Protein AF-A0A2X3BM08-F1 (afdb_monomer)

Nearest PDB structures (foldseek):
  5j72-assembly1_A  TM=6.488E-01  e=5.861E-11  Clostridioides difficile 630
  2hbw-assembly1_A  TM=7.709E-01  e=1.202E-05  Trichormus variabilis ATCC 29413
  2evr-assembly1_A  TM=7.317E-01  e=3.414E-05  Nostoc punctiforme PCC 73102
  2bjr-assembly2_B  TM=3.831E-01  e=4.090E-01  Ascaris suum
  2bjr-assembly1_A  TM=3.913E-01  e=4.592E-01  Ascaris suum

Mean predicted aligned error: 12.99 Å

Structure (mmCIF, N/CA/C/O backbone):
data_AF-A0A2X3BM08-F1
#
_entry.id   AF-A0A2X3BM08-F1
#
loop_
_atom_site.group_PDB
_atom_site.id
_atom_site.type_symbol
_atom_site.label_atom_id
_atom_site.label_alt_id
_atom_site.label_comp_id
_atom_site.label_asym_id
_atom_site.label_entity_id
_atom_site.label_seq_id
_atom_site.pdbx_PDB_ins_code
_atom_site.Cartn_x
_atom_site.Cartn_y
_atom_site.Cartn_z
_atom_site.occupancy
_atom_site.B_iso_or_equiv
_atom_site.auth_seq_id
_atom_site.auth_comp_id
_atom_site.auth_asym_id
_atom_site.auth_atom_id
_atom_site.pdbx_PDB_model_num
ATOM 1 N N . MET A 1 1 ? -13.663 -14.594 21.004 1.00 72.62 1 MET A N 1
ATOM 2 C CA . MET A 1 1 ? -12.542 -14.022 21.786 1.00 72.62 1 MET A CA 1
ATOM 3 C C . MET A 1 1 ? -12.760 -14.206 23.277 1.00 72.62 1 MET A C 1
ATOM 5 O O . MET A 1 1 ? -11.960 -14.922 23.847 1.00 72.62 1 MET A O 1
ATOM 9 N N . ALA A 1 2 ? -13.858 -13.724 23.878 1.00 77.25 2 ALA A N 1
ATOM 10 C CA . ALA A 1 2 ? -14.208 -14.095 25.263 1.00 77.25 2 ALA A CA 1
ATOM 11 C C . ALA A 1 2 ? -14.332 -15.621 25.466 1.00 77.25 2 ALA A C 1
ATOM 13 O O . ALA A 1 2 ? -13.937 -16.145 26.494 1.00 77.25 2 ALA A O 1
ATOM 14 N N . ALA A 1 3 ? -14.750 -16.349 24.424 1.00 79.38 3 ALA A N 1
ATOM 15 C CA . ALA A 1 3 ? -14.714 -17.814 24.369 1.00 79.38 3 ALA A CA 1
ATOM 16 C C . ALA A 1 3 ? -13.352 -18.450 24.719 1.00 79.38 3 ALA A C 1
ATOM 18 O O . ALA A 1 3 ? -13.319 -19.611 25.093 1.00 79.38 3 ALA A O 1
ATOM 19 N N . GLY A 1 4 ? -12.234 -17.719 24.608 1.00 76.19 4 GLY A N 1
ATOM 20 C CA . GLY A 1 4 ? -10.921 -18.219 25.029 1.00 76.19 4 GLY A CA 1
ATOM 21 C C . GLY A 1 4 ? -10.783 -18.420 26.542 1.00 76.19 4 GLY A C 1
ATOM 22 O O . GLY A 1 4 ? -9.809 -19.005 26.994 1.00 76.19 4 GLY A O 1
ATOM 23 N N . SER A 1 5 ? -11.755 -17.943 27.320 1.00 82.19 5 SER A N 1
ATOM 24 C CA . SER A 1 5 ? -11.890 -18.232 28.745 1.00 82.19 5 SER A CA 1
ATOM 25 C C . SER A 1 5 ? -12.492 -19.613 29.028 1.00 82.19 5 SER A C 1
ATOM 27 O O . SER A 1 5 ? -12.381 -20.088 30.152 1.00 82.19 5 SER A O 1
ATOM 29 N N . LEU A 1 6 ? -13.112 -20.257 28.033 1.00 84.75 6 LEU A N 1
ATOM 30 C CA . LEU A 1 6 ? -13.669 -21.605 28.157 1.00 84.75 6 LEU A CA 1
ATOM 31 C C . LEU A 1 6 ? -12.556 -22.648 28.029 1.00 84.75 6 LEU A C 1
ATOM 33 O O . LEU A 1 6 ? -11.644 -22.489 27.216 1.00 84.75 6 LEU A O 1
ATOM 37 N N . ARG A 1 7 ? -12.643 -23.711 28.834 1.00 79.75 7 ARG A N 1
ATOM 38 C CA . ARG A 1 7 ? -11.650 -24.804 28.902 1.00 79.75 7 ARG A CA 1
ATOM 39 C C . ARG A 1 7 ? -12.282 -26.199 28.799 1.00 79.75 7 ARG A C 1
ATOM 41 O O . ARG A 1 7 ? -11.575 -27.204 28.772 1.00 79.75 7 ARG A O 1
ATOM 48 N N . ASP A 1 8 ? -13.607 -26.265 28.712 1.00 83.19 8 ASP A N 1
ATOM 49 C CA . ASP A 1 8 ? -14.424 -27.480 28.670 1.00 83.19 8 ASP A CA 1
ATOM 50 C C . ASP A 1 8 ? -14.564 -28.085 27.259 1.00 83.19 8 ASP A C 1
ATOM 52 O O . ASP A 1 8 ? -15.080 -29.190 27.112 1.00 83.19 8 ASP A O 1
ATOM 56 N N . GLY A 1 9 ? -14.038 -27.430 26.216 1.00 82.81 9 GLY A N 1
ATOM 57 C CA . GLY A 1 9 ? -14.048 -27.973 24.856 1.00 82.81 9 GLY A CA 1
ATOM 58 C C . GLY A 1 9 ? -13.379 -27.090 23.794 1.00 82.81 9 GLY A C 1
ATOM 59 O O . GLY A 1 9 ? -12.968 -25.963 24.074 1.00 82.81 9 GLY A O 1
ATOM 60 N N . PRO A 1 10 ? -13.227 -27.597 22.554 1.00 84.75 10 PRO A N 1
ATOM 61 C CA . PRO A 1 10 ? -12.714 -26.815 21.431 1.00 84.75 10 PRO A CA 1
ATOM 62 C C . PRO A 1 10 ? -13.737 -25.778 20.941 1.00 84.75 10 PRO A C 1
ATOM 64 O O . PRO A 1 10 ? -14.942 -26.024 20.934 1.00 84.75 10 PRO A O 1
ATOM 67 N N . VAL A 1 11 ? -13.251 -24.639 20.436 1.00 85.81 11 VAL A N 1
ATOM 68 C CA . VAL A 1 11 ? -14.099 -23.617 19.801 1.00 85.81 11 VAL A CA 1
ATOM 69 C C . VAL A 1 11 ? -14.186 -23.888 18.300 1.00 85.81 11 VAL A C 1
ATOM 71 O O . VAL A 1 11 ? -13.185 -23.842 17.589 1.00 85.81 11 VAL A O 1
ATOM 74 N N . LEU A 1 12 ? -15.399 -24.134 17.805 1.00 87.50 12 LEU A N 1
ATOM 75 C CA . LEU A 1 12 ? -15.674 -24.400 16.390 1.00 87.50 12 LEU A CA 1
ATOM 76 C C . LEU A 1 12 ? -16.400 -23.211 15.748 1.00 87.50 12 LEU A C 1
ATOM 78 O O . LEU A 1 12 ? -17.190 -22.524 16.395 1.00 87.50 12 LEU A O 1
ATOM 82 N N . LEU A 1 13 ? -16.140 -22.961 14.462 1.00 85.56 13 LEU A N 1
ATOM 83 C CA . LEU A 1 13 ? -16.766 -21.869 13.711 1.00 85.56 13 LEU A CA 1
ATOM 84 C C . LEU A 1 13 ? -17.965 -22.371 12.904 1.00 85.56 13 LEU A C 1
ATOM 86 O O . LEU A 1 13 ? -17.921 -23.443 12.308 1.00 85.56 13 LEU A O 1
ATOM 90 N N . THR A 1 14 ? -19.014 -21.557 12.814 1.00 87.94 14 THR A N 1
ATOM 91 C CA . THR A 1 14 ? -20.176 -21.829 11.959 1.00 87.94 14 THR A CA 1
ATOM 92 C C . THR A 1 14 ? -20.547 -20.604 11.133 1.00 87.94 14 THR A C 1
ATOM 94 O O . THR A 1 14 ? -20.289 -19.468 11.532 1.00 87.94 14 THR A O 1
ATOM 97 N N . ALA A 1 15 ? -21.185 -20.832 9.984 1.00 84.75 15 ALA A N 1
ATOM 98 C CA . ALA A 1 15 ? -21.879 -19.777 9.264 1.00 84.75 15 ALA A CA 1
ATOM 99 C C . ALA A 1 15 ? -23.273 -19.556 9.873 1.00 84.75 15 ALA A C 1
ATOM 101 O O . ALA A 1 15 ? -23.843 -20.445 10.507 1.00 84.75 15 ALA A O 1
ATOM 102 N N . SER A 1 16 ? -23.855 -18.378 9.644 1.00 82.75 16 SER A N 1
ATOM 103 C CA . SER A 1 16 ? -25.186 -18.029 10.161 1.00 82.75 16 SER A CA 1
ATOM 104 C C . SER A 1 16 ? -26.335 -18.775 9.472 1.00 82.75 16 SER A C 1
ATOM 106 O O . SER A 1 16 ? -27.458 -18.770 9.964 1.00 82.75 16 SER A O 1
ATOM 108 N N . HIS A 1 17 ? -26.099 -19.419 8.327 1.00 86.56 17 HIS A N 1
ATOM 109 C CA . HIS A 1 17 ? -27.146 -20.108 7.566 1.00 86.56 17 HIS A CA 1
ATOM 110 C C . HIS A 1 17 ? -27.088 -21.633 7.689 1.00 86.56 17 HIS A C 1
ATOM 112 O O . HIS A 1 17 ? -28.133 -22.281 7.593 1.00 86.56 17 HIS A O 1
ATOM 118 N N . ASN A 1 18 ? -25.906 -22.208 7.917 1.00 90.62 18 ASN A N 1
ATOM 119 C CA . ASN A 1 18 ? -25.704 -23.643 8.068 1.00 90.62 18 ASN A CA 1
ATOM 120 C C . ASN A 1 18 ? -24.440 -23.965 8.878 1.00 90.62 18 ASN A C 1
ATOM 122 O O . ASN A 1 18 ? -23.486 -23.189 8.921 1.00 90.62 18 ASN A O 1
ATOM 126 N N . LEU A 1 19 ? -24.425 -25.166 9.459 1.00 91.69 19 LEU A N 1
ATOM 127 C CA . LEU A 1 19 ? -23.224 -25.736 10.054 1.00 91.69 19 LEU A CA 1
ATOM 128 C C . LEU A 1 19 ? -22.399 -26.421 8.955 1.00 91.69 19 LEU A C 1
ATOM 130 O O . LEU A 1 19 ? -22.917 -27.263 8.213 1.00 91.69 19 LEU A O 1
ATOM 134 N N . HIS A 1 20 ? -21.128 -26.038 8.821 1.00 91.94 20 HIS A N 1
ATOM 135 C CA . HIS A 1 20 ? -20.258 -26.530 7.751 1.00 91.94 20 HIS A CA 1
ATOM 136 C C . HIS A 1 20 ? -20.045 -28.051 7.850 1.00 91.94 20 HIS A C 1
ATOM 138 O O . HIS A 1 20 ? -19.936 -28.598 8.947 1.00 91.94 20 HIS A O 1
ATOM 144 N N . ALA A 1 21 ? -19.938 -28.740 6.708 1.00 91.25 21 ALA A N 1
ATOM 145 C CA . ALA A 1 21 ? -19.824 -30.203 6.663 1.00 91.25 21 ALA A CA 1
ATOM 146 C C . ALA A 1 21 ? -18.622 -30.738 7.463 1.00 91.25 21 ALA A C 1
ATOM 148 O O . ALA A 1 21 ? -18.753 -31.736 8.163 1.00 91.25 21 ALA A O 1
ATOM 149 N N . ALA A 1 22 ? -17.486 -30.035 7.426 1.00 90.19 22 ALA A N 1
ATOM 150 C CA . ALA A 1 22 ? -16.306 -30.388 8.221 1.00 90.19 22 ALA A CA 1
ATOM 151 C C . ALA A 1 22 ? -16.573 -30.348 9.738 1.00 90.19 22 ALA A C 1
ATOM 153 O O . ALA A 1 22 ? -16.120 -31.224 10.465 1.00 90.19 22 ALA A O 1
ATOM 154 N N . VAL A 1 23 ? -17.355 -29.371 10.211 1.00 92.38 23 VAL A N 1
ATOM 155 C CA . VAL A 1 23 ? -17.721 -29.261 11.632 1.00 92.38 23 VAL A CA 1
ATOM 156 C C . VAL A 1 23 ? -18.694 -30.369 12.018 1.00 92.38 23 VAL A C 1
ATOM 158 O O . VAL A 1 23 ? -18.530 -30.983 13.064 1.00 92.38 23 VAL A O 1
ATOM 161 N N . LYS A 1 24 ? -19.660 -30.691 11.147 1.00 92.25 24 LYS A N 1
ATOM 162 C CA . LYS A 1 24 ? -20.566 -31.832 11.354 1.00 92.25 24 LYS A CA 1
ATOM 163 C C . LYS A 1 24 ? -19.807 -33.149 11.471 1.00 92.25 24 LYS A C 1
ATOM 165 O O . LYS A 1 24 ? -20.060 -33.901 12.403 1.00 92.25 24 LYS A O 1
ATOM 170 N N . ALA A 1 25 ? -18.873 -33.403 10.554 1.00 93.81 25 ALA A N 1
ATOM 171 C CA . ALA A 1 25 ? -18.050 -34.608 10.573 1.00 93.81 25 ALA A CA 1
ATOM 172 C C . ALA A 1 25 ? -17.228 -34.702 11.868 1.00 93.81 25 ALA A C 1
ATOM 174 O O . ALA A 1 25 ? -17.233 -35.741 12.519 1.00 93.81 25 ALA A O 1
ATOM 175 N N . TYR A 1 26 ? -16.611 -33.593 12.287 1.00 93.44 26 TYR A N 1
ATOM 176 C CA . TYR A 1 26 ? -15.865 -33.533 13.542 1.00 93.44 26 TYR A CA 1
ATOM 177 C C . TYR A 1 26 ? -16.746 -33.821 14.766 1.00 93.44 26 TYR A C 1
ATOM 179 O O . TYR A 1 26 ? -16.388 -34.642 15.604 1.00 93.44 26 TYR A O 1
ATOM 187 N N . LEU A 1 27 ? -17.934 -33.211 14.856 1.00 94.06 27 LEU A N 1
ATOM 188 C CA . LEU A 1 27 ? -18.874 -33.479 15.949 1.00 94.06 27 LEU A CA 1
ATOM 189 C C . LEU A 1 27 ? -19.336 -34.946 15.960 1.00 94.06 27 LEU A C 1
ATOM 191 O O . LEU A 1 27 ? -19.450 -35.539 17.028 1.00 94.06 27 LEU A O 1
ATOM 195 N N . GLN A 1 28 ? -19.569 -35.550 14.791 1.00 93.50 28 GLN A N 1
ATOM 196 C CA . GLN A 1 28 ? -19.950 -36.964 14.672 1.00 93.50 28 GLN A CA 1
ATOM 197 C C . GLN A 1 28 ? -18.834 -37.918 15.111 1.00 93.50 28 GLN A C 1
ATOM 199 O O . GLN A 1 28 ? -19.124 -39.005 15.614 1.00 93.50 28 GLN A O 1
ATOM 204 N N . GLU A 1 29 ? -17.579 -37.517 14.914 1.00 94.12 29 GLU A N 1
ATOM 205 C CA . GLU A 1 29 ? -16.400 -38.258 15.353 1.00 94.12 29 GLU A CA 1
ATOM 206 C C . GLU A 1 29 ? -16.250 -38.207 16.876 1.00 94.12 29 GLU A C 1
ATOM 208 O O . GLU A 1 29 ? -16.167 -39.256 17.515 1.00 94.12 29 GLU A O 1
ATOM 213 N N . ILE A 1 30 ? -16.268 -37.006 17.465 1.00 92.06 30 ILE A N 1
ATOM 214 C CA . ILE A 1 30 ? -15.998 -36.835 18.902 1.00 92.06 30 ILE A CA 1
ATOM 215 C C . ILE A 1 30 ? -17.212 -37.124 19.794 1.00 92.06 30 ILE A C 1
ATOM 217 O O . ILE A 1 30 ? -17.028 -37.382 20.979 1.00 92.06 30 ILE A O 1
ATOM 221 N N . LYS A 1 31 ? -18.436 -37.071 19.241 1.00 92.56 31 LYS A N 1
ATOM 222 C CA . LYS A 1 31 ? -19.722 -37.305 19.928 1.00 92.56 31 LYS A CA 1
ATOM 223 C C . LYS A 1 31 ? -19.815 -36.590 21.286 1.00 92.56 31 LYS A C 1
ATOM 225 O O . LYS A 1 31 ? -19.873 -37.255 22.320 1.00 92.56 31 LYS A O 1
ATOM 230 N N . PRO A 1 32 ? -19.816 -35.246 21.302 1.00 93.50 32 PRO A N 1
ATOM 231 C CA . PRO A 1 32 ? -19.764 -34.507 22.550 1.00 93.50 32 PRO A CA 1
ATOM 232 C C . PRO A 1 32 ? -21.078 -34.653 23.328 1.00 93.50 32 PRO A C 1
ATOM 234 O O . PRO A 1 32 ? -22.166 -34.710 22.744 1.00 93.50 32 PRO A O 1
ATOM 237 N N . GLU A 1 33 ? -20.963 -34.666 24.655 1.00 94.06 33 GLU A N 1
ATOM 238 C CA . GLU A 1 33 ? -22.114 -34.660 25.566 1.00 94.06 33 GLU A CA 1
ATOM 239 C C . GLU A 1 33 ? -22.873 -33.334 25.497 1.00 94.06 33 GLU A C 1
ATOM 241 O O . GLU A 1 33 ? -24.095 -33.324 25.586 1.00 94.06 33 GLU A O 1
ATOM 246 N N . LYS A 1 34 ? -22.161 -32.225 25.270 1.00 94.19 34 LYS A N 1
ATOM 247 C CA . LYS A 1 34 ? -22.727 -30.878 25.210 1.00 94.19 34 LYS A CA 1
ATOM 248 C C . LYS A 1 34 ? -22.129 -30.071 24.059 1.00 94.19 34 LYS A C 1
ATOM 250 O O . LYS A 1 34 ? -20.922 -30.113 23.822 1.00 94.19 34 LYS A O 1
ATOM 255 N N . VAL A 1 35 ? -22.968 -29.305 23.364 1.00 94.94 35 VAL A N 1
ATOM 256 C CA . VAL A 1 35 ? -22.558 -28.280 22.395 1.00 94.94 35 VAL A CA 1
ATOM 257 C C . VAL A 1 35 ? -23.164 -26.942 22.795 1.00 94.94 35 VAL A C 1
ATOM 259 O O . VAL A 1 35 ? -24.380 -26.810 22.910 1.00 94.94 35 VAL A O 1
ATOM 262 N N . ILE A 1 36 ? -22.308 -25.932 22.959 1.00 93.88 36 ILE A N 1
ATOM 263 C CA . ILE A 1 36 ? -22.713 -24.600 23.411 1.00 93.88 36 ILE A CA 1
ATOM 264 C C . ILE A 1 36 ? -22.585 -23.597 22.261 1.00 93.88 36 ILE A C 1
ATOM 266 O O . ILE A 1 36 ? -21.492 -23.358 21.742 1.00 93.88 36 ILE A O 1
ATOM 270 N N . ALA A 1 37 ? -23.692 -22.967 21.869 1.00 94.06 37 ALA A N 1
ATOM 271 C CA . ALA A 1 37 ? -23.661 -21.808 20.983 1.00 94.06 37 ALA A CA 1
ATOM 272 C C . ALA A 1 37 ? -23.220 -20.557 21.752 1.00 94.06 37 ALA A C 1
ATOM 274 O O . ALA A 1 37 ? -23.856 -20.159 22.727 1.00 94.06 37 ALA A O 1
ATOM 275 N N . LEU A 1 38 ? -22.171 -19.893 21.266 1.00 92.06 38 LEU A N 1
ATOM 276 C CA . LEU A 1 38 ? -21.683 -18.636 21.833 1.00 92.06 38 LEU A CA 1
ATOM 277 C C . LEU A 1 38 ? -22.187 -17.455 21.000 1.00 92.06 38 LEU A C 1
ATOM 279 O O . LEU A 1 38 ? -21.715 -17.215 19.886 1.00 92.06 38 LEU A O 1
ATOM 283 N N . GLY A 1 39 ? -23.143 -16.712 21.553 1.00 90.75 39 GLY A N 1
ATOM 284 C CA . GLY A 1 39 ? -23.784 -15.564 20.916 1.00 90.75 39 GLY A CA 1
ATOM 285 C C . GLY A 1 39 ? -25.258 -15.784 20.575 1.00 90.75 39 GLY A C 1
ATOM 286 O O . GLY A 1 39 ? -25.778 -16.904 20.538 1.00 90.75 39 GLY A O 1
ATOM 287 N N . GLY A 1 40 ? -25.953 -14.669 20.345 1.00 92.50 40 GLY A N 1
ATOM 288 C CA . GLY A 1 40 ? -27.394 -14.653 20.109 1.00 92.50 40 GLY A CA 1
ATOM 289 C C . GLY A 1 40 ? -27.826 -15.322 18.800 1.00 92.50 40 GLY A C 1
ATOM 290 O O . GLY A 1 40 ? -27.023 -15.626 17.911 1.00 92.50 40 GLY A O 1
ATOM 291 N N . THR A 1 41 ? -29.139 -15.496 18.648 1.00 92.81 41 THR A N 1
ATOM 292 C CA . THR A 1 41 ? -29.768 -16.132 17.476 1.00 92.81 41 THR A CA 1
ATOM 293 C C . THR A 1 41 ? -29.551 -15.367 16.168 1.00 92.81 41 THR A C 1
ATOM 295 O O . THR A 1 41 ? -29.609 -15.965 15.098 1.00 92.81 41 THR A O 1
ATOM 298 N N . GLY A 1 42 ? -29.234 -14.069 16.232 1.00 88.62 42 GLY A N 1
ATOM 299 C CA . GLY A 1 42 ? -28.821 -13.287 15.062 1.00 88.62 42 GLY A CA 1
ATOM 300 C C . GLY A 1 42 ? -27.468 -13.715 14.476 1.00 88.62 42 GLY A C 1
ATOM 301 O O . GLY A 1 42 ? -27.240 -13.540 13.281 1.00 88.62 42 GLY A O 1
ATOM 302 N N . SER A 1 43 ? -26.576 -14.294 15.289 1.00 87.75 43 SER A N 1
ATOM 303 C CA . SER A 1 43 ? -25.270 -14.806 14.846 1.00 87.75 43 SER A CA 1
ATOM 304 C C . SER A 1 43 ? -25.306 -16.307 14.573 1.00 87.75 43 SER A C 1
ATOM 306 O O . SER A 1 43 ? -24.832 -16.750 13.527 1.00 87.75 43 SER A O 1
ATOM 308 N N . ILE A 1 44 ? -25.900 -17.079 15.488 1.00 92.94 44 ILE A N 1
ATOM 309 C CA . ILE A 1 44 ? -26.068 -18.531 15.366 1.00 92.94 44 ILE A CA 1
ATOM 310 C C . ILE A 1 44 ? -27.562 -18.840 15.519 1.00 92.94 44 ILE A C 1
ATOM 312 O O . ILE A 1 44 ? -28.018 -19.038 16.649 1.00 92.94 44 ILE A O 1
ATOM 316 N N . PRO A 1 45 ? -28.343 -18.860 14.424 1.00 95.06 45 PR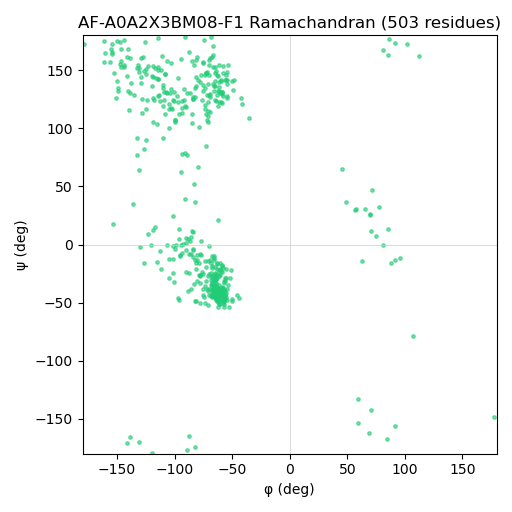O A N 1
ATOM 317 C CA . PRO A 1 45 ? -29.764 -19.190 14.488 1.00 95.06 45 PRO A CA 1
ATOM 318 C C . PRO A 1 45 ? -30.014 -20.575 15.082 1.00 95.06 45 PRO A C 1
ATOM 320 O O . PRO A 1 45 ? -29.177 -21.466 14.949 1.00 95.06 45 PRO A O 1
ATOM 323 N N . GLU A 1 46 ? -31.189 -20.779 15.676 1.00 95.38 46 GLU A N 1
ATOM 324 C CA . GLU A 1 46 ? -31.519 -22.039 16.360 1.00 95.38 46 GLU A CA 1
ATOM 325 C C . GLU A 1 46 ? -31.408 -23.251 15.429 1.00 95.38 46 GLU A C 1
ATOM 327 O O . GLU A 1 46 ? -30.701 -24.206 15.726 1.00 95.38 46 GLU A O 1
ATOM 332 N N . LYS A 1 47 ? -31.918 -23.115 14.199 1.00 94.69 47 LYS A N 1
ATOM 333 C CA . LYS A 1 47 ? -31.777 -24.116 13.128 1.00 94.69 47 LYS A CA 1
ATOM 334 C C . LYS A 1 47 ? -30.332 -24.515 12.795 1.00 94.69 47 LYS A C 1
ATOM 336 O O . LYS A 1 47 ? -30.115 -25.510 12.109 1.00 94.69 47 LYS A O 1
ATOM 341 N N . VAL A 1 48 ? -29.342 -23.683 13.132 1.00 95.38 48 VAL A N 1
ATOM 342 C CA . VAL A 1 48 ? -27.916 -23.982 12.925 1.00 95.38 48 VAL A CA 1
ATOM 343 C C . VAL A 1 48 ? -27.357 -24.721 14.136 1.00 95.38 48 VAL A C 1
ATOM 345 O O . VAL A 1 48 ? -26.616 -25.680 13.943 1.00 95.38 48 VAL A O 1
ATOM 348 N N . LEU A 1 49 ? -27.742 -24.331 15.356 1.00 95.44 49 LEU A N 1
ATOM 349 C CA . LEU A 1 49 ? -27.381 -25.050 16.582 1.00 95.44 49 LEU A CA 1
ATOM 350 C C . LEU A 1 49 ? -27.972 -26.468 16.592 1.00 95.44 49 LEU A C 1
ATOM 352 O O . LEU A 1 49 ? -27.259 -27.424 16.873 1.00 95.44 49 LEU A O 1
ATOM 356 N N . GLU A 1 50 ? -29.223 -26.633 16.161 1.00 95.00 50 GLU A N 1
ATOM 357 C CA . GLU A 1 50 ? -29.876 -27.943 16.023 1.00 95.00 50 GLU A CA 1
ATOM 358 C C . GLU A 1 50 ? -29.107 -28.899 15.094 1.00 95.00 50 GLU A C 1
ATOM 360 O O . GLU A 1 50 ? -29.078 -30.106 15.323 1.00 95.00 50 GLU A O 1
ATOM 365 N N . GLN A 1 51 ? -28.411 -28.375 14.076 1.00 94.56 51 GLN A N 1
ATOM 366 C CA . GLN A 1 51 ? -27.572 -29.189 13.185 1.00 94.56 51 GLN A CA 1
ATOM 367 C C . GLN A 1 51 ? -26.318 -29.751 13.868 1.00 94.56 51 GLN A C 1
ATOM 369 O O . GLN A 1 51 ? -25.654 -30.604 13.275 1.00 94.56 51 GLN A O 1
ATOM 374 N N . ALA A 1 52 ? -25.969 -29.260 15.059 1.00 94.38 52 ALA A N 1
ATOM 375 C CA . ALA A 1 52 ? -24.858 -29.758 15.859 1.00 94.38 52 ALA A CA 1
ATOM 376 C C . ALA A 1 52 ? -25.248 -30.947 16.754 1.00 94.38 52 ALA A C 1
ATOM 378 O O . ALA A 1 52 ? -24.361 -31.573 17.335 1.00 94.38 52 ALA A O 1
ATOM 379 N N . LYS A 1 53 ? -26.542 -31.294 16.853 1.00 94.06 53 LYS A N 1
ATOM 380 C CA . LYS A 1 53 ? -26.996 -32.480 17.589 1.00 94.06 53 LYS A CA 1
ATOM 381 C C . LYS A 1 53 ? -26.602 -33.745 16.823 1.00 94.06 53 LYS A C 1
ATOM 383 O O . LYS A 1 53 ? -27.190 -34.066 15.792 1.00 94.06 53 LYS A O 1
ATOM 388 N N . VAL A 1 54 ? -25.588 -34.455 17.316 1.00 91.38 54 VAL A N 1
ATOM 389 C CA . VAL A 1 54 ? -25.044 -35.667 16.671 1.00 91.38 54 VAL A CA 1
ATOM 390 C C . VAL A 1 54 ? -25.511 -36.972 17.316 1.00 91.38 54 VAL A C 1
ATOM 392 O O . VAL A 1 54 ? -25.353 -38.035 16.716 1.00 91.38 54 VAL A O 1
ATOM 395 N N . SER A 1 55 ? -26.117 -36.908 18.504 1.00 89.25 55 SER A N 1
ATOM 396 C CA . SER A 1 55 ? -26.811 -38.023 19.153 1.00 89.25 55 SER A CA 1
ATOM 397 C C . SER A 1 55 ? -28.011 -37.524 19.968 1.00 89.25 55 SER A C 1
ATOM 399 O O . SER A 1 55 ? -28.146 -36.329 20.233 1.00 89.25 55 SER A O 1
ATOM 401 N N . GLU A 1 56 ? -28.876 -38.441 20.411 1.00 87.31 56 GLU A N 1
ATOM 402 C CA . GLU A 1 56 ? -29.983 -38.101 21.321 1.00 87.31 56 GLU A CA 1
ATOM 403 C C . GLU A 1 56 ? -29.521 -37.617 22.699 1.00 87.31 56 GLU A C 1
ATOM 405 O O . GLU A 1 56 ? -30.281 -36.953 23.396 1.00 87.31 56 GLU A O 1
ATOM 410 N N . THR A 1 57 ? -28.278 -37.916 23.075 1.00 89.75 57 THR A N 1
ATOM 411 C CA . THR A 1 57 ? -27.683 -37.507 24.351 1.00 89.75 57 THR A CA 1
ATOM 412 C C . THR A 1 57 ? -26.902 -36.199 24.259 1.00 89.75 57 THR A C 1
ATOM 414 O O . THR A 1 57 ? -26.471 -35.709 25.293 1.00 89.75 57 THR A O 1
ATOM 417 N N . THR A 1 58 ? -26.693 -35.640 23.059 1.00 94.44 58 THR A N 1
ATOM 418 C CA . THR A 1 58 ? -26.031 -34.338 22.907 1.00 94.44 58 THR A CA 1
ATOM 419 C C . THR A 1 58 ? -26.961 -33.232 23.404 1.00 94.44 58 THR A C 1
ATOM 421 O O . THR A 1 58 ? -27.972 -32.924 22.765 1.00 94.44 58 THR A O 1
ATOM 424 N N . GLU A 1 59 ? -26.600 -32.621 24.527 1.00 96.06 59 GLU A N 1
ATOM 425 C CA . GLU A 1 59 ? -27.233 -31.422 25.060 1.00 96.06 59 GLU A CA 1
ATOM 426 C C . GLU A 1 59 ? -26.835 -30.204 24.218 1.00 96.06 59 GLU A C 1
ATOM 428 O O . GLU A 1 59 ? -25.665 -30.018 23.873 1.00 96.06 59 GLU A O 1
ATOM 433 N N . LEU A 1 60 ? -27.814 -29.370 23.872 1.00 96.25 60 LEU A N 1
ATOM 434 C CA . LEU A 1 60 ? -27.584 -28.103 23.187 1.00 96.25 60 LEU A CA 1
ATOM 435 C C . LEU A 1 60 ? -27.862 -26.962 24.159 1.00 96.25 60 LEU A C 1
ATOM 437 O O . LEU A 1 60 ? -28.960 -26.859 24.700 1.00 96.25 60 LEU A O 1
ATOM 441 N N . GLU A 1 61 ? -26.877 -26.092 24.343 1.00 95.62 61 GLU A N 1
ATOM 442 C CA . GLU A 1 61 ? -26.966 -24.929 25.223 1.00 95.62 61 GLU A CA 1
ATOM 443 C C . GLU A 1 61 ? -26.579 -23.659 24.454 1.00 95.62 61 GLU A C 1
ATOM 445 O O . GLU A 1 61 ? -25.945 -23.706 23.395 1.00 95.62 61 GLU A O 1
ATOM 450 N N . ARG A 1 62 ? -26.959 -22.492 24.976 1.00 96.12 62 ARG A N 1
ATOM 451 C CA . ARG A 1 62 ? -26.564 -21.199 24.424 1.00 96.12 62 ARG A CA 1
ATOM 452 C C . ARG A 1 62 ? -26.141 -20.249 25.531 1.00 96.12 62 ARG A C 1
ATOM 454 O O . ARG A 1 62 ? -26.919 -19.968 26.433 1.00 96.12 62 ARG A O 1
ATOM 461 N N . ILE A 1 63 ? -24.960 -19.663 25.365 1.00 95.94 63 ILE A N 1
ATOM 462 C CA . ILE A 1 63 ? -24.476 -18.548 26.180 1.00 95.94 63 ILE A CA 1
ATOM 463 C C . ILE A 1 63 ? -24.499 -17.298 25.302 1.00 95.94 63 ILE A C 1
ATOM 465 O O . ILE A 1 63 ? -23.766 -17.197 24.313 1.00 95.94 63 ILE A O 1
ATOM 469 N N . ALA A 1 64 ? -25.376 -16.350 25.625 1.00 95.69 64 ALA A N 1
ATOM 470 C CA . ALA A 1 64 ? -25.588 -15.146 24.832 1.00 95.69 64 ALA A CA 1
ATOM 471 C C . ALA A 1 64 ? -26.092 -13.985 25.692 1.00 95.69 64 ALA A C 1
ATOM 473 O O . ALA A 1 64 ? -26.868 -14.191 26.617 1.00 95.69 64 ALA A O 1
ATOM 474 N N . GLY A 1 65 ? -25.704 -12.769 25.313 1.00 93.56 65 GLY A N 1
ATOM 475 C CA . GLY A 1 65 ? -26.313 -11.521 25.772 1.00 93.56 65 GLY A CA 1
ATOM 476 C C . GLY A 1 65 ? -26.899 -10.719 24.607 1.00 93.56 65 GLY A C 1
ATOM 477 O O . GLY A 1 65 ? -26.814 -11.150 23.450 1.00 93.56 65 GLY A O 1
ATOM 478 N N . ALA A 1 66 ? -27.471 -9.546 24.890 1.00 90.94 66 ALA A N 1
ATOM 479 C CA . ALA A 1 66 ? -28.037 -8.667 23.863 1.00 90.94 66 ALA A CA 1
ATOM 480 C C . ALA A 1 66 ? -26.971 -8.160 22.879 1.00 90.94 66 ALA A C 1
ATOM 482 O O . ALA A 1 66 ? -27.250 -7.926 21.700 1.00 90.94 66 ALA A O 1
ATOM 483 N N . ASP A 1 67 ? -25.729 -8.044 23.345 1.00 89.25 67 ASP A N 1
ATOM 484 C CA . ASP A 1 67 ? -24.581 -7.698 22.529 1.00 89.25 67 ASP A CA 1
ATOM 485 C C . ASP A 1 67 ? -23.322 -8.492 22.926 1.00 89.25 67 ASP A C 1
ATOM 487 O O . ASP A 1 67 ? -23.349 -9.463 23.690 1.00 89.25 67 ASP A O 1
ATOM 491 N N . ARG A 1 68 ? -22.181 -8.106 22.351 1.00 88.38 68 ARG A N 1
ATOM 492 C CA . ARG A 1 68 ? -20.884 -8.751 22.605 1.00 88.38 68 ARG A CA 1
ATOM 493 C C . ARG A 1 68 ? -20.360 -8.536 24.027 1.00 88.38 68 ARG A C 1
ATOM 495 O O . ARG A 1 68 ? -19.582 -9.368 24.483 1.00 88.38 68 ARG A O 1
ATOM 502 N N . PHE A 1 69 ? -20.721 -7.432 24.678 1.00 91.75 69 PHE A N 1
ATOM 503 C CA . PHE A 1 69 ? -20.291 -7.101 26.034 1.00 91.75 69 PHE A CA 1
ATOM 504 C C . PHE A 1 69 ? -21.035 -7.992 27.020 1.00 91.75 69 PHE A C 1
ATOM 506 O O . PHE A 1 69 ? -20.404 -8.701 27.798 1.00 91.75 69 PHE A O 1
ATOM 513 N N . GLU A 1 70 ? -22.358 -8.059 26.890 1.00 94.25 70 GLU A N 1
ATOM 514 C CA . GLU A 1 70 ? -23.185 -8.953 27.699 1.00 94.25 70 GLU A CA 1
ATOM 515 C C . GLU A 1 70 ? -22.859 -10.428 27.432 1.00 94.25 70 GLU A C 1
ATOM 517 O O . GLU A 1 70 ? -22.715 -11.207 28.366 1.00 94.25 70 GLU A O 1
ATOM 522 N N . THR A 1 71 ? -22.626 -10.825 26.176 1.00 93.81 71 THR A N 1
ATOM 523 C CA . THR A 1 71 ? -22.193 -12.204 25.877 1.00 93.81 71 THR A CA 1
ATOM 524 C C . THR A 1 71 ? -20.862 -12.543 26.564 1.00 93.81 71 THR A C 1
ATOM 526 O O . THR A 1 71 ? -20.689 -13.663 27.036 1.00 93.81 71 THR A O 1
ATOM 529 N N . ALA A 1 72 ? -19.914 -11.601 26.647 1.00 93.44 72 ALA A N 1
ATOM 530 C CA . ALA A 1 72 ? -18.660 -11.815 27.374 1.00 93.44 72 ALA A CA 1
ATOM 531 C C . ALA A 1 72 ? -18.882 -11.928 28.891 1.00 93.44 72 ALA A C 1
ATOM 533 O O . ALA A 1 72 ? -18.254 -12.771 29.529 1.00 93.44 72 ALA A O 1
ATOM 534 N N . ASN A 1 73 ? -19.800 -11.131 29.447 1.00 96.62 73 ASN A N 1
ATOM 535 C CA . ASN A 1 73 ? -20.218 -11.221 30.845 1.00 96.62 73 ASN A CA 1
ATOM 536 C C . ASN A 1 73 ? -20.800 -12.614 31.163 1.00 96.62 73 ASN A C 1
ATOM 538 O O . ASN A 1 73 ? -20.406 -13.223 32.155 1.00 96.62 73 ASN A O 1
ATOM 542 N N . GLU A 1 74 ? -21.676 -13.152 30.306 1.00 96.62 74 GLU A N 1
ATOM 543 C CA . GLU A 1 74 ? -22.261 -14.490 30.495 1.00 96.62 74 GLU A CA 1
ATOM 544 C C . GLU A 1 74 ? -21.223 -15.613 30.349 1.00 96.62 74 GLU A C 1
ATOM 546 O O . GLU A 1 74 ? -21.193 -16.536 31.162 1.00 96.62 74 GLU A O 1
ATOM 551 N N . ILE A 1 75 ? -20.303 -15.506 29.382 1.00 94.00 75 ILE A N 1
ATOM 552 C CA . ILE A 1 75 ? -19.180 -16.452 29.260 1.00 94.00 75 ILE A CA 1
ATOM 553 C C . ILE A 1 75 ? -18.309 -16.426 30.521 1.00 94.00 75 ILE A C 1
ATOM 555 O O . ILE A 1 75 ? -17.876 -17.480 30.976 1.00 94.00 75 ILE A O 1
ATOM 559 N N . ALA A 1 76 ? -18.056 -15.251 31.104 1.00 95.06 76 ALA A N 1
ATOM 560 C CA . ALA A 1 76 ? -17.255 -15.136 32.318 1.00 95.06 76 ALA A CA 1
ATOM 561 C C . ALA A 1 76 ? -17.919 -15.820 33.522 1.00 95.06 76 ALA A C 1
ATOM 563 O O . ALA A 1 76 ? -17.240 -16.547 34.243 1.00 95.06 76 ALA A O 1
ATOM 564 N N . LYS A 1 77 ? -19.234 -15.635 33.706 1.00 95.12 77 LYS A N 1
ATOM 565 C CA . LYS A 1 77 ? -20.008 -16.310 34.763 1.00 95.12 77 LYS A CA 1
ATOM 566 C C . LYS A 1 77 ? -19.986 -17.828 34.597 1.00 95.12 77 LYS A C 1
ATOM 568 O O . LYS A 1 77 ? -19.775 -18.543 35.568 1.00 95.12 77 LYS A O 1
ATOM 573 N N . TYR A 1 78 ? -20.168 -18.306 33.365 1.00 93.94 78 TYR A N 1
ATOM 574 C CA . TYR A 1 78 ? -20.148 -19.735 33.060 1.00 93.94 78 TYR A CA 1
ATOM 575 C C . TYR A 1 78 ? -18.755 -20.351 33.267 1.00 93.94 78 TYR A C 1
ATOM 577 O O . TYR A 1 78 ? -18.631 -21.421 33.851 1.00 93.94 78 TYR A O 1
ATOM 585 N N . ALA A 1 79 ? -17.698 -19.675 32.806 1.00 91.19 79 ALA A N 1
ATOM 586 C CA . ALA A 1 79 ? -16.330 -20.191 32.867 1.00 91.19 79 ALA A CA 1
ATOM 587 C C . ALA A 1 79 ? -15.708 -20.126 34.274 1.00 91.19 79 ALA A C 1
ATOM 589 O O . ALA A 1 79 ? -14.799 -20.898 34.569 1.00 91.19 79 ALA A O 1
ATOM 590 N N . PHE A 1 80 ? -16.172 -19.209 35.130 1.00 93.81 80 PHE A N 1
ATOM 591 C CA . PHE A 1 80 ? -15.639 -18.982 36.478 1.00 93.81 80 PHE A CA 1
ATOM 592 C C . PHE A 1 80 ? -16.764 -18.946 37.529 1.00 93.81 80 PHE A C 1
ATOM 594 O O . PHE A 1 80 ? -16.967 -17.911 38.171 1.00 93.81 80 PHE A O 1
ATOM 601 N N . PRO A 1 81 ? -17.493 -20.061 37.737 1.00 93.94 81 PRO A N 1
ATOM 602 C CA . PRO A 1 81 ? -18.616 -20.110 38.677 1.00 93.94 81 PRO A CA 1
ATOM 603 C C . PRO A 1 81 ? -18.181 -19.893 40.135 1.00 93.94 81 PRO A C 1
ATOM 605 O O . PRO A 1 81 ? -18.942 -19.345 40.927 1.00 93.94 81 PRO A O 1
ATOM 608 N N . ASP A 1 82 ? -16.939 -20.257 40.471 1.00 94.12 82 ASP A N 1
ATOM 609 C CA . ASP A 1 82 ? -16.340 -20.067 41.801 1.00 94.12 82 ASP A CA 1
ATOM 610 C C . ASP A 1 82 ? -15.616 -18.711 41.952 1.00 94.12 82 ASP A C 1
ATOM 612 O O . ASP A 1 82 ? -14.968 -18.444 42.968 1.00 94.12 82 ASP A O 1
ATOM 616 N N . GLY A 1 83 ? -15.708 -17.847 40.937 1.00 95.38 83 GLY A N 1
ATOM 617 C CA . GLY A 1 83 ? -15.028 -16.557 40.875 1.00 95.38 83 GLY A CA 1
ATOM 618 C C . GLY A 1 83 ? -13.603 -16.610 40.313 1.00 95.38 83 GLY A C 1
ATOM 619 O O . GLY A 1 83 ? -13.056 -17.661 39.978 1.00 95.38 83 GLY A O 1
ATOM 620 N N . SER A 1 84 ? -12.986 -15.433 40.183 1.00 96.19 84 SER A N 1
ATOM 621 C CA . SER A 1 84 ? -11.577 -15.280 39.820 1.00 96.19 84 SER A CA 1
ATOM 622 C C . SER A 1 84 ? -10.973 -14.023 40.440 1.00 96.19 84 SER A C 1
ATOM 624 O O . SER A 1 84 ? -11.530 -12.932 40.354 1.00 96.19 84 SER A O 1
ATOM 626 N N . ASN A 1 85 ? -9.772 -14.161 41.010 1.00 96.19 85 ASN A N 1
ATOM 627 C CA . ASN A 1 85 ? -9.024 -13.045 41.592 1.00 96.19 85 ASN A CA 1
ATOM 628 C C . ASN A 1 85 ? -8.537 -12.029 40.537 1.00 96.19 85 ASN A C 1
ATOM 630 O O . ASN A 1 85 ? -8.227 -10.889 40.895 1.00 96.19 85 ASN A O 1
ATOM 634 N N . ILE A 1 86 ? -8.462 -12.425 39.263 1.00 96.19 86 ILE A N 1
ATOM 635 C CA . ILE A 1 86 ? -7.990 -11.595 38.152 1.00 96.19 86 ILE A CA 1
ATOM 636 C C . ILE A 1 86 ? -8.991 -11.610 36.998 1.00 96.19 86 ILE A C 1
ATOM 638 O O . ILE A 1 86 ? -9.524 -12.648 36.623 1.00 96.19 86 ILE A O 1
ATOM 642 N N . VAL A 1 87 ? -9.215 -10.448 36.392 1.00 96.69 87 VAL A N 1
ATOM 643 C CA . VAL A 1 87 ? -10.017 -10.308 35.172 1.00 96.69 87 VAL A CA 1
ATOM 644 C C . VAL A 1 87 ? -9.244 -9.518 34.129 1.00 96.69 87 VAL A C 1
ATOM 646 O O . VAL A 1 87 ? -8.519 -8.568 34.444 1.00 96.69 87 VAL A O 1
ATOM 649 N N . TYR A 1 88 ? -9.420 -9.898 32.870 1.00 95.12 88 TYR A N 1
ATOM 650 C CA . TYR A 1 88 ? -8.818 -9.221 31.735 1.00 95.12 88 TYR A CA 1
ATOM 651 C C . TYR A 1 88 ? -9.863 -8.381 31.020 1.00 95.12 88 TYR A C 1
ATOM 653 O O . TYR A 1 88 ? -10.938 -8.870 30.692 1.00 95.12 88 TYR A O 1
ATOM 661 N N . VAL A 1 89 ? -9.549 -7.116 30.753 1.00 94.12 89 VAL A N 1
ATOM 662 C CA . VAL A 1 89 ? -10.449 -6.200 30.039 1.00 94.12 89 VAL A CA 1
ATOM 663 C C . VAL A 1 89 ? -9.804 -5.695 28.760 1.00 94.12 89 VAL A C 1
ATOM 665 O O . VAL A 1 89 ? -8.595 -5.485 28.694 1.00 94.12 89 VAL A O 1
ATOM 668 N N . THR A 1 90 ? -10.595 -5.492 27.715 1.00 91.44 90 THR A N 1
ATOM 669 C CA . THR A 1 90 ? -10.089 -4.980 26.436 1.00 91.44 90 THR A CA 1
ATOM 670 C C . THR A 1 90 ? -11.184 -4.281 25.635 1.00 91.44 90 THR A C 1
ATOM 672 O O . THR A 1 90 ? -12.364 -4.338 25.978 1.00 91.44 90 THR A O 1
ATOM 675 N N . ASP A 1 91 ? -10.789 -3.580 24.577 1.00 88.31 91 ASP A N 1
ATOM 676 C CA . ASP A 1 91 ? -11.690 -2.807 23.727 1.00 88.31 91 ASP A CA 1
ATOM 677 C C . ASP A 1 91 ? -12.573 -3.726 22.863 1.00 88.31 91 ASP A C 1
ATOM 679 O O . ASP A 1 91 ? -12.118 -4.332 21.888 1.00 88.31 91 ASP A O 1
ATOM 683 N N . GLY A 1 92 ? -13.857 -3.798 23.216 1.00 84.25 92 GLY A N 1
ATOM 684 C CA . GLY A 1 92 ? -14.881 -4.558 22.503 1.00 84.25 92 GLY A CA 1
ATOM 685 C C . GLY A 1 92 ? -15.505 -3.826 21.313 1.00 84.25 92 GLY A C 1
ATOM 686 O O . GLY A 1 92 ? -16.216 -4.455 20.524 1.00 84.25 92 GLY A O 1
ATOM 687 N N . THR A 1 93 ? -15.265 -2.522 21.129 1.00 79.06 93 THR A N 1
ATOM 688 C CA . THR A 1 93 ? -15.783 -1.794 19.954 1.00 79.06 93 THR A CA 1
ATOM 689 C C . THR A 1 93 ? -14.835 -1.924 18.768 1.00 79.06 93 THR A C 1
ATOM 691 O O . THR A 1 93 ? -15.282 -2.117 17.632 1.00 79.06 93 THR A O 1
ATOM 694 N N . GLY A 1 94 ? -13.528 -1.884 19.047 1.00 67.75 94 GLY A N 1
ATOM 695 C CA . GLY A 1 94 ? -12.461 -2.004 18.063 1.00 67.75 94 GLY A CA 1
ATOM 696 C C . GLY A 1 94 ? -12.508 -0.922 16.976 1.00 67.75 94 GLY A C 1
ATOM 697 O O . GLY A 1 94 ? -12.989 0.188 17.195 1.00 67.75 94 GLY A O 1
ATOM 698 N N . SER A 1 95 ? -11.967 -1.210 15.788 1.00 56.00 95 SER A N 1
ATOM 699 C CA . SER A 1 95 ? -12.005 -0.294 14.631 1.00 56.00 95 SER A CA 1
ATOM 700 C C . SER A 1 95 ? -13.000 -0.810 13.596 1.00 56.00 95 SER A C 1
ATOM 702 O O . SER A 1 95 ? -12.946 -1.982 13.239 1.00 56.00 95 SER A O 1
ATOM 704 N N . GLN A 1 96 ? -13.907 0.048 13.113 1.00 52.62 96 GLN A N 1
ATOM 705 C CA . GLN A 1 96 ? -14.957 -0.334 12.148 1.00 52.62 96 GLN A CA 1
ATOM 706 C C . GLN A 1 96 ? -15.861 -1.493 12.639 1.00 52.62 96 GLN A C 1
ATOM 708 O O . GLN A 1 96 ? -16.350 -2.289 11.845 1.00 52.62 96 GLN A O 1
ATOM 713 N N . GLY A 1 97 ? -16.067 -1.623 13.958 1.00 51.91 97 GLY A N 1
ATOM 714 C CA . GLY A 1 97 ? -16.928 -2.655 14.557 1.00 51.91 97 GLY A CA 1
ATOM 715 C C . GLY A 1 97 ? -16.288 -4.042 14.722 1.00 51.91 97 GLY A C 1
ATOM 716 O O . GLY A 1 97 ? -16.933 -4.948 15.267 1.00 51.91 97 GLY A O 1
ATOM 717 N N . VAL A 1 98 ? -15.026 -4.217 14.312 1.00 58.19 98 VAL A N 1
ATOM 718 C CA . VAL A 1 98 ? -14.246 -5.450 14.505 1.00 58.19 98 VAL A CA 1
ATOM 719 C C . VAL A 1 98 ? -13.422 -5.329 15.786 1.00 58.19 98 VAL A C 1
ATOM 721 O O . VAL A 1 98 ? -12.562 -4.453 15.878 1.00 58.19 98 VAL A O 1
ATOM 724 N N . ILE A 1 99 ? -13.688 -6.208 16.762 1.00 66.00 99 ILE A N 1
ATOM 725 C CA . ILE A 1 99 ? -12.958 -6.286 18.043 1.00 66.00 99 ILE A CA 1
ATOM 726 C C . ILE A 1 99 ? -11.452 -6.428 17.771 1.00 66.00 99 ILE A C 1
ATOM 728 O O . ILE A 1 99 ? -11.040 -7.119 16.837 1.00 66.00 99 ILE A O 1
ATOM 732 N N . GLY A 1 100 ? -10.633 -5.760 18.585 1.00 65.12 100 GLY A N 1
ATOM 733 C CA . GLY A 1 100 ? -9.184 -5.769 18.424 1.00 65.12 100 GLY A CA 1
ATOM 734 C C . GLY A 1 100 ? -8.547 -7.155 18.637 1.00 65.12 100 GLY A C 1
ATOM 735 O O . GLY A 1 100 ? -9.050 -7.958 19.420 1.00 65.12 100 GLY A O 1
ATOM 736 N N . PRO A 1 101 ? -7.394 -7.426 18.000 1.00 66.88 101 PRO A N 1
ATOM 737 C CA . PRO A 1 101 ? -6.621 -8.661 18.187 1.00 66.88 101 PRO A CA 1
ATOM 738 C C . PRO A 1 101 ? -6.034 -8.825 19.601 1.00 66.88 101 PRO A C 1
ATOM 740 O O . PRO A 1 101 ? -5.522 -9.889 19.929 1.00 66.88 101 PRO A O 1
ATOM 743 N N . ASP A 1 102 ? -6.089 -7.794 20.446 1.00 74.00 102 ASP A N 1
ATOM 744 C CA . ASP A 1 102 ? -5.572 -7.854 21.819 1.00 74.00 102 ASP A CA 1
ATOM 745 C C . ASP A 1 102 ? -6.411 -8.812 22.693 1.00 74.00 102 ASP A C 1
ATOM 747 O O . ASP A 1 102 ? -5.881 -9.523 23.542 1.00 74.00 102 ASP A O 1
ATOM 751 N N . ALA A 1 103 ? -7.720 -8.905 22.433 1.00 75.50 103 ALA A N 1
ATOM 752 C CA . ALA A 1 103 ? -8.601 -9.874 23.087 1.00 75.50 103 ALA A CA 1
ATOM 753 C C . ALA A 1 103 ? -8.286 -11.325 22.691 1.00 75.50 103 ALA A C 1
ATOM 755 O O . ALA A 1 103 ? -8.558 -12.259 23.439 1.00 75.50 103 ALA A O 1
ATOM 756 N N . LEU A 1 104 ? -7.744 -11.518 21.489 1.00 77.12 104 LEU A N 1
ATOM 757 C CA . LEU A 1 104 ? -7.381 -12.827 20.968 1.00 77.12 104 LEU A CA 1
ATOM 758 C C . LEU A 1 104 ? -6.117 -13.357 21.647 1.00 77.12 104 LEU A C 1
ATOM 760 O O . LEU A 1 104 ? -6.082 -14.518 22.040 1.00 77.12 104 LEU A O 1
ATOM 764 N N . THR A 1 105 ? -5.089 -12.522 21.799 1.00 81.44 105 THR A N 1
ATOM 765 C CA . THR A 1 105 ? -3.839 -12.941 22.453 1.00 81.44 105 THR A CA 1
ATOM 766 C C . THR A 1 105 ? -4.086 -13.288 23.920 1.00 81.44 105 THR A C 1
ATOM 768 O O . THR A 1 105 ? -3.508 -14.248 24.435 1.00 81.44 105 THR A O 1
ATOM 771 N N . GLY A 1 106 ? -5.028 -12.583 24.556 1.00 82.50 106 GLY A N 1
ATOM 772 C CA . GLY A 1 106 ? -5.503 -12.862 25.908 1.00 82.50 106 GLY A CA 1
ATOM 773 C C . GLY A 1 106 ? -6.086 -14.259 26.121 1.00 82.50 106 GLY A C 1
ATOM 774 O O . GLY A 1 106 ? -6.086 -14.722 27.251 1.00 82.50 106 GLY A O 1
ATOM 775 N N . ALA A 1 107 ? -6.517 -14.975 25.075 1.00 77.62 107 ALA A N 1
ATOM 776 C CA . ALA A 1 107 ? -7.055 -16.335 25.214 1.00 77.62 107 ALA A CA 1
ATOM 777 C C . ALA A 1 107 ? -6.039 -17.345 25.790 1.00 77.62 107 ALA A C 1
ATOM 779 O O . ALA A 1 107 ? -6.422 -18.370 26.352 1.00 77.62 107 ALA A O 1
ATOM 780 N N . SER A 1 108 ? -4.742 -17.038 25.679 1.00 82.69 108 SER A N 1
ATOM 781 C CA . SER A 1 108 ? -3.664 -17.827 26.291 1.00 82.69 108 SER A CA 1
ATOM 782 C C . SER A 1 108 ? -3.486 -17.585 27.800 1.00 82.69 108 SER A C 1
ATOM 784 O O . SER A 1 108 ? -2.740 -18.316 28.448 1.00 82.69 108 SER A O 1
ATOM 786 N N . LEU A 1 109 ? -4.182 -16.596 28.377 1.00 87.31 109 LEU A N 1
ATOM 787 C CA . LEU A 1 109 ? -4.204 -16.331 29.817 1.00 87.31 109 LEU A CA 1
ATOM 788 C C . LEU A 1 109 ? -5.218 -17.269 30.489 1.00 87.31 109 LEU A C 1
ATOM 790 O O . LEU A 1 109 ? -6.372 -17.373 30.068 1.00 87.31 109 LEU A O 1
ATOM 794 N N . ARG A 1 110 ? -4.776 -17.999 31.517 1.00 83.75 110 ARG A N 1
ATOM 795 C CA . ARG A 1 110 ? -5.510 -19.160 32.066 1.00 83.75 110 ARG A CA 1
ATOM 796 C C . ARG A 1 110 ? -6.209 -18.897 33.394 1.00 83.75 110 ARG A C 1
ATOM 798 O O . ARG A 1 110 ? -7.018 -19.702 33.830 1.00 83.75 110 ARG A O 1
ATOM 805 N N . ASN A 1 111 ? -5.888 -17.788 34.039 1.00 88.50 111 ASN A N 1
ATOM 806 C CA . ASN A 1 111 ? -6.265 -17.481 35.415 1.00 88.50 111 ASN A CA 1
ATOM 807 C C . ASN A 1 111 ? -7.445 -16.506 35.537 1.00 88.50 111 ASN A C 1
ATOM 809 O O . ASN A 1 111 ? -7.855 -16.220 36.657 1.00 88.50 111 ASN A O 1
ATOM 813 N N . GLY A 1 112 ? -8.009 -16.001 34.437 1.00 91.88 112 GLY A N 1
ATOM 814 C CA . GLY A 1 112 ? -9.118 -15.050 34.507 1.00 91.88 112 GLY A CA 1
ATOM 815 C C . GLY A 1 112 ? -9.932 -14.920 33.220 1.00 91.88 112 GLY A C 1
ATOM 816 O O . GLY A 1 112 ? -9.423 -15.225 32.136 1.00 91.88 112 GLY A O 1
ATOM 817 N N . PRO A 1 113 ? -11.191 -14.457 33.317 1.00 93.50 113 PRO A N 1
ATOM 818 C CA . PRO A 1 113 ? -12.037 -14.249 32.153 1.00 93.50 113 PRO A CA 1
ATOM 819 C C . PRO A 1 113 ? -11.653 -12.990 31.373 1.00 93.50 113 PRO A C 1
ATOM 821 O O . PRO A 1 113 ? -11.073 -12.048 31.917 1.00 93.50 113 PRO A O 1
ATOM 824 N N . ILE A 1 114 ? -12.029 -12.966 30.092 1.00 92.12 114 ILE A N 1
ATOM 825 C CA . ILE A 1 114 ? -11.877 -11.805 29.209 1.00 92.12 114 ILE A CA 1
ATOM 826 C C . ILE A 1 114 ? -13.225 -11.098 29.065 1.00 92.12 114 ILE A C 1
ATOM 828 O O . ILE A 1 114 ? -14.167 -11.637 28.484 1.00 92.12 114 ILE A O 1
ATOM 832 N N . LEU A 1 115 ? -13.281 -9.859 29.539 1.00 94.31 115 LEU A N 1
ATOM 833 C CA . LEU A 1 115 ? -14.426 -8.960 29.471 1.00 94.31 115 LEU A CA 1
ATOM 834 C C . LEU A 1 115 ? -14.142 -7.790 28.522 1.00 94.31 115 LEU A C 1
ATOM 836 O O . LEU A 1 115 ? -12.993 -7.477 28.189 1.00 94.31 115 LEU A O 1
ATOM 840 N N . PHE A 1 116 ? -15.203 -7.116 28.083 1.00 92.44 116 PHE A N 1
ATOM 841 C CA . PHE A 1 116 ? -15.097 -6.014 27.133 1.00 92.44 116 PHE A CA 1
ATOM 842 C C . PHE A 1 116 ? -15.509 -4.674 27.739 1.00 92.44 116 PHE A C 1
ATOM 844 O O . PHE A 1 116 ? -16.473 -4.575 28.491 1.00 92.44 116 PHE A O 1
ATOM 851 N N . GLY A 1 117 ? -14.788 -3.628 27.344 1.00 92.06 117 GLY A N 1
ATOM 852 C CA . GLY A 1 117 ? -15.156 -2.232 27.546 1.00 92.06 117 GLY A CA 1
ATOM 853 C C . GLY A 1 117 ? -15.159 -1.464 26.232 1.00 92.06 117 GLY A C 1
ATOM 854 O O . GLY A 1 117 ? -14.752 -1.976 25.189 1.00 92.06 117 GLY A O 1
ATOM 855 N N . SER A 1 118 ? -15.595 -0.212 26.274 1.00 90.12 118 SER A N 1
ATOM 856 C CA . SER A 1 118 ? -15.581 0.682 25.116 1.00 90.12 118 SER A CA 1
ATOM 857 C C . SER A 1 118 ? -14.674 1.883 25.354 1.00 90.12 118 SER A C 1
ATOM 859 O O . SER A 1 118 ? -14.519 2.356 26.479 1.00 90.12 118 SER A O 1
ATOM 861 N N . ARG A 1 119 ? -14.121 2.443 24.275 1.00 87.50 119 ARG A N 1
ATOM 862 C CA . ARG A 1 119 ? -13.321 3.678 24.365 1.00 87.50 119 ARG A CA 1
ATOM 863 C C . ARG A 1 119 ? -14.119 4.885 24.839 1.00 87.50 119 ARG A C 1
ATOM 865 O O . ARG A 1 119 ? -13.551 5.797 25.422 1.00 87.50 119 ARG A O 1
ATOM 872 N N . GLN A 1 120 ? -15.412 4.903 24.532 1.00 86.94 120 GLN A N 1
ATOM 873 C CA . GLN A 1 120 ? -16.289 6.032 24.823 1.00 86.94 120 GLN A CA 1
ATOM 874 C C . GLN A 1 120 ? -16.769 5.987 26.273 1.00 86.94 120 GLN A C 1
ATOM 876 O O . GLN A 1 120 ? -16.649 6.980 26.983 1.00 86.94 120 GLN A O 1
ATOM 881 N N . ASN A 1 121 ? -17.254 4.825 26.717 1.00 89.06 121 ASN A N 1
ATOM 882 C CA . ASN A 1 121 ? -17.988 4.705 27.977 1.00 89.06 121 ASN A CA 1
ATOM 883 C C . ASN A 1 121 ? -17.240 3.889 29.043 1.00 89.06 121 ASN A C 1
ATOM 885 O O . ASN A 1 121 ? -17.702 3.800 30.173 1.00 89.06 121 ASN A O 1
ATOM 889 N N . GLY A 1 122 ? -16.094 3.290 28.709 1.00 93.75 122 GLY A N 1
ATOM 890 C CA . GLY A 1 122 ? -15.376 2.390 29.607 1.00 93.75 122 GLY A CA 1
ATOM 891 C C . GLY A 1 122 ? -16.094 1.062 29.814 1.00 93.75 122 GLY A C 1
ATOM 892 O O . GLY A 1 122 ? -16.628 0.496 28.854 1.00 93.75 122 GLY A O 1
ATOM 893 N N . LEU A 1 123 ? -16.045 0.543 31.042 1.00 94.94 123 LEU A N 1
ATOM 894 C CA . LEU A 1 123 ? -16.763 -0.667 31.442 1.00 94.94 123 LEU A CA 1
ATOM 895 C C . LEU A 1 123 ? -18.217 -0.320 31.778 1.00 94.94 123 LEU A C 1
ATOM 897 O O . LEU A 1 123 ? -18.475 0.662 32.472 1.00 94.94 123 LEU A O 1
ATOM 901 N N . SER A 1 124 ? -19.154 -1.127 31.281 1.00 94.81 124 SER A N 1
ATOM 902 C CA . SER A 1 124 ? -20.576 -0.980 31.606 1.00 94.81 124 SER A CA 1
ATOM 903 C C . SER A 1 124 ? -20.846 -1.303 33.083 1.00 94.81 124 SER A C 1
ATOM 905 O O . SER A 1 124 ? -20.038 -1.977 33.728 1.00 94.81 124 SER A O 1
ATOM 907 N N . ALA A 1 125 ? -21.991 -0.855 33.609 1.00 95.50 125 ALA A N 1
ATOM 908 C CA . ALA A 1 125 ? -22.425 -1.208 34.962 1.00 95.50 125 ALA A CA 1
ATOM 909 C C . ALA A 1 125 ? -22.525 -2.733 35.139 1.00 95.50 125 ALA A C 1
ATOM 911 O O . ALA A 1 125 ? -21.977 -3.264 36.098 1.00 95.50 125 ALA A O 1
ATOM 912 N N . ASP A 1 126 ? -23.100 -3.437 34.162 1.00 95.62 126 ASP A N 1
ATOM 913 C CA . ASP A 1 126 ? -23.237 -4.897 34.196 1.00 95.62 126 ASP A CA 1
ATOM 914 C C . ASP A 1 126 ? -21.877 -5.602 34.201 1.00 95.62 126 ASP A C 1
ATOM 916 O O . ASP A 1 126 ? -21.661 -6.554 34.945 1.00 95.62 126 ASP A O 1
ATOM 920 N N . THR A 1 127 ? -20.919 -5.117 33.405 1.00 96.62 127 THR A N 1
ATOM 921 C CA . THR A 1 127 ? -19.555 -5.663 33.407 1.00 96.62 127 THR A CA 1
ATOM 922 C C . THR A 1 127 ? -18.871 -5.441 34.756 1.00 96.62 127 THR A C 1
ATOM 924 O O . THR A 1 127 ? -18.184 -6.337 35.239 1.00 96.62 127 THR A O 1
ATOM 927 N N . LEU A 1 128 ? -19.058 -4.280 35.392 1.00 96.88 128 LEU A N 1
ATOM 928 C CA . LEU A 1 128 ? -18.526 -4.019 36.733 1.00 96.88 128 LEU A CA 1
ATOM 929 C C . LEU A 1 128 ? -19.168 -4.924 37.793 1.00 96.88 128 LEU A C 1
ATOM 931 O O . LEU A 1 128 ? -18.466 -5.396 38.687 1.00 96.88 128 LEU A O 1
ATOM 935 N N . ASP A 1 129 ? -20.463 -5.207 37.667 1.00 96.94 129 ASP A N 1
ATOM 936 C CA . ASP A 1 129 ? -21.184 -6.101 38.573 1.00 96.94 129 ASP A CA 1
ATOM 937 C C . ASP A 1 129 ? -20.668 -7.544 38.457 1.00 96.94 129 ASP A C 1
ATOM 939 O O . ASP A 1 129 ? -20.378 -8.186 39.466 1.00 96.94 129 ASP A O 1
ATOM 943 N N . VAL A 1 130 ? -20.404 -8.020 37.231 1.00 97.62 130 VAL A N 1
ATOM 944 C CA . VAL A 1 130 ? -19.730 -9.312 37.002 1.00 97.62 130 VAL A CA 1
ATOM 945 C C . VAL A 1 130 ? -18.337 -9.343 37.623 1.00 97.62 130 VAL A C 1
ATOM 947 O O . VAL A 1 130 ? -17.995 -10.313 38.293 1.00 97.62 130 VAL A O 1
ATOM 950 N N . ILE A 1 131 ? -17.532 -8.291 37.454 1.00 97.62 131 ILE A N 1
ATOM 951 C CA . ILE A 1 131 ? -16.194 -8.206 38.064 1.00 97.62 131 ILE A CA 1
ATOM 952 C C . ILE A 1 131 ? -16.285 -8.301 39.593 1.00 97.62 131 ILE A C 1
ATOM 954 O O . ILE A 1 131 ? -15.489 -9.009 40.215 1.00 97.62 131 ILE A O 1
ATOM 958 N N . SER A 1 132 ? -17.267 -7.623 40.193 1.00 96.88 132 SER A N 1
ATOM 959 C CA . SER A 1 132 ? -17.517 -7.682 41.634 1.00 96.88 132 SER A CA 1
ATOM 960 C C . SER A 1 132 ? -17.970 -9.074 42.078 1.00 96.88 132 SER A C 1
ATOM 962 O O . SER A 1 132 ? -17.475 -9.581 43.082 1.00 96.88 132 SER A O 1
ATOM 964 N N . HIS A 1 133 ? -18.877 -9.710 41.332 1.00 96.12 133 HIS A N 1
ATOM 965 C CA . HIS A 1 133 ? -19.376 -11.055 41.624 1.00 96.12 133 HIS A CA 1
ATOM 966 C C . HIS A 1 133 ? -18.271 -12.115 41.552 1.00 96.12 133 HIS A C 1
ATOM 968 O O . HIS A 1 133 ? -18.203 -12.991 42.408 1.00 96.12 133 HIS A O 1
ATOM 974 N N . LEU A 1 134 ? -17.357 -11.989 40.585 1.00 97.19 134 LEU A N 1
ATOM 975 C CA . LEU A 1 134 ? -16.180 -12.850 40.473 1.00 97.19 134 LEU A CA 1
ATOM 976 C C . LEU A 1 134 ? -15.190 -12.667 41.637 1.00 97.19 134 LEU A C 1
ATOM 978 O O . LEU A 1 134 ? -14.280 -13.479 41.788 1.00 97.19 134 LEU A O 1
ATOM 982 N N . GLY A 1 135 ? -15.325 -11.609 42.445 1.00 97.00 135 GLY A N 1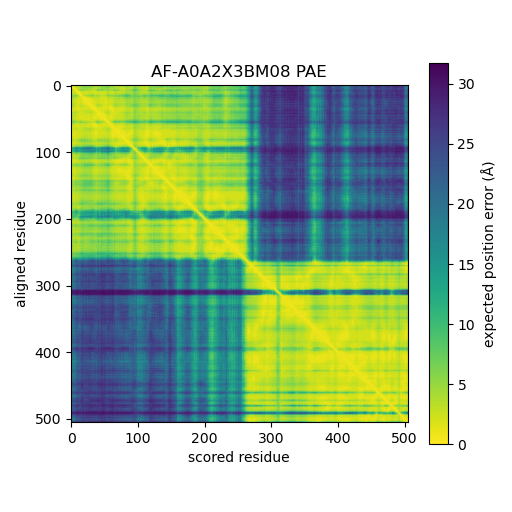
ATOM 983 C CA . GLY A 1 135 ? -14.398 -11.302 43.534 1.00 97.00 135 GLY A CA 1
ATOM 984 C C . GLY A 1 135 ? -13.022 -10.836 43.048 1.00 97.00 135 GLY A C 1
ATOM 985 O O . GLY A 1 135 ? -12.022 -11.017 43.751 1.00 97.00 135 GLY A O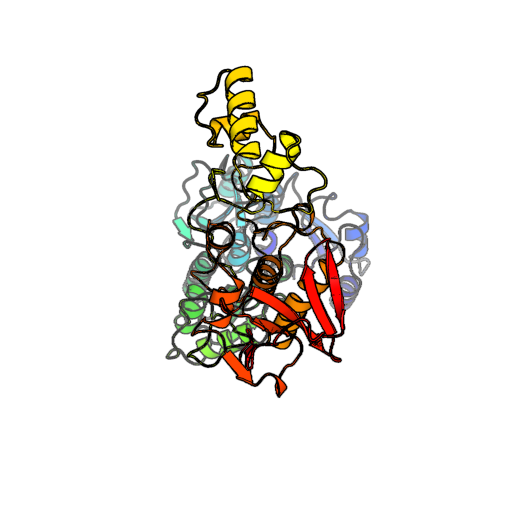 1
ATOM 986 N N . ALA A 1 136 ? -12.952 -10.251 41.849 1.00 97.44 136 ALA A N 1
ATOM 987 C CA . ALA A 1 136 ? -11.692 -9.878 41.224 1.00 97.44 136 ALA A CA 1
ATOM 988 C C . ALA A 1 136 ? -11.014 -8.706 41.944 1.00 97.44 136 ALA A C 1
ATOM 990 O O . ALA A 1 136 ? -11.603 -7.646 42.157 1.00 97.44 136 ALA A O 1
ATOM 991 N N . LYS A 1 137 ? -9.737 -8.886 42.289 1.00 96.31 137 LYS A N 1
ATOM 992 C CA . LYS A 1 137 ? -8.895 -7.860 42.929 1.00 96.31 137 LYS A CA 1
ATOM 993 C C . LYS A 1 137 ? -7.957 -7.186 41.940 1.00 96.31 137 LYS A C 1
ATOM 995 O O . LYS A 1 137 ? -7.513 -6.063 42.174 1.00 96.31 137 LYS A O 1
ATOM 1000 N N . GLU A 1 138 ? -7.641 -7.878 40.852 1.00 97.06 138 GLU A N 1
ATOM 1001 C CA . GLU A 1 138 ? -6.760 -7.390 39.804 1.00 97.06 138 GLU A CA 1
ATOM 1002 C C . GLU A 1 138 ? -7.516 -7.295 38.480 1.00 97.06 138 GLU A C 1
ATOM 1004 O O . GLU A 1 138 ? -8.091 -8.269 37.998 1.00 97.06 138 GLU A O 1
ATOM 1009 N N . ILE A 1 139 ? -7.498 -6.106 37.881 1.00 96.88 139 ILE A N 1
ATOM 1010 C CA . ILE A 1 139 ? -8.158 -5.832 36.607 1.00 96.88 139 ILE A CA 1
ATOM 1011 C C . ILE A 1 139 ? -7.072 -5.413 35.628 1.00 96.88 139 ILE A C 1
ATOM 1013 O O . ILE A 1 139 ? -6.513 -4.318 35.729 1.00 96.88 139 ILE A O 1
ATOM 1017 N N . VAL A 1 140 ? -6.728 -6.305 34.704 1.00 96.44 140 VAL A N 1
ATOM 1018 C CA . VAL A 1 140 ? -5.613 -6.116 33.774 1.00 96.44 140 VAL A CA 1
ATOM 1019 C C . VAL A 1 140 ? -6.152 -5.771 32.399 1.00 96.44 140 VAL A C 1
ATOM 1021 O O . VAL A 1 140 ? -6.881 -6.552 31.790 1.00 96.44 140 VAL A O 1
ATOM 1024 N N . GLN A 1 141 ? -5.770 -4.612 31.873 1.00 94.44 141 GLN A N 1
ATOM 1025 C CA . GLN A 1 141 ? -6.181 -4.236 30.528 1.00 94.44 141 GLN A CA 1
ATOM 1026 C C . GLN A 1 141 ? -5.222 -4.787 29.471 1.00 94.44 141 GLN A C 1
ATOM 1028 O O . GLN A 1 141 ? -4.010 -4.575 29.552 1.00 94.44 141 GLN A O 1
ATOM 1033 N N . LEU A 1 142 ? -5.776 -5.435 28.447 1.00 92.50 142 LEU A N 1
ATOM 1034 C CA . LEU A 1 142 ? -5.052 -5.872 27.257 1.00 92.50 142 LEU A CA 1
ATOM 1035 C C . LEU A 1 142 ? -5.131 -4.796 26.172 1.00 92.50 142 LEU A C 1
ATOM 1037 O O . LEU A 1 142 ? -6.223 -4.405 25.743 1.00 92.50 142 LEU A O 1
ATOM 1041 N N . GLY A 1 143 ? -3.965 -4.356 25.702 1.00 88.69 143 GLY A N 1
ATOM 1042 C CA . GLY A 1 143 ? -3.845 -3.330 24.670 1.00 88.69 143 GLY A CA 1
ATOM 1043 C C . GLY A 1 143 ? -3.873 -1.896 25.205 1.00 88.69 143 GLY A C 1
ATOM 1044 O O . GLY A 1 143 ? -4.261 -1.611 26.339 1.00 88.69 143 GLY A O 1
ATOM 1045 N N . SER A 1 144 ? -3.418 -0.969 24.362 1.00 85.12 144 SER A N 1
ATOM 1046 C CA . SER A 1 144 ? -3.151 0.430 24.727 1.00 85.12 144 SER A CA 1
ATOM 1047 C C . SER A 1 144 ? -4.342 1.379 24.546 1.00 85.12 144 SER A C 1
ATOM 1049 O O . SER A 1 144 ? -4.256 2.551 24.907 1.00 85.12 144 SER A O 1
ATOM 1051 N N . ASN A 1 145 ? -5.465 0.902 24.001 1.00 85.62 145 ASN A N 1
ATOM 1052 C CA . ASN A 1 145 ? -6.658 1.726 23.805 1.00 85.62 145 ASN A CA 1
ATOM 1053 C C . ASN A 1 145 ? -7.349 1.989 25.149 1.00 85.62 145 ASN A C 1
ATOM 1055 O O . ASN A 1 145 ? -7.827 1.054 25.782 1.00 85.62 145 ASN A O 1
ATOM 1059 N N . GLN A 1 146 ? -7.428 3.249 25.582 1.00 87.75 146 GLN A N 1
ATOM 1060 C CA . GLN A 1 146 ? -8.113 3.606 26.830 1.00 87.75 146 GLN A CA 1
ATOM 1061 C C . GLN A 1 146 ? -9.601 3.235 26.781 1.00 87.75 146 GLN A C 1
ATOM 1063 O O . GLN A 1 146 ? -10.277 3.500 25.785 1.00 87.75 146 GLN A O 1
ATOM 1068 N N . LEU A 1 147 ? -10.105 2.644 27.866 1.00 91.50 147 LEU A N 1
ATOM 1069 C CA . LEU A 1 147 ? -11.513 2.293 28.045 1.00 91.50 147 LEU A CA 1
ATOM 1070 C C . LEU A 1 147 ? -12.234 3.430 28.783 1.00 91.50 147 LEU A C 1
ATOM 1072 O O . LEU A 1 147 ? -12.478 3.356 29.988 1.00 91.50 147 LEU A O 1
ATOM 1076 N N . GLY A 1 148 ? -12.553 4.512 28.069 1.00 90.44 148 GLY A N 1
ATOM 1077 C CA . GLY A 1 148 ? -13.163 5.703 28.662 1.00 90.44 148 GLY A CA 1
ATOM 1078 C C . GLY A 1 148 ? -12.276 6.306 29.755 1.00 90.44 148 GLY A C 1
ATOM 1079 O O . GLY A 1 148 ? -11.070 6.462 29.574 1.00 90.44 148 GLY A O 1
ATOM 1080 N N . SER A 1 149 ? -12.871 6.628 30.904 1.00 91.00 149 SER A N 1
ATOM 1081 C CA . SER A 1 149 ? -12.159 7.112 32.096 1.00 91.00 149 SER A CA 1
ATOM 1082 C C . SER A 1 149 ? -11.705 5.993 33.044 1.00 91.00 149 SER A C 1
ATOM 1084 O O . SER A 1 149 ? -11.128 6.283 34.097 1.00 91.00 149 SER A O 1
ATOM 1086 N N . TYR A 1 150 ? -11.970 4.728 32.701 1.00 93.19 150 TYR A N 1
ATOM 1087 C CA . TYR A 1 150 ? -11.675 3.590 33.560 1.00 93.19 150 TYR A CA 1
ATOM 1088 C C . TYR A 1 150 ? -10.162 3.393 33.735 1.00 93.19 150 TYR A C 1
ATOM 1090 O O . TYR A 1 150 ? -9.392 3.499 32.779 1.00 93.19 150 TYR A O 1
ATOM 1098 N N . LYS A 1 151 ? -9.731 3.090 34.965 1.00 93.19 151 LYS A N 1
ATOM 1099 C CA . LYS A 1 151 ? -8.320 2.873 35.312 1.00 93.19 151 LYS A CA 1
ATOM 1100 C C . LYS A 1 151 ? -8.108 1.418 35.748 1.00 93.19 151 LYS A C 1
ATOM 1102 O O . LYS A 1 151 ? -8.478 1.089 36.873 1.00 93.19 151 LYS A O 1
ATOM 1107 N N . PRO A 1 152 ? -7.522 0.558 34.896 1.00 94.69 152 PRO A N 1
ATOM 1108 C CA . PRO A 1 152 ? -7.181 -0.809 35.280 1.00 94.69 152 PRO A CA 1
ATOM 1109 C C . PRO A 1 152 ? -6.035 -0.817 36.303 1.00 94.69 152 PRO A C 1
ATOM 1111 O O . PRO A 1 152 ? -5.262 0.140 36.391 1.00 94.69 152 PRO A O 1
ATOM 1114 N N . THR A 1 153 ? -5.885 -1.921 37.036 1.00 96.69 153 THR A N 1
ATOM 1115 C CA . THR A 1 153 ? -4.779 -2.142 37.983 1.00 96.69 153 THR A CA 1
ATOM 1116 C C . THR A 1 153 ? -3.424 -2.045 37.284 1.00 96.69 153 THR A C 1
ATOM 1118 O O . THR A 1 153 ? -2.478 -1.479 37.827 1.00 96.69 153 THR A O 1
ATOM 1121 N N . ARG A 1 154 ? -3.333 -2.581 36.061 1.00 95.62 154 ARG A N 1
ATOM 1122 C CA . ARG A 1 154 ? -2.173 -2.450 35.170 1.00 95.62 154 ARG A CA 1
ATOM 1123 C C . ARG A 1 154 ? -2.546 -2.770 33.723 1.00 95.62 154 ARG A C 1
ATOM 1125 O O . ARG A 1 154 ? -3.648 -3.235 33.437 1.00 95.62 154 ARG A O 1
ATOM 1132 N N . TYR A 1 155 ? -1.583 -2.576 32.829 1.00 94.56 155 TYR A N 1
ATOM 1133 C CA . TYR A 1 155 ? -1.707 -2.873 31.407 1.00 94.56 155 TYR A CA 1
ATOM 1134 C C . TYR A 1 155 ? -0.763 -4.007 30.999 1.00 94.56 155 TYR A C 1
ATOM 1136 O O . TYR A 1 155 ? 0.382 -4.060 31.445 1.00 94.56 155 TYR A O 1
ATOM 1144 N N . LEU A 1 156 ? -1.234 -4.865 30.097 1.00 95.00 156 LEU A N 1
ATOM 1145 C CA . LEU A 1 156 ? -0.413 -5.696 29.220 1.00 95.00 156 LEU A CA 1
ATOM 1146 C C . LEU A 1 156 ? -0.585 -5.139 27.808 1.00 95.00 156 LEU A C 1
ATOM 1148 O O . LEU A 1 156 ? -1.555 -5.449 27.115 1.00 95.00 156 LEU A O 1
ATOM 1152 N N . ALA A 1 157 ? 0.297 -4.222 27.416 1.00 93.00 157 ALA A N 1
ATOM 1153 C CA . ALA A 1 157 ? 0.117 -3.436 26.204 1.00 93.00 157 ALA A CA 1
ATOM 1154 C C . ALA A 1 157 ? 1.451 -3.031 25.580 1.00 93.00 157 ALA A C 1
ATOM 1156 O O . ALA A 1 157 ? 2.380 -2.632 26.279 1.00 93.00 157 ALA A O 1
ATOM 1157 N N . GLY A 1 158 ? 1.502 -3.066 24.249 1.00 88.81 158 GLY A N 1
ATOM 1158 C CA . GLY A 1 158 ? 2.585 -2.489 23.462 1.00 88.81 158 GLY A CA 1
ATOM 1159 C C . GLY A 1 158 ? 2.120 -1.311 22.595 1.00 88.81 158 GLY A C 1
ATOM 1160 O O . GLY A 1 158 ? 0.926 -1.000 22.539 1.00 88.81 158 GLY A O 1
ATOM 1161 N N . PRO A 1 159 ? 3.044 -0.664 21.859 1.00 85.12 159 PRO A N 1
ATOM 1162 C CA . PRO A 1 159 ? 2.719 0.435 20.940 1.00 85.12 159 PRO A CA 1
ATOM 1163 C C . PRO A 1 159 ? 1.813 0.019 19.767 1.00 85.12 159 PRO A C 1
ATOM 1165 O O . PRO A 1 159 ? 1.227 0.868 19.102 1.00 85.12 159 PRO A O 1
ATOM 1168 N N . HIS A 1 160 ? 1.693 -1.280 19.495 1.00 85.81 160 HIS A N 1
ATOM 1169 C CA . HIS A 1 160 ? 0.832 -1.851 18.462 1.00 85.81 160 HIS A CA 1
ATOM 1170 C C . HIS A 1 160 ? 0.455 -3.296 18.822 1.00 85.81 160 HIS A C 1
ATOM 1172 O O . HIS A 1 160 ? 1.125 -3.929 19.637 1.00 85.81 160 HIS A O 1
ATOM 1178 N N . ARG A 1 161 ? -0.557 -3.855 18.141 1.00 86.31 161 ARG A N 1
ATOM 1179 C CA . ARG A 1 161 ? -1.092 -5.218 18.367 1.00 86.31 161 ARG A CA 1
ATOM 1180 C C . ARG A 1 161 ? -0.026 -6.309 18.510 1.00 86.31 161 ARG A C 1
ATOM 1182 O O . ARG A 1 161 ? -0.087 -7.125 19.419 1.00 86.31 161 ARG A O 1
ATOM 1189 N N . TYR A 1 162 ? 0.997 -6.292 17.652 1.00 90.25 162 TYR A N 1
ATOM 1190 C CA . TYR A 1 162 ? 2.074 -7.287 17.692 1.00 90.25 162 TYR A CA 1
ATOM 1191 C C . TYR A 1 162 ? 2.910 -7.206 18.977 1.00 90.25 162 TYR A C 1
ATOM 1193 O O . TYR A 1 162 ? 3.316 -8.229 19.511 1.00 90.25 162 TYR A O 1
ATOM 1201 N N . ALA A 1 163 ? 3.138 -5.998 19.501 1.00 92.31 163 ALA A N 1
ATOM 1202 C CA . ALA A 1 163 ? 3.860 -5.805 20.751 1.00 92.31 163 ALA A CA 1
ATOM 1203 C C . ALA A 1 163 ? 2.963 -6.097 21.964 1.00 92.31 163 ALA A C 1
ATOM 1205 O O . ALA A 1 163 ? 3.440 -6.656 22.941 1.00 92.31 163 ALA A O 1
ATOM 1206 N N . THR A 1 164 ? 1.656 -5.817 21.891 1.00 92.19 164 THR A N 1
ATOM 1207 C CA . THR A 1 164 ? 0.701 -6.287 22.909 1.00 92.19 164 THR A CA 1
ATOM 1208 C C . THR A 1 164 ? 0.700 -7.814 23.011 1.00 92.19 164 THR A C 1
ATOM 1210 O O . THR A 1 164 ? 0.746 -8.345 24.115 1.00 92.19 164 THR A O 1
ATOM 1213 N N . ALA A 1 165 ? 0.717 -8.528 21.879 1.00 93.19 165 ALA A N 1
ATOM 1214 C CA . ALA A 1 165 ? 0.830 -9.989 21.859 1.00 93.19 165 ALA A CA 1
ATOM 1215 C C . ALA A 1 165 ? 2.084 -10.488 22.595 1.00 93.19 165 ALA A C 1
ATOM 1217 O O . ALA A 1 165 ? 2.023 -11.458 23.345 1.00 93.19 165 ALA A O 1
ATOM 1218 N N . VAL A 1 166 ? 3.206 -9.784 22.424 1.00 96.19 166 VAL A N 1
ATOM 1219 C CA . VAL A 1 166 ? 4.460 -10.060 23.133 1.00 96.19 166 VAL A CA 1
ATOM 1220 C C . VAL A 1 166 ? 4.317 -9.836 24.639 1.00 96.19 166 VAL A C 1
ATOM 1222 O O . VAL A 1 166 ? 4.716 -10.706 25.405 1.00 96.19 166 VAL A O 1
ATOM 1225 N N . GLU A 1 167 ? 3.714 -8.731 25.085 1.00 96.31 167 GLU A N 1
ATOM 1226 C CA . GLU A 1 167 ? 3.503 -8.486 26.522 1.00 96.31 167 GLU A CA 1
ATOM 1227 C C . GLU A 1 167 ? 2.582 -9.532 27.167 1.00 96.31 167 GLU A C 1
ATOM 1229 O O . GLU A 1 167 ? 2.850 -9.994 28.276 1.00 96.31 167 GLU A O 1
ATOM 1234 N N . VAL A 1 168 ? 1.546 -9.979 26.452 1.00 93.81 168 VAL A N 1
ATOM 1235 C CA . VAL A 1 168 ? 0.697 -11.091 26.903 1.00 93.81 168 VAL A CA 1
ATOM 1236 C C . VAL A 1 168 ? 1.493 -12.395 26.972 1.00 93.81 168 VAL A C 1
ATOM 1238 O O . VAL A 1 168 ? 1.448 -13.085 27.985 1.00 93.81 168 VAL A O 1
ATOM 1241 N N . SER A 1 169 ? 2.281 -12.714 25.946 1.00 94.50 169 SER A N 1
ATOM 1242 C CA . SER A 1 169 ? 3.112 -13.923 25.913 1.00 94.50 169 SER A CA 1
ATOM 1243 C C . SER A 1 169 ? 4.175 -13.942 27.024 1.00 94.50 169 SER A C 1
ATOM 1245 O O . SER A 1 169 ? 4.393 -14.982 27.644 1.00 94.50 169 SER A O 1
ATOM 1247 N N . LYS A 1 170 ? 4.782 -12.792 27.354 1.00 95.62 170 LYS A N 1
ATOM 1248 C CA . LYS A 1 170 ? 5.667 -12.648 28.524 1.00 95.62 170 LYS A CA 1
ATOM 1249 C C . LYS A 1 170 ? 4.938 -12.945 29.832 1.00 95.62 170 LYS A C 1
ATOM 1251 O O . LYS A 1 170 ? 5.504 -13.617 30.687 1.00 95.62 170 LYS A O 1
ATOM 1256 N N . GLN A 1 171 ? 3.705 -12.456 29.993 1.00 95.00 171 GLN A N 1
ATOM 1257 C CA . GLN A 1 171 ? 2.894 -12.761 31.172 1.00 95.00 171 GLN A CA 1
ATOM 1258 C C . GLN A 1 171 ? 2.581 -14.261 31.252 1.00 95.00 171 GLN A C 1
ATOM 1260 O O . GLN A 1 171 ? 2.800 -14.855 32.301 1.00 95.00 171 GLN A O 1
ATOM 1265 N N . VAL A 1 172 ? 2.158 -14.881 30.145 1.00 92.31 172 VAL A N 1
ATOM 1266 C CA . VAL A 1 172 ? 1.887 -16.327 30.085 1.00 92.31 172 VAL A CA 1
ATOM 1267 C C . VAL A 1 172 ? 3.121 -17.128 30.488 1.00 92.31 172 VAL A C 1
ATOM 1269 O O . VAL A 1 172 ? 3.012 -17.983 31.351 1.00 92.31 172 VAL A O 1
ATOM 1272 N N . MET A 1 173 ? 4.300 -16.830 29.936 1.00 92.19 173 MET A N 1
ATOM 1273 C CA . MET A 1 173 ? 5.536 -17.546 30.287 1.00 92.19 173 MET A CA 1
ATOM 1274 C C . MET A 1 173 ? 6.042 -17.253 31.703 1.00 92.19 173 MET A C 1
ATOM 1276 O O . MET A 1 173 ? 6.733 -18.079 32.291 1.00 92.19 173 MET A O 1
ATOM 1280 N N . LYS A 1 174 ? 5.712 -16.089 32.271 1.00 93.56 174 LYS A N 1
ATOM 1281 C CA . LYS A 1 174 ? 5.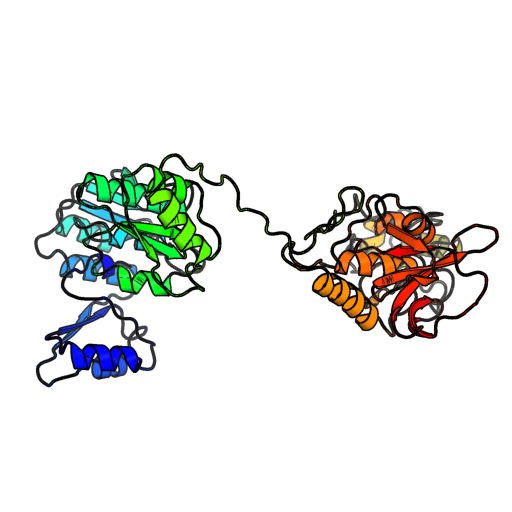996 -15.792 33.678 1.00 93.56 174 LYS A CA 1
ATOM 1282 C C . LYS A 1 174 ? 5.135 -16.652 34.606 1.00 93.56 174 LYS A C 1
ATOM 1284 O O . LYS A 1 174 ? 5.650 -17.154 35.601 1.00 93.56 174 LYS A O 1
ATOM 1289 N N . ASP A 1 175 ? 3.853 -16.792 34.284 1.00 91.88 175 ASP A N 1
ATOM 1290 C CA . ASP A 1 175 ? 2.898 -17.566 35.082 1.00 91.88 175 ASP A CA 1
ATOM 1291 C C . ASP A 1 175 ? 3.048 -19.081 34.838 1.00 91.88 175 ASP A C 1
ATOM 1293 O O . ASP A 1 175 ? 2.783 -19.880 35.733 1.00 91.88 175 ASP A O 1
ATOM 1297 N N . HIS A 1 176 ? 3.538 -19.458 33.652 1.00 91.19 176 HIS A N 1
ATOM 1298 C CA . HIS A 1 176 ? 3.729 -20.829 33.175 1.00 91.19 176 HIS A CA 1
ATOM 1299 C C . HIS A 1 176 ? 5.127 -21.018 32.547 1.00 91.19 176 HIS A C 1
ATOM 1301 O O . HIS A 1 176 ? 5.256 -21.035 31.316 1.00 91.19 176 HIS A O 1
ATOM 1307 N N . PRO A 1 177 ? 6.199 -21.149 33.356 1.00 91.56 177 PRO A N 1
ATOM 1308 C CA . PRO A 1 177 ? 7.577 -21.281 32.863 1.00 91.56 177 PRO A CA 1
ATOM 1309 C C . PRO A 1 177 ? 7.837 -22.511 31.979 1.00 91.56 177 PRO A C 1
ATOM 1311 O O . PRO A 1 177 ? 8.852 -22.570 31.288 1.00 91.56 177 PRO A O 1
ATOM 1314 N N . GLU A 1 178 ? 6.940 -23.499 31.999 1.00 91.62 178 GLU A N 1
ATOM 1315 C CA . GLU A 1 178 ? 6.960 -24.683 31.139 1.00 91.62 178 GLU A CA 1
ATOM 1316 C C . GLU A 1 178 ? 6.564 -24.399 29.679 1.00 91.62 178 GLU A C 1
ATOM 1318 O O . GLU A 1 178 ? 6.786 -25.234 28.796 1.00 91.62 178 GLU A O 1
ATOM 1323 N N . VAL A 1 179 ? 5.975 -23.232 29.404 1.00 90.56 179 VAL A N 1
ATOM 1324 C CA . VAL A 1 179 ? 5.518 -22.852 28.065 1.00 90.56 179 VAL A CA 1
ATOM 1325 C C . VAL A 1 179 ? 6.712 -22.537 27.165 1.00 90.56 179 VAL A C 1
ATOM 1327 O O . VAL A 1 179 ? 7.389 -21.523 27.308 1.00 90.56 179 VAL A O 1
ATOM 1330 N N . HIS A 1 180 ? 6.922 -23.395 26.165 1.00 93.81 180 HIS A N 1
ATOM 1331 C CA . HIS A 1 180 ? 7.967 -23.238 25.146 1.00 93.81 180 HIS A CA 1
ATOM 1332 C C . HIS A 1 180 ? 7.419 -23.214 23.709 1.00 93.81 180 HIS A C 1
ATOM 1334 O O . HIS A 1 180 ? 8.196 -23.277 22.750 1.00 93.81 180 HIS A O 1
ATOM 1340 N N . ILE A 1 181 ? 6.096 -23.144 23.541 1.00 93.88 181 ILE A N 1
ATOM 1341 C CA . ILE A 1 181 ? 5.423 -23.118 22.238 1.00 93.88 181 ILE A CA 1
ATOM 1342 C C . ILE A 1 181 ? 4.819 -21.732 21.999 1.00 93.88 181 ILE A C 1
ATOM 1344 O O . ILE A 1 181 ? 4.162 -21.158 22.871 1.00 93.88 181 ILE A O 1
ATOM 1348 N N . ALA A 1 182 ? 5.018 -21.204 20.793 1.00 94.06 182 ALA A N 1
ATOM 1349 C CA . ALA A 1 182 ? 4.291 -20.041 20.306 1.00 94.06 182 ALA A CA 1
ATOM 1350 C C . ALA A 1 182 ? 3.386 -20.411 19.133 1.00 94.06 182 ALA A C 1
ATOM 1352 O O . ALA A 1 182 ? 3.832 -20.974 18.134 1.00 94.06 182 ALA A O 1
ATOM 1353 N N . TYR A 1 183 ? 2.122 -20.034 19.240 1.00 92.00 183 TYR A N 1
ATOM 1354 C CA . TYR A 1 183 ? 1.146 -20.127 18.170 1.00 92.00 183 TYR A CA 1
ATOM 1355 C C . TYR A 1 183 ? 1.097 -18.799 17.420 1.00 92.00 183 TYR A C 1
ATOM 1357 O O . TYR A 1 183 ? 0.718 -17.773 17.983 1.00 92.00 183 TYR A O 1
ATOM 1365 N N . LEU A 1 184 ? 1.520 -18.806 16.161 1.00 92.19 184 LEU A N 1
ATOM 1366 C CA . LEU A 1 184 ? 1.641 -17.625 15.319 1.00 92.19 184 LEU A CA 1
ATOM 1367 C C . LEU A 1 184 ? 0.415 -17.493 14.415 1.00 92.19 184 LEU A C 1
ATOM 1369 O O . LEU A 1 184 ? 0.072 -18.427 13.697 1.00 92.19 184 LEU A O 1
ATOM 1373 N N . THR A 1 185 ? -0.232 -16.331 14.419 1.00 89.00 185 THR A N 1
ATOM 1374 C CA . THR A 1 185 ? -1.424 -16.073 13.594 1.00 89.00 185 THR A CA 1
ATOM 1375 C C . THR A 1 185 ? -1.430 -14.662 13.016 1.00 89.00 185 THR A C 1
ATOM 1377 O O . THR A 1 185 ? -0.748 -13.765 13.514 1.00 89.00 185 THR A O 1
ATO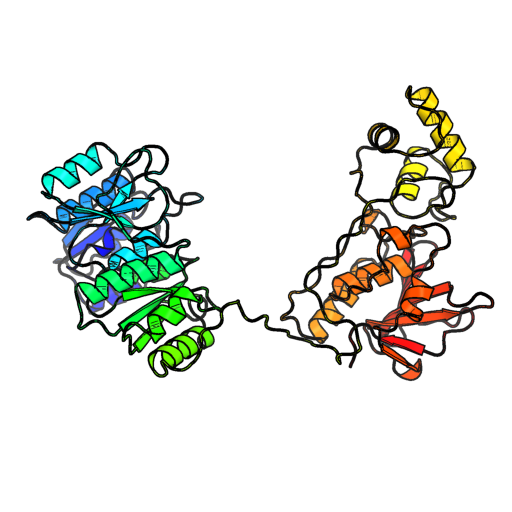M 1380 N N . ASN A 1 186 ? -2.228 -14.436 11.974 1.00 86.31 186 ASN A N 1
ATOM 1381 C CA . ASN A 1 186 ? -2.366 -13.126 11.350 1.00 86.31 186 ASN A CA 1
ATOM 1382 C C . ASN A 1 186 ? -2.997 -12.107 12.314 1.00 86.31 186 ASN A C 1
ATOM 1384 O O . ASN A 1 186 ? -4.102 -12.296 12.819 1.00 86.31 186 ASN A O 1
ATOM 1388 N N . GLY A 1 187 ? -2.312 -10.986 12.535 1.00 80.12 187 GLY A N 1
ATOM 1389 C CA . GLY A 1 187 ? -2.813 -9.874 13.339 1.00 80.12 187 GLY A CA 1
ATOM 1390 C C . GLY A 1 187 ? -3.839 -8.992 12.621 1.00 80.12 187 GLY A C 1
ATOM 1391 O O . GLY A 1 187 ? -4.419 -8.121 13.267 1.00 80.12 187 GLY A O 1
ATOM 1392 N N . LEU A 1 188 ? -4.053 -9.166 11.313 1.00 76.44 188 LEU A N 1
ATOM 1393 C CA . LEU A 1 188 ? -4.952 -8.364 10.471 1.00 76.44 188 LEU A CA 1
ATOM 1394 C C . LEU A 1 188 ? -6.302 -9.047 10.205 1.00 76.44 188 LEU A C 1
ATOM 1396 O O . LEU A 1 188 ? -7.311 -8.353 10.095 1.00 76.44 188 LEU A O 1
ATOM 1400 N N . VAL A 1 189 ? -6.330 -10.382 10.123 1.00 68.81 189 VAL A N 1
ATOM 1401 C CA . VAL A 1 189 ? -7.535 -11.186 9.857 1.00 68.81 189 VAL A CA 1
ATOM 1402 C C . VAL A 1 189 ? -7.692 -12.219 10.970 1.00 68.81 189 VAL A C 1
ATOM 1404 O O . VAL A 1 189 ? -6.829 -13.067 11.153 1.00 68.81 189 VAL A O 1
ATOM 1407 N N . LEU A 1 190 ? -8.786 -12.128 11.732 1.00 65.44 190 LEU A N 1
ATOM 1408 C CA . LEU A 1 190 ? -8.901 -12.775 13.049 1.00 65.44 190 LEU A CA 1
ATOM 1409 C C . LEU A 1 190 ? -9.682 -14.100 13.051 1.00 65.44 190 LEU A C 1
ATOM 1411 O O . LEU A 1 190 ? -9.769 -14.739 14.096 1.00 65.44 190 LEU A O 1
ATOM 1415 N N . ALA A 1 191 ? -10.262 -14.528 11.926 1.00 55.75 191 ALA A N 1
ATOM 1416 C CA . ALA A 1 191 ? -11.156 -15.692 11.901 1.00 55.75 191 ALA A CA 1
ATOM 1417 C C . ALA A 1 191 ? -10.460 -16.987 12.370 1.00 55.75 191 ALA A C 1
ATOM 1419 O O . ALA A 1 191 ? -10.938 -17.625 13.307 1.00 55.75 191 ALA A O 1
ATOM 1420 N N . ASP A 1 192 ? -9.293 -17.306 11.805 1.00 56.28 192 ASP A N 1
ATOM 1421 C CA . ASP A 1 192 ? -8.554 -18.551 12.091 1.00 56.28 192 ASP A CA 1
ATOM 1422 C C . ASP A 1 192 ? -8.079 -18.635 13.548 1.00 56.28 192 ASP A C 1
ATOM 1424 O O . ASP A 1 192 ? -8.003 -19.702 14.152 1.00 56.28 192 ASP A O 1
ATOM 1428 N N . SER A 1 193 ? -7.812 -17.480 14.147 1.00 58.09 193 SER A N 1
ATOM 1429 C CA . SER A 1 193 ? -7.267 -17.378 15.494 1.00 58.09 193 SER A CA 1
ATOM 1430 C C . SER A 1 193 ? -8.296 -17.581 16.613 1.00 58.09 193 SER A C 1
ATOM 1432 O O . SER A 1 193 ? -7.946 -18.034 17.701 1.00 58.09 193 SER A O 1
ATOM 1434 N N . VAL A 1 194 ? -9.581 -17.305 16.355 1.00 59.31 194 VAL A N 1
ATOM 1435 C CA . VAL A 1 194 ? -10.650 -17.462 17.360 1.00 59.31 194 VAL A CA 1
ATOM 1436 C C . VAL A 1 194 ? -10.901 -18.933 17.695 1.00 59.31 194 VAL A C 1
ATOM 1438 O O . VAL A 1 194 ? -11.169 -19.236 18.856 1.00 59.31 194 VAL A O 1
ATOM 1441 N N . ALA A 1 195 ? -10.769 -19.835 16.716 1.00 56.53 195 ALA A N 1
ATOM 1442 C CA . ALA A 1 195 ? -10.931 -21.276 16.920 1.00 56.53 195 ALA A CA 1
ATOM 1443 C C . ALA A 1 195 ? -9.854 -21.865 17.849 1.00 56.53 195 ALA A C 1
ATOM 1445 O O . ALA A 1 195 ? -10.105 -22.825 18.572 1.00 56.53 195 ALA A O 1
ATOM 1446 N N . ALA A 1 196 ? -8.666 -21.256 17.880 1.00 54.50 196 ALA A N 1
ATOM 1447 C CA . ALA A 1 196 ? -7.571 -21.730 18.714 1.00 54.50 196 ALA A CA 1
ATOM 1448 C C . ALA A 1 196 ? -7.734 -21.340 20.198 1.00 54.50 196 ALA A C 1
ATOM 1450 O O . ALA A 1 196 ? -7.261 -22.051 21.074 1.00 54.50 196 ALA A O 1
ATOM 1451 N N . GLY A 1 197 ? -8.443 -20.251 20.515 1.00 54.59 197 GLY A N 1
ATOM 1452 C CA . GLY A 1 197 ? -8.459 -19.670 21.866 1.00 54.59 197 GLY A CA 1
ATOM 1453 C C . GLY A 1 197 ? -8.959 -20.575 23.005 1.00 54.59 197 GLY A C 1
ATOM 1454 O O . GLY A 1 197 ? -8.596 -20.332 24.150 1.00 54.59 197 GLY A O 1
ATOM 1455 N N . GLY A 1 198 ? -9.752 -21.614 22.721 1.00 55.47 198 GLY A N 1
ATOM 1456 C CA . GLY A 1 198 ? -10.374 -22.460 23.754 1.00 55.47 198 GLY A CA 1
ATOM 1457 C C . GLY A 1 198 ? -9.481 -23.541 24.379 1.00 55.47 198 GLY A C 1
ATOM 1458 O O . GLY A 1 198 ? -9.903 -24.177 25.337 1.00 55.47 198 GLY A O 1
ATOM 1459 N N . ARG A 1 199 ? -8.267 -23.801 23.860 1.00 64.44 199 ARG A N 1
ATOM 1460 C CA . ARG A 1 199 ? -7.458 -24.944 24.350 1.00 64.44 199 ARG A CA 1
ATOM 1461 C C . ARG A 1 199 ? -5.938 -24.825 24.195 1.00 64.44 199 ARG A C 1
ATOM 1463 O O . ARG A 1 199 ? -5.242 -25.836 24.231 1.00 64.44 199 ARG A O 1
ATOM 1470 N N . LEU A 1 200 ? -5.392 -23.626 23.985 1.00 69.44 200 LEU A N 1
ATOM 1471 C CA . LEU A 1 200 ? -3.931 -23.455 23.907 1.00 69.44 200 LEU A CA 1
ATOM 1472 C C . LEU A 1 200 ? -3.310 -23.427 25.310 1.00 69.44 200 LEU A C 1
ATOM 1474 O O . LEU A 1 200 ? -2.781 -22.411 25.760 1.00 69.44 200 LEU A O 1
ATOM 1478 N N . ASP A 1 201 ? -3.372 -24.566 25.995 1.00 74.88 201 ASP A N 1
ATOM 1479 C CA . ASP A 1 201 ? -2.854 -24.746 27.355 1.00 74.88 201 ASP A CA 1
ATOM 1480 C C . ASP A 1 201 ? -1.361 -25.128 27.369 1.00 74.88 201 ASP A C 1
ATOM 1482 O O . ASP A 1 201 ? -0.767 -25.331 28.424 1.00 74.88 201 ASP A O 1
ATOM 1486 N N . ASP A 1 202 ? -0.706 -25.189 26.211 1.00 84.75 202 ASP A N 1
ATOM 1487 C CA . ASP A 1 202 ? 0.713 -25.538 26.063 1.00 84.75 202 ASP A CA 1
ATOM 1488 C C . ASP A 1 202 ? 1.549 -24.432 25.394 1.00 84.75 202 ASP A C 1
ATOM 1490 O O . ASP A 1 202 ? 2.764 -24.569 25.235 1.00 84.75 202 ASP A O 1
ATOM 1494 N N . GLY A 1 203 ? 0.917 -23.312 25.029 1.00 88.19 203 GLY A N 1
ATOM 1495 C CA . GLY A 1 203 ? 1.566 -22.243 24.282 1.00 88.19 203 GLY A CA 1
ATOM 1496 C C . GLY A 1 203 ? 1.022 -20.849 24.556 1.00 88.19 203 GLY A C 1
ATOM 1497 O O . GLY A 1 203 ? 0.036 -20.651 25.261 1.00 88.19 203 GLY A O 1
ATOM 1498 N N . SER A 1 204 ? 1.683 -19.864 23.954 1.00 90.00 204 SER A N 1
ATOM 1499 C CA . SER A 1 204 ? 1.228 -18.470 23.918 1.00 90.00 204 SER A CA 1
ATOM 1500 C C . SER A 1 204 ? 0.886 -18.052 22.490 1.00 90.00 204 SER A C 1
ATOM 1502 O O . SER A 1 204 ? 1.470 -18.564 21.536 1.00 90.00 204 SER A O 1
ATOM 1504 N N . VAL A 1 205 ? -0.057 -17.123 22.326 1.00 89.81 205 VAL A N 1
ATOM 1505 C CA . VAL A 1 205 ? -0.457 -16.629 20.999 1.00 89.81 205 VAL A CA 1
ATOM 1506 C C . VAL A 1 205 ? 0.337 -15.375 20.644 1.00 89.81 205 VAL A C 1
ATOM 1508 O O . VAL A 1 205 ? 0.287 -14.370 21.352 1.00 89.81 205 VAL A O 1
ATOM 1511 N N . LEU A 1 206 ? 1.033 -15.419 19.510 1.00 93.12 206 LEU A N 1
ATOM 1512 C CA . LEU A 1 206 ? 1.745 -14.297 18.910 1.00 93.12 206 LEU A CA 1
ATOM 1513 C C . LEU A 1 206 ? 1.104 -13.909 17.576 1.00 93.12 206 LEU A C 1
ATOM 1515 O O . LEU A 1 206 ? 0.512 -14.728 16.873 1.00 93.12 206 LEU A O 1
ATOM 1519 N N . LEU A 1 207 ? 1.243 -12.636 17.213 1.00 91.38 207 LEU A N 1
ATOM 1520 C CA . LEU A 1 207 ? 0.661 -12.082 15.993 1.00 91.38 207 LEU A CA 1
ATOM 1521 C C . LEU A 1 207 ? 1.745 -11.798 14.949 1.00 91.38 207 LEU A C 1
ATOM 1523 O O . LEU A 1 207 ? 2.837 -11.365 15.300 1.00 91.38 207 LEU A O 1
ATOM 1527 N N . THR A 1 208 ? 1.422 -11.950 13.669 1.00 91.94 208 THR A N 1
ATOM 1528 C CA . THR A 1 208 ? 2.296 -11.618 12.530 1.00 91.94 208 THR A CA 1
ATOM 1529 C C . THR A 1 208 ? 1.508 -10.978 11.388 1.00 91.94 208 THR A C 1
ATOM 1531 O O . THR A 1 208 ? 0.277 -10.998 11.394 1.00 91.94 208 THR A O 1
ATOM 1534 N N . GLU A 1 209 ? 2.195 -10.407 10.400 1.00 89.31 209 GLU A N 1
ATOM 1535 C CA . GLU A 1 209 ? 1.616 -10.230 9.062 1.00 89.31 209 GLU A CA 1
ATOM 1536 C C . GLU A 1 209 ? 1.814 -11.517 8.244 1.00 89.31 209 GLU A C 1
ATOM 1538 O O . GLU A 1 209 ? 2.735 -12.279 8.566 1.00 89.31 209 GLU A O 1
ATOM 1543 N N . PRO A 1 210 ? 1.003 -11.767 7.193 1.00 85.81 210 PRO A N 1
ATOM 1544 C CA . PRO A 1 210 ? 1.114 -12.984 6.388 1.00 85.81 210 PRO A CA 1
ATOM 1545 C C . PRO A 1 210 ? 2.532 -13.269 5.907 1.00 85.81 210 PRO A C 1
ATOM 1547 O O . PRO A 1 210 ? 3.015 -14.380 6.069 1.00 85.81 210 PRO A O 1
ATOM 1550 N N . ASP A 1 211 ? 3.210 -12.252 5.372 1.00 86.69 211 ASP A N 1
ATOM 1551 C CA . ASP A 1 211 ? 4.512 -12.354 4.713 1.00 86.69 211 ASP A CA 1
ATOM 1552 C C . ASP A 1 211 ? 5.625 -11.571 5.436 1.00 86.69 211 ASP A C 1
ATOM 1554 O O . ASP A 1 211 ? 6.687 -11.309 4.866 1.00 86.69 211 ASP A O 1
ATOM 1558 N N . TRP A 1 212 ? 5.402 -11.163 6.690 1.00 89.19 212 TRP A N 1
ATOM 1559 C CA . TRP A 1 212 ? 6.416 -10.472 7.486 1.00 89.19 212 TRP A CA 1
ATOM 1560 C C . TRP A 1 212 ? 6.257 -10.725 8.986 1.00 89.19 212 TRP A C 1
ATOM 1562 O O . TRP A 1 212 ? 5.204 -10.447 9.555 1.00 89.19 212 TRP A O 1
ATOM 1572 N N . LEU A 1 213 ? 7.342 -11.180 9.627 1.00 94.19 213 LEU A N 1
ATOM 1573 C CA . LEU A 1 213 ? 7.451 -11.317 11.080 1.00 94.19 213 LEU A CA 1
ATOM 1574 C C . LEU A 1 213 ? 7.891 -9.978 11.707 1.00 94.19 213 LEU A C 1
ATOM 1576 O O . LEU A 1 213 ? 9.039 -9.570 11.495 1.00 94.19 213 LEU A O 1
ATOM 1580 N N . PRO A 1 214 ? 7.036 -9.286 12.485 1.00 94.50 214 PRO A N 1
ATOM 1581 C CA . PRO A 1 214 ? 7.388 -7.999 13.077 1.00 94.50 214 PRO A CA 1
ATOM 1582 C C . PRO A 1 214 ? 8.554 -8.111 14.063 1.00 94.50 214 PRO A C 1
ATOM 1584 O O . PRO A 1 214 ? 8.649 -9.080 14.817 1.00 94.50 214 PRO A O 1
ATOM 1587 N N . TYR A 1 215 ? 9.395 -7.073 14.121 1.00 94.25 215 TYR A N 1
ATOM 1588 C CA . TYR A 1 215 ? 10.606 -7.051 14.952 1.00 94.25 215 TYR A CA 1
ATOM 1589 C C . TYR A 1 215 ? 10.352 -7.454 16.414 1.00 94.25 215 TYR A C 1
ATOM 1591 O O . TYR A 1 215 ? 11.027 -8.339 16.927 1.00 94.25 215 TYR A O 1
ATOM 1599 N N . ALA A 1 216 ? 9.335 -6.873 17.064 1.00 95.69 216 ALA A N 1
ATOM 1600 C CA . ALA A 1 216 ? 9.011 -7.173 18.463 1.00 95.69 216 ALA A CA 1
ATOM 1601 C C . ALA A 1 216 ? 8.698 -8.662 18.700 1.00 95.69 216 ALA A C 1
ATOM 1603 O O . ALA A 1 216 ? 9.069 -9.222 19.728 1.00 95.69 216 ALA A O 1
ATOM 1604 N N . VAL A 1 217 ? 8.029 -9.302 17.739 1.00 97.00 217 VAL A N 1
ATOM 1605 C CA . VAL A 1 217 ? 7.625 -10.711 17.815 1.00 97.00 217 VAL A CA 1
ATOM 1606 C C . VAL A 1 217 ? 8.832 -11.609 17.579 1.00 97.00 217 VAL A C 1
ATOM 1608 O O . VAL A 1 217 ? 9.041 -12.555 18.330 1.00 97.00 217 VAL A O 1
ATOM 1611 N N . CYS A 1 218 ? 9.662 -11.268 16.591 1.00 97.00 218 CYS A N 1
ATOM 1612 C CA . CYS A 1 218 ? 10.932 -11.944 16.345 1.00 97.00 218 CYS A CA 1
ATOM 1613 C C . CYS A 1 218 ? 11.848 -11.905 17.577 1.00 97.00 218 CYS A C 1
ATOM 1615 O O . CYS A 1 218 ? 12.306 -12.953 18.028 1.00 97.00 218 CYS A O 1
ATOM 1617 N N . GLU A 1 219 ? 12.071 -10.724 18.164 1.00 97.00 219 GLU A N 1
ATOM 1618 C CA . GLU A 1 219 ? 12.932 -10.573 19.344 1.00 97.00 219 GLU A CA 1
ATOM 1619 C C . GLU A 1 219 ? 12.407 -11.372 20.532 1.00 97.00 219 GLU A C 1
ATOM 1621 O O . GLU A 1 219 ? 13.177 -12.027 21.234 1.00 97.00 219 GLU A O 1
ATOM 1626 N N . HIS A 1 220 ? 11.091 -11.367 20.736 1.00 97.56 220 HIS A N 1
ATOM 1627 C CA . HIS A 1 220 ? 10.470 -12.159 21.786 1.00 97.56 220 HIS A CA 1
ATOM 1628 C C . HIS A 1 220 ? 10.666 -13.659 21.561 1.00 97.56 220 HIS A C 1
ATOM 1630 O O . HIS A 1 220 ? 11.142 -14.337 22.464 1.00 97.56 220 HIS A O 1
ATOM 1636 N N . ILE A 1 221 ? 10.395 -14.180 20.359 1.00 97.50 221 ILE A N 1
ATOM 1637 C CA . ILE A 1 221 ? 10.637 -15.596 20.022 1.00 97.50 221 ILE A CA 1
ATOM 1638 C C . ILE A 1 221 ? 12.102 -15.973 20.283 1.00 97.50 221 ILE A C 1
ATOM 1640 O O . ILE A 1 221 ? 12.374 -16.986 20.919 1.00 97.50 221 ILE A O 1
ATOM 1644 N N . ARG A 1 222 ? 13.034 -15.117 19.854 1.00 95.50 222 ARG A N 1
ATOM 1645 C CA . ARG A 1 222 ? 14.481 -15.331 19.960 1.00 95.50 222 ARG A CA 1
ATOM 1646 C C . ARG A 1 222 ? 14.996 -15.353 21.406 1.00 95.50 222 ARG A C 1
ATOM 1648 O O . ARG A 1 222 ? 16.001 -16.002 21.683 1.00 95.50 222 ARG A O 1
ATOM 1655 N N . THR A 1 223 ? 14.360 -14.617 22.322 1.00 95.25 223 THR A N 1
ATOM 1656 C CA . THR A 1 223 ? 14.907 -14.343 23.671 1.00 95.25 223 THR A CA 1
ATOM 1657 C C . THR A 1 223 ? 14.103 -14.928 24.830 1.00 95.25 223 THR A C 1
ATOM 1659 O O . THR A 1 223 ? 14.622 -15.005 25.940 1.00 95.25 223 THR A O 1
ATOM 1662 N N . SER A 1 224 ? 12.862 -15.356 24.600 1.00 94.19 224 SER A N 1
ATOM 1663 C CA . SER A 1 224 ? 11.947 -15.806 25.662 1.00 94.19 224 SER A CA 1
ATOM 1664 C C . SER A 1 224 ? 12.057 -17.288 26.029 1.00 94.19 224 SER A C 1
ATOM 1666 O O . SER A 1 224 ? 11.441 -17.718 26.998 1.00 94.19 224 SER A O 1
ATOM 1668 N N . GLY A 1 225 ? 12.826 -18.081 25.276 1.00 92.31 225 GLY A N 1
ATOM 1669 C CA . GLY A 1 225 ? 12.907 -19.531 25.479 1.00 92.31 225 GLY A CA 1
ATOM 1670 C C . GLY A 1 225 ? 11.808 -20.330 24.768 1.00 92.31 225 GLY A C 1
ATOM 1671 O O . GLY A 1 225 ? 11.651 -21.521 25.044 1.00 92.31 225 GLY A O 1
ATOM 1672 N N . ILE A 1 226 ? 11.075 -19.709 23.837 1.00 95.88 226 ILE A N 1
ATOM 1673 C CA . ILE A 1 226 ? 10.249 -20.417 22.853 1.00 95.88 226 ILE A CA 1
ATOM 1674 C C . ILE A 1 226 ? 11.155 -21.320 22.002 1.00 95.88 226 ILE A C 1
ATOM 1676 O O . ILE A 1 226 ? 12.166 -20.874 21.471 1.00 95.88 226 ILE A O 1
ATOM 1680 N N . LYS A 1 227 ? 10.775 -22.592 21.856 1.00 94.69 227 LYS A N 1
ATOM 1681 C CA . LYS A 1 227 ? 11.526 -23.621 21.111 1.00 94.69 227 LYS A CA 1
ATOM 1682 C C . LYS A 1 227 ? 10.819 -24.073 19.837 1.00 94.69 227 LYS A C 1
ATOM 1684 O O . LYS A 1 227 ? 11.452 -24.642 18.951 1.00 94.69 227 LYS A O 1
ATOM 1689 N N . LYS A 1 228 ? 9.504 -23.857 19.754 1.00 95.12 228 LYS A N 1
ATOM 1690 C CA . LYS A 1 228 ? 8.666 -24.283 18.631 1.00 95.12 228 LYS A CA 1
ATOM 1691 C C . LYS A 1 228 ? 7.640 -23.209 18.302 1.00 95.12 228 LYS A C 1
ATOM 1693 O O . LYS A 1 228 ? 6.939 -22.733 19.194 1.00 95.12 228 LYS A O 1
ATOM 1698 N N . VAL A 1 229 ? 7.527 -22.875 17.020 1.00 96.12 229 VAL A N 1
ATOM 1699 C CA . VAL A 1 229 ? 6.503 -21.964 16.504 1.00 96.12 229 VAL A CA 1
ATOM 1700 C C . VAL A 1 229 ? 5.561 -22.737 15.585 1.00 96.12 229 VAL A C 1
ATOM 1702 O O . VAL A 1 229 ? 6.008 -23.430 14.671 1.00 96.12 229 VAL A O 1
ATOM 1705 N N . ILE A 1 230 ? 4.257 -22.635 15.831 1.00 93.19 230 ILE A N 1
ATOM 1706 C CA . ILE A 1 230 ? 3.199 -23.313 15.070 1.00 93.19 230 ILE A CA 1
ATOM 1707 C C . ILE A 1 230 ? 2.309 -22.242 14.441 1.00 93.19 230 ILE A C 1
ATOM 1709 O O . ILE A 1 230 ? 1.812 -21.377 15.155 1.00 93.19 230 ILE A O 1
ATOM 1713 N N . ALA A 1 231 ? 2.095 -22.282 13.126 1.00 91.19 231 ALA A N 1
ATOM 1714 C CA . ALA A 1 231 ? 1.134 -21.391 12.478 1.00 91.19 231 ALA A CA 1
ATOM 1715 C C . ALA A 1 231 ? -0.308 -21.843 12.754 1.00 91.19 231 ALA A C 1
ATOM 1717 O O . ALA A 1 231 ? -0.620 -23.031 12.665 1.00 91.19 231 ALA A O 1
ATOM 1718 N N . LEU A 1 232 ? -1.186 -20.888 13.057 1.00 86.62 232 LEU A N 1
ATOM 1719 C CA . LEU A 1 232 ? -2.633 -21.077 13.099 1.00 86.62 232 LEU A CA 1
ATOM 1720 C C . LEU A 1 232 ? -3.244 -20.471 11.830 1.00 86.62 232 LEU A C 1
ATOM 1722 O O . LEU A 1 232 ? -3.150 -19.263 11.616 1.00 86.62 232 LEU A O 1
ATOM 1726 N N . GLY A 1 233 ? -3.877 -21.308 11.008 1.00 80.44 233 GLY A N 1
ATOM 1727 C CA . GLY A 1 233 ? -4.396 -20.930 9.690 1.00 80.44 233 GLY A CA 1
ATOM 1728 C C . GLY A 1 233 ? -3.496 -21.394 8.541 1.00 80.44 233 GLY A C 1
ATOM 1729 O O . GLY A 1 233 ? -2.417 -21.939 8.760 1.00 80.44 233 GLY A O 1
ATOM 1730 N N . GLY A 1 234 ? -3.974 -21.224 7.307 1.00 81.94 234 GLY A N 1
ATOM 1731 C CA . GLY A 1 234 ? -3.233 -21.615 6.100 1.00 81.94 234 GLY A CA 1
ATOM 1732 C C . GLY A 1 234 ? -2.193 -20.582 5.651 1.00 81.94 234 GLY A C 1
ATOM 1733 O O . GLY A 1 234 ? -2.017 -19.539 6.282 1.00 81.94 234 GLY A O 1
ATOM 1734 N N . ASP A 1 235 ? -1.571 -20.828 4.496 1.00 83.94 235 ASP A N 1
ATOM 1735 C CA . ASP A 1 235 ? -0.493 -19.997 3.926 1.00 83.94 235 ASP A CA 1
ATOM 1736 C C . ASP A 1 235 ? -0.891 -18.530 3.676 1.00 83.94 235 ASP A C 1
ATOM 1738 O O . ASP A 1 235 ? -0.043 -17.640 3.650 1.00 83.94 235 ASP A O 1
ATOM 1742 N N . SER A 1 236 ? -2.188 -18.245 3.510 1.00 77.12 236 SER A N 1
ATOM 1743 C CA . SER A 1 236 ? -2.711 -16.874 3.406 1.00 77.12 236 SER A CA 1
ATOM 1744 C C . SER A 1 236 ? -2.703 -16.110 4.735 1.00 77.12 236 SER A C 1
ATOM 1746 O O . SER A 1 236 ? -2.811 -14.882 4.745 1.00 77.12 236 SER A O 1
ATOM 1748 N N . THR A 1 237 ? -2.630 -16.832 5.852 1.00 83.06 237 THR A N 1
ATOM 1749 C CA . THR A 1 237 ? -2.659 -16.305 7.221 1.00 83.06 237 THR A CA 1
ATOM 1750 C C . THR A 1 237 ? -1.234 -16.144 7.743 1.00 83.06 237 THR A C 1
ATOM 1752 O O . THR A 1 237 ? -0.888 -15.072 8.239 1.00 83.06 237 THR A O 1
ATOM 1755 N N . VAL A 1 238 ? -0.395 -17.166 7.569 1.00 89.94 238 VAL A N 1
ATOM 1756 C CA . VAL A 1 238 ? 1.045 -17.132 7.856 1.00 89.94 238 VAL A CA 1
ATOM 1757 C C . VAL A 1 238 ? 1.755 -17.883 6.738 1.00 89.94 238 VAL A C 1
ATOM 1759 O O . VAL A 1 238 ? 1.549 -19.0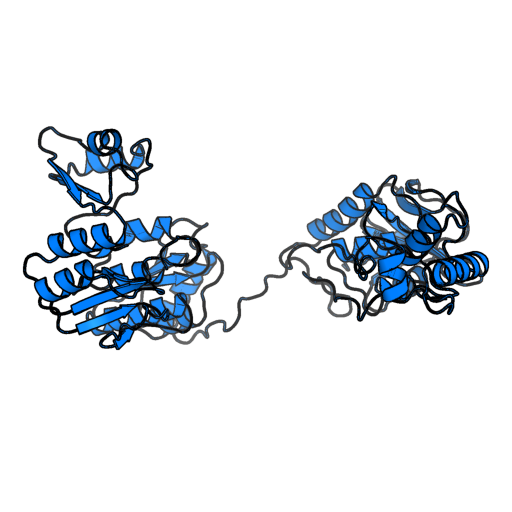85 6.596 1.00 89.94 238 VAL A O 1
ATOM 1762 N N . THR A 1 239 ? 2.583 -17.204 5.942 1.00 90.06 239 THR A N 1
ATOM 1763 C CA . THR A 1 239 ? 3.266 -17.885 4.839 1.00 90.06 239 THR A CA 1
ATOM 1764 C C . THR A 1 239 ? 4.325 -18.859 5.366 1.00 90.06 239 THR A C 1
ATOM 1766 O O . THR A 1 239 ? 4.887 -18.646 6.453 1.00 90.06 239 THR A O 1
ATOM 1769 N N . PRO A 1 240 ? 4.668 -19.908 4.594 1.00 91.06 240 PRO A N 1
ATOM 1770 C CA . PRO A 1 240 ? 5.746 -20.821 4.954 1.00 91.06 240 PRO A CA 1
ATOM 1771 C C . PRO A 1 240 ? 7.071 -20.104 5.241 1.00 91.06 240 PRO A C 1
ATOM 1773 O O . PRO A 1 240 ? 7.797 -20.501 6.148 1.00 91.06 240 PRO A O 1
ATOM 1776 N N . GLU A 1 241 ? 7.385 -19.014 4.532 1.00 91.06 241 GLU A N 1
ATOM 1777 C CA . GLU A 1 241 ? 8.603 -18.228 4.764 1.00 91.06 241 GLU A CA 1
ATOM 1778 C C . GLU A 1 241 ? 8.621 -17.593 6.158 1.00 91.06 241 GLU A C 1
ATOM 1780 O O . GLU A 1 241 ? 9.643 -17.651 6.845 1.00 91.06 241 GLU A O 1
ATOM 1785 N N . VAL A 1 242 ? 7.497 -17.019 6.599 1.00 93.75 242 VAL A N 1
ATOM 1786 C CA . VAL A 1 242 ? 7.373 -16.417 7.934 1.00 93.75 242 VAL A CA 1
ATOM 1787 C C . VAL A 1 242 ? 7.450 -17.483 9.021 1.00 93.75 242 VAL A C 1
ATOM 1789 O O . VAL A 1 242 ? 8.178 -17.298 9.998 1.00 93.75 242 VAL A O 1
ATOM 1792 N N . LEU A 1 243 ? 6.748 -18.608 8.853 1.00 95.56 243 LEU A N 1
ATOM 1793 C CA . LEU A 1 243 ? 6.771 -19.709 9.818 1.00 95.56 243 LEU A CA 1
ATOM 1794 C C . LEU A 1 243 ? 8.170 -20.332 9.947 1.00 95.56 243 LEU A C 1
ATOM 1796 O O . LEU A 1 243 ? 8.630 -20.597 11.062 1.00 95.56 243 LEU A O 1
ATOM 1800 N N . ASN A 1 244 ? 8.857 -20.539 8.822 1.00 95.06 244 ASN A N 1
ATOM 1801 C CA . ASN A 1 244 ? 10.221 -21.064 8.799 1.00 95.06 244 ASN A CA 1
ATOM 1802 C C . ASN A 1 244 ? 11.192 -20.089 9.468 1.00 95.06 244 ASN A C 1
ATOM 1804 O O . ASN A 1 244 ? 11.971 -20.501 10.325 1.00 95.06 244 ASN A O 1
ATOM 1808 N N . ALA A 1 245 ? 11.099 -18.793 9.152 1.00 94.06 245 ALA A N 1
ATOM 1809 C CA . ALA A 1 245 ? 11.916 -17.771 9.797 1.00 94.06 245 ALA A CA 1
ATOM 1810 C C . ALA A 1 245 ? 11.671 -17.721 11.314 1.00 94.06 245 ALA A C 1
ATOM 1812 O O . ALA A 1 245 ? 12.624 -17.677 12.087 1.00 94.06 245 ALA A O 1
ATOM 1813 N N . ALA A 1 246 ? 10.412 -17.772 11.760 1.00 96.31 246 ALA A N 1
ATOM 1814 C CA . ALA A 1 246 ? 10.064 -17.770 13.179 1.00 96.31 246 ALA A CA 1
ATOM 1815 C C . ALA A 1 246 ? 10.654 -18.978 13.930 1.00 96.31 246 ALA A C 1
ATOM 1817 O O . ALA A 1 246 ? 11.236 -18.808 15.001 1.00 96.31 246 ALA A O 1
ATOM 1818 N N . ASN A 1 247 ? 10.564 -20.184 13.356 1.00 97.12 247 ASN A N 1
ATOM 1819 C CA . ASN A 1 247 ? 11.195 -21.377 13.931 1.00 97.12 247 ASN A CA 1
ATOM 1820 C C . ASN A 1 247 ? 12.727 -21.289 13.930 1.00 97.12 247 ASN A C 1
ATOM 1822 O O . ASN A 1 247 ? 13.362 -21.722 14.888 1.00 97.12 247 ASN A O 1
ATOM 1826 N N . GLU A 1 248 ? 13.330 -20.691 12.903 1.00 95.81 248 GLU A N 1
ATOM 1827 C CA . GLU A 1 248 ? 14.775 -20.466 12.864 1.00 95.81 248 GLU A CA 1
ATOM 1828 C C . GLU A 1 248 ? 15.232 -19.514 13.978 1.00 95.81 248 GLU A C 1
ATOM 1830 O O . GLU A 1 248 ? 16.223 -19.798 14.646 1.00 95.81 248 GLU A O 1
ATOM 1835 N N . TYR A 1 249 ? 14.501 -18.424 14.244 1.00 96.31 249 TYR A N 1
ATOM 1836 C CA . TYR A 1 249 ? 14.811 -17.523 15.363 1.00 96.31 249 TYR A CA 1
ATOM 1837 C C . TYR A 1 249 ? 14.647 -18.198 16.730 1.00 96.31 249 TYR A C 1
ATOM 1839 O O . TYR A 1 249 ? 15.445 -17.936 17.628 1.00 96.31 249 TYR A O 1
ATOM 1847 N N . ALA A 1 250 ? 13.657 -19.086 16.883 1.00 95.94 250 ALA A N 1
ATOM 1848 C CA . ALA A 1 250 ? 13.477 -19.884 18.099 1.00 95.94 250 ALA A CA 1
ATOM 1849 C C . ALA A 1 250 ? 14.658 -20.845 18.344 1.00 95.94 250 ALA A C 1
ATOM 1851 O O . ALA A 1 250 ? 15.041 -21.099 19.484 1.00 95.94 250 ALA A O 1
ATOM 1852 N N . GLN A 1 251 ? 15.257 -21.373 17.272 1.00 95.44 251 GLN A N 1
ATOM 1853 C CA . GLN A 1 251 ? 16.371 -22.326 17.341 1.00 95.44 251 GLN A CA 1
ATOM 1854 C C . GLN A 1 251 ? 17.750 -21.656 17.353 1.00 95.44 251 GLN A C 1
ATOM 1856 O O . GLN A 1 251 ? 18.713 -22.244 17.844 1.00 95.44 251 GLN A O 1
ATOM 1861 N N . ASN A 1 252 ? 17.864 -20.432 16.834 1.00 93.62 252 ASN A N 1
ATOM 1862 C CA . ASN A 1 252 ? 19.114 -19.687 16.747 1.00 93.62 252 ASN A CA 1
ATOM 1863 C C . ASN A 1 252 ? 18.988 -18.294 17.385 1.00 93.62 252 ASN A C 1
ATOM 1865 O O . ASN A 1 252 ? 18.863 -17.289 16.674 1.00 93.62 252 ASN A O 1
ATOM 1869 N N . PRO A 1 253 ? 19.113 -18.204 18.724 1.00 89.75 253 PRO A N 1
ATOM 1870 C CA . PRO A 1 253 ? 19.061 -16.935 19.429 1.00 89.75 253 PRO A CA 1
ATOM 1871 C C . PRO A 1 253 ? 20.121 -15.918 18.993 1.00 89.75 253 PRO A C 1
ATOM 1873 O O . PRO A 1 253 ? 19.965 -14.741 19.281 1.00 89.75 253 PRO A O 1
ATOM 1876 N N . ALA A 1 254 ? 21.202 -16.305 18.313 1.00 92.12 254 ALA A N 1
ATOM 1877 C CA . ALA A 1 254 ? 22.220 -15.357 17.855 1.00 92.12 254 ALA A CA 1
ATOM 1878 C C . ALA A 1 254 ? 21.838 -14.632 16.550 1.00 92.12 254 ALA A C 1
ATOM 1880 O O . ALA A 1 254 ? 22.450 -13.617 16.213 1.00 92.12 254 ALA A O 1
ATOM 1881 N N . LYS A 1 255 ? 20.839 -15.128 15.803 1.00 91.25 255 LYS A N 1
ATOM 1882 C CA . LYS A 1 255 ? 20.421 -14.536 14.527 1.00 91.25 255 LYS A CA 1
ATOM 1883 C C . LYS A 1 255 ? 19.705 -13.194 14.761 1.00 91.25 255 LYS A C 1
ATOM 1885 O O . LYS A 1 255 ? 18.687 -13.176 15.451 1.00 91.25 255 LYS A O 1
ATOM 1890 N N . PRO A 1 256 ? 20.175 -12.073 14.181 1.00 92.38 256 PRO A N 1
ATOM 1891 C CA . PRO A 1 256 ? 19.540 -10.774 14.385 1.00 92.38 256 PRO A CA 1
ATOM 1892 C C . PRO A 1 256 ? 18.185 -10.688 13.671 1.00 92.38 256 PRO A C 1
ATOM 1894 O O . PRO A 1 256 ? 18.054 -11.100 12.517 1.00 92.38 256 PRO A O 1
ATOM 1897 N N . CYS A 1 257 ? 17.192 -10.103 14.342 1.00 93.00 257 CYS A N 1
ATOM 1898 C CA . CYS A 1 257 ? 15.884 -9.827 13.755 1.00 93.00 257 CYS A CA 1
ATOM 1899 C C . CYS A 1 257 ? 15.936 -8.669 12.751 1.00 93.00 257 CYS A C 1
ATOM 1901 O O . CYS A 1 257 ? 16.667 -7.690 12.925 1.00 93.00 257 CYS A O 1
ATOM 1903 N N . LEU A 1 258 ? 15.098 -8.739 11.715 1.00 87.06 258 LEU A N 1
ATOM 1904 C CA . LEU A 1 258 ? 14.933 -7.643 10.762 1.00 87.06 258 LEU A CA 1
ATOM 1905 C C . LEU A 1 258 ? 14.143 -6.496 11.408 1.00 87.06 258 LEU A C 1
ATOM 1907 O O . LEU A 1 258 ? 12.997 -6.677 11.818 1.00 87.06 258 LEU A O 1
ATOM 1911 N N . GLN A 1 259 ? 14.747 -5.307 11.482 1.00 84.38 259 GLN A N 1
ATOM 1912 C CA . GLN A 1 259 ? 14.104 -4.120 12.065 1.00 84.38 259 GLN A CA 1
ATOM 1913 C C . GLN A 1 259 ? 13.009 -3.534 11.168 1.00 84.38 259 GLN A C 1
ATOM 1915 O O . GLN A 1 259 ? 12.027 -2.980 11.658 1.00 84.38 259 GLN A O 1
ATOM 1920 N N . THR A 1 260 ? 13.168 -3.656 9.851 1.00 80.69 260 THR A N 1
ATOM 1921 C CA . THR A 1 260 ? 12.205 -3.180 8.858 1.00 80.69 260 THR A CA 1
ATOM 1922 C C . THR A 1 260 ? 11.764 -4.324 7.961 1.00 80.69 260 THR A C 1
ATOM 1924 O O . THR A 1 260 ? 12.485 -5.308 7.771 1.00 80.69 260 THR A O 1
ATOM 1927 N N . ARG A 1 261 ? 10.554 -4.202 7.407 1.00 76.62 261 ARG A N 1
ATOM 1928 C CA . ARG A 1 261 ? 10.045 -5.163 6.432 1.00 76.62 261 ARG A CA 1
ATOM 1929 C C . ARG A 1 261 ? 10.984 -5.199 5.218 1.00 76.62 261 ARG A C 1
ATOM 1931 O O . ARG A 1 261 ? 11.197 -4.150 4.604 1.00 76.62 261 ARG A O 1
ATOM 1938 N N . PRO A 1 262 ? 11.548 -6.364 4.856 1.00 68.44 262 PRO A N 1
ATOM 1939 C CA . PRO A 1 262 ? 12.417 -6.460 3.694 1.00 68.44 262 PRO A CA 1
ATOM 1940 C C . PRO A 1 262 ? 11.628 -6.132 2.423 1.00 68.44 262 PRO A C 1
ATOM 1942 O O . PRO A 1 262 ? 10.559 -6.684 2.160 1.00 68.44 262 PRO A O 1
ATOM 1945 N N . VAL A 1 263 ? 12.162 -5.212 1.622 1.00 65.56 263 VAL A N 1
ATOM 1946 C CA . VAL A 1 263 ? 11.582 -4.855 0.326 1.00 65.56 263 VAL A CA 1
ATOM 1947 C C . VAL A 1 263 ? 11.979 -5.924 -0.685 1.00 65.56 263 VAL A C 1
ATOM 1949 O O . VAL A 1 263 ? 13.099 -5.916 -1.197 1.00 65.56 263 VAL A O 1
ATOM 1952 N N . VAL A 1 264 ? 11.063 -6.841 -0.995 1.00 69.19 264 VAL A N 1
ATOM 1953 C CA . VAL A 1 264 ? 11.258 -7.801 -2.088 1.00 69.19 264 VAL A CA 1
ATOM 1954 C C . VAL A 1 264 ? 11.196 -7.044 -3.415 1.00 69.19 264 VAL A C 1
ATOM 1956 O O . VAL A 1 264 ? 10.156 -6.489 -3.778 1.00 69.19 264 VAL A O 1
ATOM 1959 N N . ARG A 1 265 ? 12.318 -7.000 -4.139 1.00 79.44 265 ARG A N 1
ATOM 1960 C CA . ARG A 1 265 ? 12.410 -6.391 -5.474 1.00 79.44 265 ARG A CA 1
ATOM 1961 C C . ARG A 1 265 ? 12.361 -7.485 -6.534 1.00 79.44 265 ARG A C 1
ATOM 1963 O O . ARG A 1 265 ? 13.187 -8.387 -6.510 1.00 79.44 265 ARG A O 1
ATOM 1970 N N . GLY A 1 266 ? 11.403 -7.395 -7.456 1.00 87.75 266 GLY A N 1
ATOM 1971 C CA . GLY A 1 266 ? 11.253 -8.366 -8.543 1.00 87.75 266 GLY A CA 1
ATOM 1972 C C . GLY A 1 266 ? 12.266 -8.144 -9.662 1.00 87.75 266 GLY A C 1
ATOM 1973 O O . GLY A 1 266 ? 12.962 -9.066 -10.069 1.00 87.75 266 GLY A O 1
ATOM 1974 N N . TRP A 1 267 ? 12.372 -6.908 -10.153 1.00 91.81 267 TRP A N 1
ATOM 1975 C CA . TRP A 1 267 ? 13.408 -6.500 -11.102 1.00 91.81 267 TRP A CA 1
ATOM 1976 C C . TRP A 1 267 ? 14.269 -5.381 -10.523 1.00 91.81 267 TRP A C 1
ATOM 1978 O O . TRP A 1 267 ? 13.760 -4.428 -9.931 1.00 91.81 267 TRP A O 1
ATOM 1988 N N . VAL A 1 268 ? 15.579 -5.513 -10.724 1.00 91.62 268 VAL A N 1
ATOM 1989 C CA . VAL A 1 268 ? 16.608 -4.553 -10.323 1.00 91.62 268 VAL A CA 1
ATOM 1990 C C . VAL A 1 268 ? 17.453 -4.270 -11.559 1.00 91.62 268 VAL A C 1
ATOM 1992 O O . VAL A 1 268 ? 17.952 -5.200 -12.193 1.00 91.62 268 VAL A O 1
ATOM 1995 N N . ALA A 1 269 ? 17.586 -2.998 -11.925 1.00 91.88 269 ALA A N 1
ATOM 1996 C CA . ALA A 1 269 ? 18.446 -2.609 -13.036 1.00 91.88 269 ALA A CA 1
ATOM 1997 C C . ALA A 1 269 ? 19.920 -2.672 -12.600 1.00 91.88 269 ALA A C 1
ATOM 1999 O O . ALA A 1 269 ? 20.203 -2.481 -11.411 1.00 91.88 269 ALA A O 1
ATOM 2000 N N . PRO A 1 270 ? 20.885 -2.832 -13.523 1.00 93.12 270 PRO A N 1
ATOM 2001 C CA . PRO A 1 270 ? 22.290 -2.578 -13.208 1.00 93.12 270 PRO A CA 1
ATOM 2002 C C . PRO A 1 270 ? 22.459 -1.205 -12.536 1.00 93.12 270 PRO A C 1
ATOM 2004 O O . PRO A 1 270 ? 21.792 -0.245 -12.921 1.00 93.12 270 PRO A O 1
ATOM 2007 N N . GLY A 1 271 ? 23.339 -1.105 -11.534 1.00 85.88 271 GLY A N 1
ATOM 2008 C CA . GLY A 1 271 ? 23.337 0.001 -10.559 1.00 85.88 271 GLY A CA 1
ATOM 2009 C C . GLY A 1 271 ? 23.497 1.424 -11.119 1.00 85.88 271 GLY A C 1
ATOM 2010 O O . GLY A 1 271 ? 23.146 2.379 -10.436 1.00 85.88 271 GLY A O 1
ATOM 2011 N N . TYR A 1 272 ? 23.987 1.577 -12.351 1.00 91.12 272 TYR A N 1
ATOM 2012 C CA . TYR A 1 272 ? 24.101 2.872 -13.035 1.00 91.12 272 TYR A CA 1
ATOM 2013 C C . TYR A 1 272 ? 22.759 3.401 -13.580 1.00 91.12 272 TYR A C 1
ATOM 2015 O O . TYR A 1 272 ? 22.598 4.603 -13.788 1.00 91.12 272 TYR A O 1
ATOM 2023 N N . TYR A 1 273 ? 21.793 2.515 -13.826 1.00 97.62 273 TYR A N 1
ATOM 2024 C CA . TYR A 1 273 ? 20.510 2.869 -14.426 1.00 97.62 273 TYR A CA 1
ATOM 2025 C C . TYR A 1 273 ? 19.434 3.127 -13.373 1.00 97.62 273 TYR A C 1
ATOM 2027 O O . TYR A 1 273 ? 19.521 2.677 -12.225 1.00 97.62 273 TYR A O 1
ATOM 2035 N N . LEU A 1 274 ? 18.395 3.850 -13.794 1.00 97.75 274 LEU A N 1
ATOM 2036 C CA . LEU A 1 274 ? 17.215 4.113 -12.985 1.00 97.75 274 LEU A CA 1
ATOM 2037 C C . LEU A 1 274 ? 16.622 2.796 -12.486 1.00 97.75 274 LEU A C 1
ATOM 2039 O O . LEU A 1 274 ? 16.355 1.871 -13.255 1.00 97.75 274 LEU A O 1
ATOM 2043 N N . GLN A 1 275 ? 16.422 2.740 -11.175 1.00 96.81 275 GLN A N 1
ATOM 2044 C CA . GLN A 1 275 ? 15.799 1.610 -10.510 1.00 96.81 275 GLN A CA 1
ATOM 2045 C C . GLN A 1 275 ? 14.280 1.728 -10.585 1.00 96.81 275 GLN A C 1
ATOM 2047 O O . GLN A 1 275 ? 13.731 2.827 -10.682 1.00 96.81 275 GLN A O 1
ATOM 2052 N N . ALA A 1 276 ? 13.606 0.584 -10.502 1.00 95.75 276 ALA A N 1
ATOM 2053 C CA . ALA A 1 276 ? 12.165 0.564 -10.339 1.00 95.75 276 ALA A CA 1
ATOM 2054 C C . ALA A 1 276 ? 11.739 1.250 -9.034 1.00 95.75 276 ALA A C 1
ATOM 2056 O O . ALA A 1 276 ? 12.334 1.026 -7.977 1.00 95.75 276 ALA A O 1
ATOM 2057 N N . VAL A 1 277 ? 10.653 2.011 -9.116 1.00 96.62 277 VAL A N 1
ATOM 2058 C CA . VAL A 1 277 ? 9.935 2.589 -7.978 1.00 96.62 277 VAL A CA 1
ATOM 2059 C C . VAL A 1 277 ? 8.497 2.064 -7.937 1.00 96.62 277 VAL A C 1
ATOM 2061 O O . VAL A 1 277 ? 7.932 1.681 -8.963 1.00 96.62 277 VAL A O 1
ATOM 2064 N N . ASP A 1 278 ? 7.902 2.042 -6.748 1.00 93.00 278 ASP A N 1
ATOM 2065 C CA . ASP A 1 278 ? 6.469 1.807 -6.505 1.00 93.00 278 ASP A CA 1
ATOM 2066 C C . ASP A 1 278 ? 5.682 3.111 -6.297 1.00 93.00 278 ASP A C 1
ATOM 2068 O O . ASP A 1 278 ? 4.462 3.092 -6.134 1.00 93.00 278 ASP A O 1
ATOM 2072 N N . LYS A 1 279 ? 6.363 4.257 -6.358 1.00 96.31 279 LYS A N 1
ATOM 2073 C CA . LYS A 1 279 ? 5.752 5.582 -6.347 1.00 96.31 279 LYS A CA 1
ATOM 2074 C C . LYS A 1 279 ? 6.603 6.567 -7.138 1.00 96.31 279 LYS A C 1
ATOM 2076 O O . LYS A 1 279 ? 7.807 6.660 -6.922 1.00 96.31 279 LYS A O 1
ATOM 2081 N N . ILE A 1 280 ? 5.964 7.325 -8.025 1.00 97.88 280 ILE A N 1
ATOM 2082 C CA . ILE A 1 280 ? 6.611 8.418 -8.759 1.00 97.88 280 ILE A CA 1
ATOM 2083 C C . ILE A 1 280 ? 6.746 9.637 -7.846 1.00 97.88 280 ILE A C 1
ATOM 2085 O O . ILE A 1 280 ? 5.826 9.961 -7.089 1.00 97.88 280 ILE A O 1
ATOM 2089 N N . THR A 1 281 ? 7.885 10.323 -7.926 1.00 97.75 281 THR A N 1
ATOM 2090 C CA . THR A 1 281 ? 8.129 11.565 -7.192 1.00 97.75 281 THR A CA 1
ATOM 2091 C C . THR A 1 281 ? 7.079 12.614 -7.583 1.00 97.75 281 THR A C 1
ATOM 2093 O O . THR A 1 281 ? 6.963 12.955 -8.770 1.00 97.75 281 THR A O 1
ATOM 2096 N N . PRO A 1 282 ? 6.302 13.151 -6.621 1.00 95.25 282 PRO A N 1
ATOM 2097 C CA . PRO A 1 282 ? 5.350 14.216 -6.905 1.00 95.25 282 PRO A CA 1
ATOM 2098 C C . PRO A 1 282 ? 6.066 15.449 -7.475 1.00 95.25 282 PRO A C 1
ATOM 2100 O O . PRO A 1 282 ? 7.158 15.788 -7.011 1.00 95.25 282 PRO A O 1
ATOM 2103 N N . PRO A 1 283 ? 5.482 16.151 -8.459 1.00 93.50 283 PRO A N 1
ATOM 2104 C CA . PRO A 1 283 ? 6.097 17.361 -8.982 1.00 93.50 283 PRO A CA 1
ATOM 2105 C C . PRO A 1 283 ? 6.122 18.472 -7.914 1.00 93.50 283 PRO A C 1
ATOM 2107 O O . PRO A 1 283 ? 5.233 18.527 -7.063 1.00 93.50 283 PRO A O 1
ATOM 2110 N N . PRO A 1 284 ? 7.080 19.416 -7.983 1.00 88.19 284 PRO A N 1
ATOM 2111 C CA . PRO A 1 284 ? 7.285 20.447 -6.956 1.00 88.19 284 PRO A CA 1
ATOM 2112 C C . PRO A 1 284 ? 6.174 21.513 -6.885 1.00 88.19 284 PRO A C 1
ATOM 2114 O O . PRO A 1 284 ? 6.244 22.431 -6.074 1.00 88.19 284 PRO A O 1
ATOM 2117 N N . GLY A 1 285 ? 5.162 21.438 -7.749 1.00 93.56 285 GLY A N 1
ATOM 2118 C CA . GLY A 1 285 ? 4.095 22.425 -7.841 1.00 93.56 285 GLY A CA 1
ATOM 2119 C C . GLY A 1 285 ? 3.127 22.090 -8.966 1.00 93.56 285 GLY A C 1
ATOM 2120 O O . GLY A 1 285 ? 2.903 20.923 -9.275 1.00 93.56 285 GLY A O 1
ATOM 2121 N N . THR A 1 286 ? 2.558 23.127 -9.572 1.00 95.88 286 THR A N 1
ATOM 2122 C CA . THR A 1 286 ? 1.607 23.039 -10.687 1.00 95.88 286 THR A CA 1
ATOM 2123 C C . THR A 1 286 ? 1.840 24.204 -11.650 1.00 95.88 286 THR A C 1
ATOM 2125 O O . THR A 1 286 ? 2.367 25.245 -11.245 1.00 95.88 286 THR A O 1
ATOM 2128 N N . VAL A 1 287 ? 1.479 24.057 -12.926 1.00 95.62 287 VAL A N 1
ATOM 2129 C CA . VAL A 1 287 ? 1.654 25.115 -13.927 1.00 95.62 287 VAL A CA 1
ATOM 2130 C C . VAL A 1 287 ? 0.766 26.308 -13.585 1.00 95.62 287 VAL A C 1
ATOM 2132 O O . VAL A 1 287 ? -0.418 26.149 -13.295 1.00 95.62 287 VAL A O 1
ATOM 2135 N N . VAL A 1 288 ? 1.305 27.521 -13.692 1.00 97.38 288 VAL A N 1
ATOM 2136 C CA . VAL A 1 288 ? 0.512 28.757 -13.738 1.00 97.38 288 VAL A CA 1
ATOM 2137 C C . VAL A 1 288 ? 0.414 29.177 -15.209 1.00 97.38 288 VAL A C 1
ATOM 2139 O O . VAL A 1 288 ? 1.419 29.624 -15.765 1.00 97.38 288 VAL A O 1
ATOM 2142 N N . PRO A 1 289 ? -0.738 28.996 -15.889 1.00 97.00 289 PRO A N 1
ATOM 2143 C CA . PRO A 1 289 ? -0.828 29.265 -17.321 1.00 97.00 289 PRO A CA 1
ATOM 2144 C C . PRO A 1 289 ? -0.565 30.737 -17.648 1.00 97.00 289 PRO A C 1
ATOM 2146 O O . PRO A 1 289 ? -1.292 31.637 -17.224 1.00 97.00 289 PRO A O 1
ATOM 2149 N N . GLN A 1 290 ? 0.480 30.964 -18.438 1.00 97.00 290 GLN A N 1
ATOM 2150 C CA . GLN A 1 290 ? 0.901 32.274 -18.927 1.00 97.00 290 GLN A CA 1
ATOM 2151 C C . GLN A 1 290 ? 1.666 32.120 -20.243 1.00 97.00 290 GLN A C 1
ATOM 2153 O O . GLN A 1 290 ? 1.987 31.001 -20.646 1.00 97.00 290 GLN A O 1
ATOM 2158 N N . SER A 1 291 ? 1.994 33.238 -20.895 1.00 95.94 291 SER A N 1
ATOM 2159 C CA . SER A 1 291 ? 2.657 33.267 -22.204 1.00 95.94 291 SER A CA 1
ATOM 2160 C C . SER A 1 291 ? 3.788 32.238 -22.354 1.00 95.94 291 SER A C 1
ATOM 2162 O O . SER A 1 291 ? 4.717 32.204 -21.550 1.00 95.94 291 SER A O 1
ATOM 2164 N N . GLY A 1 292 ? 3.710 31.418 -23.405 1.00 94.25 292 GLY A N 1
ATOM 2165 C CA . GLY A 1 292 ? 4.717 30.412 -23.767 1.00 94.25 292 GLY A CA 1
ATOM 2166 C C . GLY A 1 292 ? 4.550 29.034 -23.116 1.00 94.25 292 GLY A C 1
ATOM 2167 O O . GLY A 1 292 ? 5.141 28.069 -23.608 1.00 94.25 292 GLY A O 1
ATOM 2168 N N . TRP A 1 293 ? 3.748 28.912 -22.053 1.00 95.69 293 TRP A N 1
ATOM 2169 C CA . TRP A 1 293 ? 3.440 27.615 -21.442 1.00 95.69 293 TRP A CA 1
ATOM 2170 C C . TRP A 1 293 ? 2.542 26.764 -22.337 1.00 95.69 293 TRP A C 1
ATOM 2172 O O . TRP A 1 293 ? 1.833 27.283 -23.201 1.00 95.69 293 TRP A O 1
ATOM 2182 N N . ASN A 1 294 ? 2.565 25.452 -22.110 1.00 93.00 294 ASN A N 1
ATOM 2183 C CA . ASN A 1 294 ? 1.829 24.454 -22.885 1.00 93.00 294 ASN A CA 1
ATOM 2184 C C . ASN A 1 294 ? 1.058 23.504 -21.951 1.00 93.00 294 ASN A C 1
ATOM 2186 O O . ASN A 1 294 ? 0.967 23.732 -20.743 1.00 93.00 294 ASN A O 1
ATOM 2190 N N . GLY A 1 295 ? 0.513 22.426 -22.509 1.00 92.06 295 GLY A N 1
ATOM 2191 C CA . GLY A 1 295 ? -0.001 21.299 -21.743 1.00 92.06 295 GLY A CA 1
ATOM 2192 C C . GLY A 1 295 ? -1.429 21.436 -21.236 1.00 92.06 295 GLY A C 1
ATOM 2193 O O . GLY A 1 295 ? -2.210 22.292 -21.657 1.00 92.06 295 GLY A O 1
ATOM 2194 N N . THR A 1 296 ? -1.776 20.529 -20.327 1.00 91.69 296 THR A N 1
ATOM 2195 C CA . THR A 1 296 ? -3.148 20.218 -19.905 1.00 91.69 296 THR A CA 1
ATOM 2196 C C . THR A 1 296 ? -3.930 21.433 -19.401 1.00 91.69 296 THR A C 1
ATOM 2198 O O . THR A 1 296 ? -5.087 21.626 -19.773 1.00 91.69 296 THR A O 1
ATOM 2201 N N . LYS A 1 297 ? -3.306 22.315 -18.612 1.00 93.88 297 LYS A N 1
ATOM 2202 C CA . LYS A 1 297 ? -3.981 23.537 -18.153 1.00 93.88 297 LYS A CA 1
ATOM 2203 C C . LYS A 1 297 ? -4.177 24.571 -19.252 1.00 93.88 297 LYS A C 1
ATOM 2205 O O . LYS A 1 297 ? -5.210 25.232 -19.293 1.00 93.88 297 LYS A O 1
ATOM 2210 N N . VAL A 1 298 ? -3.203 24.727 -20.146 1.00 93.50 298 VAL A N 1
ATOM 2211 C CA . VAL A 1 298 ? -3.314 25.677 -21.260 1.00 93.50 298 VAL A CA 1
ATOM 2212 C C . VAL A 1 298 ? -4.406 25.227 -22.226 1.00 93.50 298 VAL A C 1
ATOM 2214 O O . VAL A 1 298 ? -5.194 26.057 -22.677 1.00 93.50 298 VAL A O 1
ATOM 2217 N N . ARG A 1 299 ? -4.523 23.914 -22.466 1.00 90.75 299 ARG A N 1
ATOM 2218 C CA . ARG A 1 299 ? -5.659 23.312 -23.175 1.00 90.75 299 ARG A CA 1
ATOM 2219 C C . ARG A 1 299 ? -6.995 23.727 -22.566 1.00 90.75 299 ARG A C 1
ATOM 2221 O O . ARG A 1 299 ? -7.850 24.224 -23.291 1.00 90.75 299 ARG A O 1
ATOM 2228 N N . GLU A 1 300 ? -7.162 23.530 -21.259 1.00 92.50 300 GLU A N 1
ATOM 2229 C CA . GLU A 1 300 ? -8.407 23.854 -20.551 1.00 92.50 300 GLU A CA 1
ATOM 2230 C C . GLU A 1 300 ? -8.742 25.345 -20.673 1.00 92.50 300 GLU A C 1
ATOM 2232 O O . GLU A 1 300 ? -9.853 25.703 -21.061 1.00 92.50 300 GLU A O 1
ATOM 2237 N N . VAL A 1 301 ? -7.763 26.225 -20.435 1.00 94.44 301 VAL A N 1
ATOM 2238 C CA . VAL A 1 301 ? -7.935 27.680 -20.574 1.00 94.44 301 VAL A CA 1
ATOM 2239 C C . VAL A 1 301 ? -8.400 28.044 -21.984 1.00 94.44 301 VAL A C 1
ATOM 2241 O O . VAL A 1 301 ? -9.369 28.785 -22.151 1.00 94.44 301 VAL A O 1
ATOM 2244 N N . ARG A 1 302 ? -7.734 27.513 -23.013 1.00 92.06 302 ARG A N 1
ATOM 2245 C CA . ARG A 1 302 ? -8.077 27.789 -24.412 1.00 92.06 302 ARG A CA 1
ATOM 2246 C C . ARG A 1 302 ? -9.457 27.254 -24.782 1.00 92.06 302 ARG A C 1
ATOM 2248 O O . ARG A 1 302 ? -10.204 27.967 -25.446 1.00 92.06 302 ARG A O 1
ATOM 2255 N N . ALA A 1 303 ? -9.813 26.056 -24.317 1.00 90.06 303 ALA A N 1
ATOM 2256 C CA . ALA A 1 303 ? -11.123 25.456 -24.545 1.00 90.06 303 ALA A CA 1
ATOM 2257 C C . ALA A 1 303 ? -12.248 26.296 -23.918 1.00 90.06 303 ALA A C 1
ATOM 2259 O O . ALA A 1 303 ? -13.208 26.641 -24.603 1.00 90.06 303 ALA A O 1
ATOM 2260 N N . ARG A 1 304 ? -12.099 26.713 -22.653 1.00 93.38 304 ARG A N 1
ATOM 2261 C CA . ARG A 1 304 ? -13.092 27.542 -21.941 1.00 93.38 304 ARG A CA 1
ATOM 2262 C C . ARG A 1 304 ? -13.273 28.927 -22.547 1.00 93.38 304 ARG A C 1
ATOM 2264 O O . ARG A 1 304 ? -14.356 29.498 -22.472 1.00 93.38 304 ARG A O 1
ATOM 2271 N N . LEU A 1 305 ? -12.214 29.471 -23.137 1.00 93.50 305 LEU A N 1
ATOM 2272 C CA . LEU A 1 305 ? -12.223 30.796 -23.751 1.00 93.50 305 LEU A CA 1
ATOM 2273 C C . LEU A 1 305 ? -12.504 30.774 -25.261 1.00 93.50 305 LEU A C 1
ATOM 2275 O O . LEU A 1 305 ? -12.524 31.841 -25.874 1.00 93.50 305 LEU A O 1
ATOM 2279 N N . GLY A 1 306 ? -12.700 29.594 -25.860 1.00 88.69 306 GLY A N 1
ATOM 2280 C CA . GLY A 1 306 ? -12.962 29.438 -27.293 1.00 88.69 306 GLY A CA 1
ATOM 2281 C C . GLY A 1 306 ? -11.794 29.859 -28.196 1.00 88.69 306 GLY A C 1
ATOM 2282 O O . GLY A 1 306 ? -12.018 30.347 -29.301 1.00 88.69 306 GLY A O 1
ATOM 2283 N N . VAL A 1 307 ? -10.542 29.723 -27.739 1.00 85.56 307 VAL A N 1
ATOM 2284 C CA . VAL A 1 307 ? -9.351 30.171 -28.485 1.00 85.56 307 VAL A CA 1
ATOM 2285 C C . VAL A 1 307 ? -8.725 29.023 -29.284 1.00 85.56 307 VAL A C 1
ATOM 2287 O O . VAL A 1 307 ? -8.101 28.123 -28.720 1.00 85.56 307 VAL A O 1
ATOM 2290 N N . GLY A 1 308 ? -8.802 29.107 -30.617 1.00 65.62 308 GLY A N 1
ATOM 2291 C CA . GLY A 1 308 ? -8.102 28.203 -31.540 1.00 65.62 308 GLY A CA 1
ATOM 2292 C C . GLY A 1 308 ? -8.673 26.785 -31.590 1.00 65.62 308 GLY A C 1
ATOM 2293 O O . GLY A 1 308 ? -7.919 25.821 -31.512 1.00 65.62 308 GLY A O 1
ATOM 2294 N N . VAL A 1 309 ? -9.997 26.671 -31.708 1.00 57.44 309 VAL A N 1
ATOM 2295 C CA . VAL A 1 309 ? -10.687 25.430 -32.093 1.00 57.44 309 VAL A CA 1
ATOM 2296 C C . VAL A 1 309 ? -10.638 25.303 -33.630 1.00 57.44 309 VAL A C 1
ATOM 2298 O O . VAL A 1 309 ? -10.876 26.310 -34.300 1.00 57.44 309 VAL A O 1
ATOM 2301 N N . PRO A 1 310 ? -10.343 24.110 -34.195 1.00 55.88 310 PRO A N 1
ATOM 2302 C CA . PRO A 1 310 ? -10.183 22.823 -33.509 1.00 55.88 310 PRO A CA 1
ATOM 2303 C C . PRO A 1 310 ? -8.836 22.678 -32.781 1.00 55.88 310 PRO A C 1
ATOM 2305 O O . PRO A 1 310 ? -7.813 23.168 -33.249 1.00 55.88 310 PRO A O 1
ATOM 2308 N N . LEU A 1 311 ? -8.860 21.975 -31.637 1.00 58.41 311 LEU A N 1
ATOM 2309 C CA . LEU A 1 311 ? -7.801 21.818 -30.615 1.00 58.41 311 LEU A CA 1
ATOM 2310 C C . LEU A 1 311 ? -6.490 21.136 -31.094 1.00 58.41 311 LEU A C 1
ATOM 2312 O O . LEU A 1 311 ? -5.718 20.646 -30.278 1.00 58.41 311 LEU A O 1
ATOM 2316 N N . ASN A 1 312 ? -6.211 21.123 -32.399 1.00 51.53 312 ASN A N 1
ATOM 2317 C CA . ASN A 1 312 ? -5.150 20.335 -33.035 1.00 51.53 312 ASN A CA 1
ATOM 2318 C C . ASN A 1 312 ? -3.943 21.188 -33.494 1.00 51.53 312 ASN A C 1
ATOM 2320 O O . ASN A 1 312 ? -2.982 20.644 -34.038 1.00 51.53 312 ASN A O 1
ATOM 2324 N N . ALA A 1 313 ? -3.986 22.512 -33.292 1.00 55.28 313 ALA A N 1
ATOM 2325 C CA . ALA A 1 313 ? -2.895 23.458 -33.559 1.00 55.28 313 ALA A CA 1
ATOM 2326 C C . ALA A 1 313 ? -2.251 23.944 -32.246 1.00 55.28 313 ALA A C 1
ATOM 2328 O O . ALA A 1 313 ? -2.874 23.843 -31.191 1.00 55.28 313 ALA A O 1
ATOM 2329 N N . SER A 1 314 ? -1.002 24.437 -32.305 1.00 61.94 314 SER A N 1
ATOM 2330 C CA . SER A 1 314 ? -0.119 24.677 -31.145 1.00 61.94 314 SER A CA 1
ATOM 2331 C C . SER A 1 314 ? -0.868 25.147 -29.893 1.00 61.94 314 SER A C 1
ATOM 2333 O O . SER A 1 314 ? -1.329 26.286 -29.813 1.00 61.94 314 SER A O 1
ATOM 2335 N N . MET A 1 315 ? -0.957 24.269 -28.893 1.00 77.00 315 MET A N 1
ATOM 2336 C CA . MET A 1 315 ? -1.676 24.506 -27.632 1.00 77.00 315 MET A CA 1
ATOM 2337 C C . MET A 1 315 ? -0.823 25.299 -26.645 1.00 77.00 315 MET A C 1
ATOM 2339 O O . MET A 1 315 ? -0.824 25.069 -25.439 1.00 77.00 315 MET A O 1
ATOM 2343 N N . THR A 1 316 ? -0.062 26.232 -27.202 1.00 90.12 316 THR A N 1
ATOM 2344 C CA . THR A 1 316 ? 0.756 27.186 -26.482 1.00 90.12 316 THR A CA 1
ATOM 2345 C C . THR A 1 316 ? -0.131 28.329 -26.020 1.00 90.12 316 THR A C 1
ATOM 2347 O O . THR A 1 316 ? -1.062 28.757 -26.711 1.00 90.12 316 THR A O 1
ATOM 2350 N N . PHE A 1 317 ? 0.164 28.851 -24.839 1.00 94.19 317 PHE A N 1
ATOM 2351 C CA . PHE A 1 317 ? -0.438 30.066 -24.328 1.00 94.19 317 PHE A CA 1
ATOM 2352 C C . PHE A 1 317 ? 0.141 31.246 -25.116 1.00 94.19 317 PHE A C 1
ATOM 2354 O O . PHE A 1 317 ? 1.159 31.840 -24.765 1.00 94.19 317 PHE A O 1
ATOM 2361 N N . ASP A 1 318 ? -0.461 31.514 -26.264 1.00 92.50 318 ASP A N 1
ATOM 2362 C CA . ASP A 1 318 ? -0.038 32.533 -27.216 1.00 92.50 318 ASP A CA 1
ATOM 2363 C C . ASP A 1 318 ? -0.682 33.899 -26.917 1.00 92.50 318 ASP A C 1
ATOM 2365 O O . ASP A 1 318 ? -1.427 34.090 -25.948 1.00 92.50 318 ASP A O 1
ATOM 2369 N N . ARG A 1 319 ? -0.407 34.882 -27.782 1.00 93.75 319 ARG A N 1
ATOM 2370 C CA . ARG A 1 319 ? -0.979 36.231 -27.671 1.00 93.75 319 ARG A CA 1
ATOM 2371 C C . ARG A 1 319 ? -2.511 36.221 -27.716 1.00 93.75 319 ARG A C 1
ATOM 2373 O O . ARG A 1 319 ? -3.137 37.007 -27.005 1.00 93.75 319 ARG A O 1
ATOM 2380 N N . ALA A 1 320 ? -3.120 35.348 -28.521 1.00 92.62 320 ALA A N 1
ATOM 2381 C CA . ALA A 1 320 ? -4.575 35.244 -28.618 1.00 92.62 320 ALA A CA 1
ATOM 2382 C C . ALA A 1 320 ? -5.185 34.737 -27.302 1.00 92.62 320 ALA A C 1
ATOM 2384 O O . ALA A 1 320 ? -6.143 35.329 -26.799 1.00 92.62 320 ALA A O 1
ATOM 2385 N N . THR A 1 321 ? -4.570 33.714 -26.704 1.00 94.19 321 THR A N 1
ATOM 2386 C CA . THR A 1 321 ? -4.952 33.148 -25.404 1.00 94.19 321 THR A CA 1
ATOM 2387 C C . THR A 1 321 ? -4.814 34.187 -24.304 1.00 94.19 321 THR A C 1
ATOM 2389 O O . THR A 1 321 ? -5.775 34.441 -23.578 1.00 94.19 321 THR A O 1
ATOM 2392 N N . ARG A 1 322 ? -3.666 34.876 -24.235 1.00 97.06 322 ARG A N 1
ATOM 2393 C CA . ARG A 1 322 ? -3.444 35.949 -23.258 1.00 97.06 322 ARG A CA 1
ATOM 2394 C C . ARG A 1 322 ? -4.513 37.034 -23.358 1.00 97.06 322 ARG A C 1
ATOM 2396 O O . ARG A 1 322 ? -5.082 37.436 -22.347 1.00 97.06 322 ARG A O 1
ATOM 2403 N N . ASN A 1 323 ? -4.820 37.491 -24.571 1.00 97.19 323 ASN A N 1
ATOM 2404 C CA . ASN A 1 323 ? -5.840 38.517 -24.783 1.00 97.19 323 ASN A CA 1
ATOM 2405 C C . ASN A 1 323 ? -7.236 38.038 -24.354 1.00 97.19 323 ASN A C 1
ATOM 2407 O O . ASN A 1 323 ? -8.014 38.824 -23.814 1.00 97.19 323 ASN A O 1
ATOM 2411 N N . ALA A 1 324 ? -7.562 36.762 -24.574 1.00 96.81 324 ALA A N 1
ATOM 2412 C CA . ALA A 1 324 ? -8.819 36.182 -24.114 1.00 96.81 324 ALA A CA 1
ATOM 2413 C C . ALA A 1 324 ? -8.898 36.105 -22.581 1.00 96.81 324 ALA A C 1
ATOM 2415 O O . ALA A 1 324 ? -9.933 36.465 -22.022 1.00 96.81 324 ALA A O 1
ATOM 2416 N N . VAL A 1 325 ? -7.803 35.733 -21.909 1.00 98.25 325 VAL A N 1
ATOM 2417 C CA . VAL A 1 325 ? -7.707 35.729 -20.439 1.00 98.25 325 VAL A CA 1
ATOM 2418 C C . VAL A 1 325 ? -7.891 37.138 -19.879 1.00 98.25 325 VAL A C 1
ATOM 2420 O O . VAL A 1 325 ? -8.717 37.328 -18.993 1.00 98.25 325 VAL A O 1
ATOM 2423 N N . VAL A 1 326 ? -7.226 38.148 -20.452 1.00 98.62 326 VAL A N 1
ATOM 2424 C CA . VAL A 1 326 ? -7.398 39.559 -20.054 1.00 98.62 326 VAL A CA 1
ATOM 2425 C C . VAL A 1 326 ? -8.861 40.002 -20.175 1.00 98.62 326 VAL A C 1
ATOM 2427 O O . VAL A 1 326 ? -9.392 40.639 -19.265 1.00 98.62 326 VAL A O 1
ATOM 2430 N N . ARG A 1 327 ? -9.544 39.660 -21.279 1.00 98.50 327 ARG A N 1
ATOM 2431 C CA . ARG A 1 327 ? -10.973 39.982 -21.455 1.00 98.50 327 ARG A CA 1
ATOM 2432 C C . ARG A 1 327 ? -11.847 39.278 -20.423 1.00 98.50 327 ARG A C 1
ATOM 2434 O O . ARG A 1 327 ? -12.766 39.894 -19.892 1.00 98.50 327 ARG A O 1
ATOM 2441 N N . PHE A 1 328 ? -11.573 38.005 -20.153 1.00 98.44 328 PHE A N 1
ATOM 2442 C CA . PHE A 1 328 ? -12.281 37.239 -19.135 1.00 98.44 328 PHE A CA 1
ATOM 2443 C C . PHE A 1 328 ? -12.103 37.859 -17.744 1.00 98.44 328 PHE A C 1
ATOM 2445 O O . PHE A 1 328 ? -13.099 38.179 -17.105 1.00 98.44 328 PHE A O 1
ATOM 2452 N N . GLN A 1 329 ? -10.864 38.135 -17.332 1.00 98.69 329 GLN A N 1
ATOM 2453 C CA . GLN A 1 329 ? -10.547 38.748 -16.040 1.00 98.69 329 GLN A CA 1
ATOM 2454 C C . GLN A 1 329 ? -11.301 40.066 -15.834 1.00 98.69 329 GLN A C 1
ATOM 2456 O O . GLN A 1 329 ? -11.982 40.219 -14.823 1.00 98.69 329 GLN A O 1
ATOM 2461 N N . ARG A 1 330 ? -11.288 40.964 -16.833 1.00 98.31 330 ARG A N 1
ATOM 2462 C CA . ARG A 1 330 ? -12.042 42.231 -16.782 1.00 98.31 330 ARG A CA 1
ATOM 2463 C C . ARG A 1 330 ? -13.542 42.017 -16.572 1.00 98.31 330 ARG A C 1
ATOM 2465 O O . ARG A 1 330 ? -14.129 42.671 -15.721 1.00 98.31 330 ARG A O 1
ATOM 2472 N N . ARG A 1 331 ? -14.160 41.090 -17.315 1.00 98.00 331 ARG A N 1
ATOM 2473 C CA . ARG A 1 331 ? -15.598 40.779 -17.178 1.00 98.00 331 ARG A CA 1
ATOM 2474 C C . ARG A 1 331 ? -15.943 40.107 -15.852 1.00 98.00 331 ARG A C 1
ATOM 2476 O O . ARG A 1 331 ? -17.084 40.176 -15.417 1.00 98.00 331 ARG A O 1
ATOM 2483 N N . SER A 1 332 ? -14.980 39.435 -15.232 1.00 97.50 332 SER A N 1
ATOM 2484 C CA . SER A 1 332 ? -15.164 38.712 -13.975 1.00 97.50 332 SER A CA 1
ATOM 2485 C C . SER A 1 332 ? -14.762 39.514 -12.733 1.00 97.50 332 SER A C 1
ATOM 2487 O O . SER A 1 332 ? -14.807 38.956 -11.635 1.00 97.50 332 SER A O 1
ATOM 2489 N N . GLY A 1 333 ? -14.379 40.789 -12.887 1.00 97.50 333 GLY A N 1
ATOM 2490 C CA . GLY A 1 333 ? -13.943 41.648 -11.782 1.00 97.50 333 GLY A CA 1
ATOM 2491 C C . GLY A 1 333 ? -12.589 41.248 -11.182 1.00 97.50 333 GLY A C 1
ATOM 2492 O O . GLY A 1 333 ? -12.343 41.498 -10.009 1.00 97.50 333 GLY A O 1
ATOM 2493 N N . LEU A 1 334 ? -11.729 40.588 -11.963 1.00 97.88 334 LEU A N 1
ATOM 2494 C CA . LEU A 1 334 ? -10.395 40.141 -11.551 1.00 97.88 334 LEU A CA 1
ATOM 2495 C C . LEU A 1 334 ? -9.297 41.058 -12.126 1.00 97.88 334 LEU A C 1
ATOM 2497 O O . LEU A 1 334 ? -9.502 41.660 -13.188 1.00 97.88 334 LEU A O 1
ATOM 2501 N N . PRO A 1 335 ? -8.103 41.128 -11.502 1.00 97.62 335 PRO A N 1
ATOM 2502 C CA . PRO A 1 335 ? -6.951 41.822 -12.074 1.00 97.62 335 PRO A CA 1
ATOM 2503 C C . PRO A 1 335 ? -6.616 41.315 -13.483 1.00 97.62 335 PRO A C 1
ATOM 2505 O O . PRO A 1 335 ? -6.416 40.124 -13.708 1.00 97.62 335 PRO A O 1
ATOM 2508 N N . ALA A 1 336 ? -6.531 42.230 -14.449 1.00 97.19 336 ALA A N 1
ATOM 2509 C CA . ALA A 1 336 ? -6.368 41.914 -15.869 1.00 97.19 336 ALA A CA 1
ATOM 2510 C C . ALA A 1 336 ? -4.899 41.646 -16.268 1.00 97.19 336 ALA A C 1
ATOM 2512 O O . ALA A 1 336 ? -4.371 42.267 -17.194 1.00 97.19 336 ALA A O 1
ATOM 2513 N N . SER A 1 337 ? -4.225 40.741 -15.553 1.00 97.50 337 SER A N 1
ATOM 2514 C CA . SER A 1 337 ? -2.800 40.412 -15.725 1.00 97.50 337 SER A CA 1
ATOM 2515 C C . SER A 1 337 ? -2.501 39.638 -17.020 1.00 97.50 337 SER A C 1
ATOM 2517 O O . SER A 1 337 ? -1.398 39.714 -17.574 1.00 97.50 337 SER A O 1
ATOM 2519 N N . GLY A 1 338 ? -3.487 38.889 -17.527 1.00 97.44 338 GLY A N 1
ATOM 2520 C CA . GLY A 1 338 ? -3.302 37.910 -18.599 1.00 97.44 338 GLY A CA 1
ATOM 2521 C C . GLY A 1 338 ? -2.607 36.619 -18.151 1.00 97.44 338 GLY A C 1
ATOM 2522 O O . GLY A 1 338 ? -2.276 35.799 -19.005 1.00 97.44 338 GLY A O 1
ATOM 2523 N N . VAL A 1 339 ? -2.389 36.448 -16.845 1.00 98.31 339 VAL A N 1
ATOM 2524 C CA . VAL A 1 339 ? -1.893 35.227 -16.197 1.00 98.31 339 VAL A CA 1
ATOM 2525 C C . VAL A 1 339 ? -3.073 34.529 -15.531 1.00 98.31 339 VAL A C 1
ATOM 2527 O O . VAL A 1 339 ? -3.865 35.181 -14.855 1.00 98.31 339 VAL A O 1
ATOM 2530 N N . VAL A 1 340 ? -3.197 33.215 -15.706 1.00 98.38 340 VAL A N 1
ATOM 2531 C CA . VAL A 1 340 ? -4.253 32.426 -15.061 1.00 98.38 340 VAL A CA 1
ATOM 2532 C C . VAL A 1 340 ? -3.752 31.946 -13.700 1.00 98.38 340 VAL A C 1
ATOM 2534 O O . VAL A 1 340 ? -3.334 30.803 -13.542 1.00 98.38 340 VAL A O 1
ATOM 2537 N N . ASP A 1 341 ? -3.744 32.850 -12.725 1.00 97.62 341 ASP A N 1
ATOM 2538 C CA . ASP A 1 341 ? -3.510 32.511 -11.319 1.00 97.62 341 ASP A CA 1
ATOM 2539 C C . ASP A 1 341 ? -4.672 31.692 -10.723 1.00 97.62 341 ASP A C 1
ATOM 2541 O O . ASP A 1 341 ? -5.671 31.414 -11.392 1.00 97.62 341 ASP A O 1
ATOM 2545 N N . TYR A 1 342 ? -4.550 31.295 -9.453 1.00 97.56 342 TYR A N 1
ATOM 2546 C CA . TYR A 1 342 ? -5.566 30.481 -8.781 1.00 97.56 342 TYR A CA 1
ATOM 2547 C C . TYR A 1 342 ? -6.957 31.137 -8.804 1.00 97.56 342 TYR A C 1
ATOM 2549 O O . TYR A 1 342 ? -7.941 30.473 -9.125 1.00 97.56 342 TYR A O 1
ATOM 2557 N N . ALA A 1 343 ? -7.044 32.446 -8.536 1.00 97.94 343 ALA A N 1
ATOM 2558 C CA . ALA A 1 343 ? -8.308 33.183 -8.537 1.00 97.94 343 ALA A CA 1
ATOM 2559 C C . ALA A 1 343 ? -8.959 33.214 -9.930 1.00 97.94 343 ALA A C 1
ATOM 2561 O O . ALA A 1 343 ? -10.167 33.007 -10.069 1.00 97.94 343 ALA A O 1
ATOM 2562 N N . THR A 1 344 ? -8.155 33.416 -10.977 1.00 98.56 344 THR A N 1
ATOM 2563 C CA . THR A 1 344 ? -8.617 33.352 -12.367 1.00 98.56 344 THR A CA 1
ATOM 2564 C C . THR A 1 344 ? -9.056 31.938 -12.737 1.00 98.56 344 THR A C 1
ATOM 2566 O O . THR A 1 344 ? -10.088 31.773 -13.384 1.00 98.56 344 THR A O 1
ATOM 2569 N N . TRP A 1 345 ? -8.315 30.917 -12.306 1.00 98.31 345 TRP A N 1
ATOM 2570 C CA . TRP A 1 345 ? -8.605 29.516 -12.599 1.00 98.31 345 TRP A CA 1
ATOM 2571 C C . TRP A 1 345 ? -9.948 29.059 -12.040 1.00 98.31 345 TRP A C 1
ATOM 2573 O O . TRP A 1 345 ? -10.784 28.583 -12.805 1.00 98.31 345 TRP A O 1
ATOM 2583 N N . VAL A 1 346 ? -10.183 29.254 -10.738 1.00 97.62 346 VAL A N 1
ATOM 2584 C CA . VAL A 1 346 ? -11.431 28.815 -10.084 1.00 97.62 346 VAL A CA 1
ATOM 2585 C C . VAL A 1 346 ? -12.658 29.549 -10.618 1.00 97.62 346 VAL A C 1
ATOM 2587 O O . VAL A 1 346 ? -13.768 29.029 -10.557 1.00 97.62 346 VAL A O 1
ATOM 2590 N N . ARG A 1 347 ? -12.476 30.759 -11.168 1.00 97.81 347 ARG A N 1
ATOM 2591 C CA . ARG A 1 347 ? -13.554 31.488 -11.842 1.00 97.81 347 ARG A CA 1
ATOM 2592 C C . ARG A 1 347 ? -13.782 31.001 -13.273 1.00 97.81 347 ARG A C 1
ATOM 2594 O O . ARG A 1 347 ? -14.902 31.096 -13.766 1.00 97.81 347 ARG A O 1
ATOM 2601 N N . LEU A 1 348 ? -12.733 30.538 -13.955 1.00 97.62 348 LEU A N 1
ATOM 2602 C CA . LEU A 1 348 ? -12.773 30.121 -15.359 1.00 97.62 348 LEU A CA 1
ATOM 2603 C C . LEU A 1 348 ? -13.270 28.681 -15.541 1.00 97.62 348 LEU A C 1
ATOM 2605 O O . LEU A 1 348 ? -13.911 28.378 -16.549 1.00 97.62 348 LEU A O 1
ATOM 2609 N N . THR A 1 349 ? -12.954 27.783 -14.607 1.00 96.06 349 THR A N 1
ATOM 2610 C CA . THR A 1 349 ? -13.264 26.352 -14.708 1.00 96.06 349 THR A CA 1
ATOM 2611 C C . THR A 1 349 ? -13.554 25.728 -13.342 1.00 96.06 349 THR A C 1
ATOM 2613 O O . THR A 1 349 ? -13.073 26.195 -12.315 1.00 96.06 349 THR A O 1
ATOM 2616 N N . GLY A 1 350 ? -14.316 24.629 -13.342 1.00 95.69 350 GLY A N 1
ATOM 2617 C CA . GLY A 1 350 ? -14.538 23.775 -12.167 1.00 95.69 350 GLY A CA 1
ATOM 2618 C C . GLY A 1 350 ? -13.490 22.667 -11.991 1.00 95.69 350 GLY A C 1
ATOM 2619 O O . GLY A 1 350 ? -13.649 21.801 -11.136 1.00 95.69 350 GLY A O 1
ATOM 2620 N N . ARG A 1 351 ? -12.442 22.633 -12.825 1.00 94.88 351 ARG A N 1
ATOM 2621 C CA . ARG A 1 351 ? -11.367 21.633 -12.737 1.00 94.88 351 ARG A CA 1
ATOM 2622 C C . ARG A 1 351 ? -10.453 21.893 -11.523 1.00 94.88 351 ARG A C 1
ATOM 2624 O O . ARG A 1 351 ? -10.177 23.056 -11.219 1.00 94.88 351 ARG A O 1
ATOM 2631 N N . PRO A 1 352 ? -9.884 20.847 -10.890 1.00 95.94 352 PRO A N 1
ATOM 2632 C CA . PRO A 1 352 ? -8.893 21.012 -9.825 1.00 95.94 352 PRO A CA 1
ATOM 2633 C C . PRO A 1 352 ? -7.680 21.836 -10.269 1.00 95.94 352 PRO A C 1
ATOM 2635 O O . PRO A 1 352 ? -7.179 21.666 -11.382 1.00 95.94 352 PRO A O 1
ATOM 2638 N N . TRP A 1 353 ? -7.168 22.691 -9.378 1.00 95.69 353 TRP A N 1
ATOM 2639 C CA . TRP A 1 353 ? -5.989 23.517 -9.660 1.00 95.69 353 TRP A CA 1
ATOM 2640 C C . TRP A 1 353 ? -4.741 22.688 -9.963 1.00 95.69 353 TRP A C 1
ATOM 2642 O O . TRP A 1 353 ? -3.887 23.151 -10.690 1.00 95.69 353 TRP A O 1
ATOM 2652 N N . ASN A 1 354 ? -4.620 21.465 -9.466 1.00 95.12 354 ASN A N 1
ATOM 2653 C CA . ASN A 1 354 ? -3.472 20.582 -9.688 1.00 95.12 354 ASN A CA 1
ATOM 2654 C C . ASN A 1 354 ? -3.740 19.495 -10.747 1.00 95.12 354 ASN A C 1
ATOM 2656 O O . ASN A 1 354 ? -3.128 18.431 -10.702 1.00 95.12 354 ASN A O 1
ATOM 2660 N N . MET A 1 355 ? -4.672 19.714 -11.686 1.00 93.38 355 MET A N 1
ATOM 2661 C CA . MET A 1 355 ? -5.057 18.692 -12.678 1.00 93.38 355 MET A CA 1
ATOM 2662 C C . MET A 1 355 ? -3.920 18.208 -13.595 1.00 93.38 355 MET A C 1
ATOM 2664 O O . MET A 1 355 ? -4.014 17.142 -14.194 1.00 93.38 355 MET A O 1
ATOM 2668 N N . ASP A 1 356 ? -2.864 18.998 -13.728 1.00 93.25 356 ASP A N 1
ATOM 2669 C CA . ASP A 1 356 ? -1.642 18.711 -14.476 1.00 93.25 356 ASP A CA 1
ATOM 2670 C C . ASP A 1 356 ? -0.611 17.888 -13.686 1.00 93.25 356 ASP A C 1
ATOM 2672 O O . ASP A 1 356 ? 0.385 17.473 -14.268 1.00 93.25 356 ASP A O 1
ATOM 2676 N N . ASN A 1 357 ? -0.868 17.582 -12.408 1.00 95.44 357 ASN A N 1
ATOM 2677 C CA . ASN A 1 357 ? -0.016 16.723 -11.574 1.00 95.44 357 ASN A CA 1
ATOM 2678 C C . ASN A 1 357 ? -0.312 15.223 -11.761 1.00 95.44 357 ASN A C 1
ATOM 2680 O O . ASN A 1 357 ? 0.147 14.400 -10.972 1.00 95.44 357 ASN A O 1
ATOM 2684 N N . PHE A 1 358 ? -1.104 14.856 -12.770 1.00 95.44 358 PHE A N 1
ATOM 2685 C CA . PHE A 1 358 ? -1.467 13.469 -13.044 1.00 95.44 358 PHE A CA 1
ATOM 2686 C C . PHE A 1 358 ? -0.225 12.601 -13.300 1.00 95.44 358 PHE A C 1
ATOM 2688 O O . PHE A 1 358 ? 0.617 12.937 -14.131 1.00 95.44 358 PHE A O 1
ATOM 2695 N N . GLN A 1 359 ? -0.124 11.462 -12.615 1.00 96.25 359 GLN A N 1
ATOM 2696 C CA . GLN A 1 359 ? 0.960 10.490 -12.766 1.00 96.25 359 GLN A CA 1
ATOM 2697 C C . GLN A 1 359 ? 0.379 9.076 -12.735 1.00 96.25 359 GLN A C 1
ATOM 2699 O O . GLN A 1 359 ? -0.384 8.736 -11.823 1.00 96.25 359 GLN A O 1
ATOM 2704 N N . MET A 1 360 ? 0.749 8.248 -13.713 1.00 96.44 360 MET A N 1
ATOM 2705 C CA . MET A 1 360 ? 0.418 6.825 -13.693 1.00 96.44 360 MET A CA 1
ATOM 2706 C C . MET A 1 360 ? 1.004 6.148 -12.454 1.00 96.44 360 MET A C 1
ATOM 2708 O O . MET A 1 360 ? 2.119 6.449 -12.027 1.00 96.44 360 MET A O 1
ATOM 2712 N N . GLN A 1 361 ? 0.230 5.229 -11.880 1.00 94.94 361 GLN A N 1
ATOM 2713 C CA . GLN A 1 361 ? 0.656 4.453 -10.723 1.00 94.94 361 GLN A CA 1
ATOM 2714 C C . GLN A 1 361 ? 1.483 3.248 -11.185 1.00 94.94 361 GLN A C 1
ATOM 2716 O O . GLN A 1 361 ? 1.016 2.498 -12.049 1.00 94.94 361 GLN A O 1
ATOM 2721 N N . PRO A 1 362 ? 2.694 3.058 -10.645 1.00 97.19 362 PRO A N 1
ATOM 2722 C CA . PRO A 1 362 ? 3.541 1.940 -11.023 1.00 97.19 362 PRO A CA 1
ATOM 2723 C C . PRO A 1 362 ? 3.136 0.634 -10.314 1.00 97.19 362 PRO A C 1
ATOM 2725 O O . PRO A 1 362 ? 2.490 0.661 -9.264 1.00 97.19 362 PRO A O 1
ATOM 2728 N N . PRO A 1 363 ? 3.556 -0.531 -10.839 1.00 93.25 363 PRO A N 1
ATOM 2729 C CA . PRO A 1 363 ? 3.456 -1.803 -10.138 1.00 93.25 363 PRO A CA 1
ATOM 2730 C C . PRO A 1 363 ? 4.271 -1.818 -8.831 1.00 93.25 363 PRO A C 1
ATOM 2732 O O . PRO A 1 363 ? 5.307 -1.147 -8.747 1.00 93.25 363 PRO A O 1
ATOM 2735 N N . PRO A 1 364 ? 3.894 -2.659 -7.846 1.00 90.44 364 PRO A N 1
ATOM 2736 C CA . PRO A 1 364 ? 4.678 -2.872 -6.627 1.00 90.44 364 PRO A CA 1
ATOM 2737 C C . PRO A 1 364 ? 6.139 -3.258 -6.912 1.00 90.44 364 PRO A C 1
ATOM 2739 O O . PRO A 1 364 ? 6.429 -3.884 -7.932 1.00 90.44 364 PRO A O 1
ATOM 2742 N N . LEU A 1 365 ? 7.069 -2.978 -5.988 1.00 92.25 365 LEU A N 1
ATOM 2743 C CA . LEU A 1 365 ? 8.501 -3.294 -6.164 1.00 92.25 365 LEU A CA 1
ATOM 2744 C C . LEU A 1 365 ? 8.787 -4.777 -6.448 1.00 92.25 365 LEU A C 1
ATOM 2746 O O . LEU A 1 365 ? 9.715 -5.075 -7.201 1.00 92.25 365 LEU A O 1
ATOM 2750 N N . LYS A 1 366 ? 7.944 -5.692 -5.954 1.00 89.62 366 LYS A N 1
ATOM 2751 C CA . LYS A 1 366 ? 8.024 -7.135 -6.237 1.00 89.62 366 LYS A CA 1
ATOM 2752 C C . LYS A 1 366 ? 7.749 -7.519 -7.697 1.00 89.62 366 LYS A C 1
ATOM 2754 O O . LYS A 1 366 ? 7.988 -8.664 -8.063 1.00 89.62 366 LYS A O 1
ATOM 2759 N N . ALA A 1 367 ? 7.245 -6.601 -8.526 1.00 91.19 367 ALA A N 1
ATOM 2760 C CA . ALA A 1 367 ? 6.985 -6.874 -9.934 1.00 91.19 367 ALA A CA 1
ATOM 2761 C C . ALA A 1 367 ? 8.289 -7.139 -10.699 1.00 91.19 367 ALA A C 1
ATOM 2763 O O . ALA A 1 367 ? 9.256 -6.371 -10.591 1.00 91.19 367 ALA A O 1
ATOM 2764 N N . ASN A 1 368 ? 8.294 -8.219 -11.479 1.00 91.25 368 ASN A N 1
ATOM 2765 C CA . ASN A 1 368 ? 9.410 -8.591 -12.341 1.00 91.25 368 ASN A CA 1
ATOM 2766 C C . ASN A 1 368 ? 9.489 -7.675 -13.582 1.00 91.25 368 ASN A C 1
ATOM 2768 O O . ASN A 1 368 ? 8.659 -6.784 -13.788 1.00 91.25 368 ASN A O 1
ATOM 2772 N N . ARG A 1 369 ? 10.518 -7.869 -14.414 1.00 94.06 369 ARG A N 1
ATOM 2773 C CA . ARG A 1 369 ? 10.777 -6.998 -15.571 1.00 94.06 369 ARG A CA 1
ATOM 2774 C C . ARG A 1 369 ? 9.650 -7.056 -16.602 1.00 94.06 369 ARG A C 1
ATOM 2776 O O . ARG A 1 369 ? 9.268 -6.022 -17.137 1.00 94.06 369 ARG A O 1
ATOM 2783 N N . GLU A 1 370 ? 9.133 -8.250 -16.868 1.00 91.75 370 GLU A N 1
ATOM 2784 C CA . GLU A 1 370 ? 8.070 -8.494 -17.845 1.00 91.75 370 GLU A CA 1
ATOM 2785 C C . GLU A 1 370 ? 6.766 -7.808 -17.431 1.00 91.75 370 GLU A C 1
ATOM 2787 O O . GLU A 1 370 ? 6.233 -7.012 -18.194 1.00 91.75 370 GLU A O 1
ATOM 2792 N N . GLN A 1 371 ? 6.347 -7.961 -16.173 1.00 93.12 371 GLN A N 1
ATOM 2793 C CA . GLN A 1 371 ? 5.165 -7.290 -15.617 1.00 93.12 371 GLN A CA 1
ATOM 2794 C C . GLN A 1 371 ? 5.237 -5.758 -15.739 1.00 93.12 371 GLN A C 1
ATOM 2796 O O . GLN A 1 371 ? 4.220 -5.091 -15.932 1.00 93.12 371 GLN A O 1
ATOM 2801 N N . ARG A 1 372 ? 6.439 -5.175 -15.644 1.00 97.69 372 ARG A N 1
ATOM 2802 C CA . ARG A 1 372 ? 6.654 -3.729 -15.826 1.00 97.69 372 ARG A CA 1
ATOM 2803 C C . ARG A 1 372 ? 6.597 -3.308 -17.293 1.00 97.69 372 ARG A C 1
ATOM 2805 O O . ARG A 1 372 ? 6.041 -2.250 -17.588 1.00 97.69 372 ARG A O 1
ATOM 2812 N N . ILE A 1 373 ? 7.134 -4.125 -18.204 1.00 97.25 373 ILE A N 1
ATOM 2813 C CA . ILE A 1 373 ? 6.965 -3.924 -19.654 1.00 97.25 373 ILE A CA 1
ATOM 2814 C C . ILE A 1 373 ? 5.479 -3.990 -19.999 1.00 97.25 373 ILE A C 1
ATOM 2816 O O . ILE A 1 373 ? 4.968 -3.101 -20.677 1.00 97.25 373 ILE A O 1
ATOM 2820 N N . ASP A 1 374 ? 4.766 -4.986 -19.486 1.00 93.75 374 ASP A N 1
ATOM 2821 C CA . ASP A 1 374 ? 3.339 -5.152 -19.732 1.00 93.75 374 ASP A CA 1
ATOM 2822 C C . ASP A 1 374 ? 2.531 -3.970 -19.210 1.00 93.75 374 ASP A C 1
ATOM 2824 O O . ASP A 1 374 ? 1.648 -3.490 -19.919 1.00 93.75 374 ASP A O 1
ATOM 2828 N N . ALA A 1 375 ? 2.860 -3.430 -18.034 1.00 97.06 375 ALA A N 1
ATOM 2829 C CA . ALA A 1 375 ? 2.228 -2.217 -17.518 1.00 97.06 375 ALA A CA 1
ATOM 2830 C C . ALA A 1 375 ? 2.465 -1.005 -18.441 1.00 97.06 375 ALA A C 1
ATOM 2832 O O . ALA A 1 375 ? 1.515 -0.300 -18.799 1.00 97.06 375 ALA A O 1
ATOM 2833 N N . MET A 1 376 ? 3.706 -0.806 -18.902 1.00 98.44 376 MET A N 1
ATOM 2834 C CA . MET A 1 376 ? 4.072 0.247 -19.858 1.00 98.44 376 MET A CA 1
ATOM 2835 C C . MET A 1 376 ? 3.284 0.136 -21.170 1.00 98.44 376 MET A C 1
ATOM 2837 O O . MET A 1 376 ? 2.706 1.115 -21.653 1.00 98.44 376 MET A O 1
ATOM 2841 N N . LEU A 1 377 ? 3.264 -1.060 -21.764 1.00 96.56 377 LEU A N 1
ATOM 2842 C CA . LEU A 1 377 ? 2.637 -1.305 -23.060 1.00 96.56 377 LEU A CA 1
ATOM 2843 C C . LEU A 1 377 ? 1.109 -1.314 -22.968 1.00 96.56 377 LEU A C 1
ATOM 2845 O O . LEU A 1 377 ? 0.449 -0.823 -23.883 1.00 96.56 377 LEU A O 1
ATOM 2849 N N . SER A 1 378 ? 0.544 -1.824 -21.872 1.00 93.75 378 SER A N 1
ATOM 2850 C CA . SER A 1 378 ? -0.900 -1.798 -21.614 1.00 93.75 378 SER A CA 1
ATOM 2851 C C . SER A 1 378 ? -1.399 -0.369 -21.462 1.00 93.75 378 SER A C 1
ATOM 2853 O O . SER A 1 378 ? -2.398 -0.010 -22.085 1.00 93.75 378 SER A O 1
ATOM 2855 N N . PHE A 1 379 ? -0.665 0.478 -20.730 1.00 97.12 379 PHE A N 1
ATOM 2856 C CA . PHE A 1 379 ? -0.966 1.905 -20.672 1.00 97.12 379 PHE A CA 1
ATOM 2857 C C . PHE A 1 379 ? -0.960 2.527 -22.074 1.00 97.12 379 PHE A C 1
ATOM 2859 O O . PHE A 1 379 ? -1.958 3.129 -22.470 1.00 97.12 379 PHE A O 1
ATOM 2866 N N . ALA A 1 380 ? 0.124 2.346 -22.840 1.00 97.25 380 ALA A N 1
ATOM 2867 C CA . ALA A 1 380 ? 0.272 2.950 -24.164 1.00 97.25 380 ALA A CA 1
ATOM 2868 C C . ALA A 1 380 ? -0.834 2.511 -25.141 1.00 97.25 380 ALA A C 1
ATOM 2870 O O . ALA A 1 380 ? -1.412 3.349 -2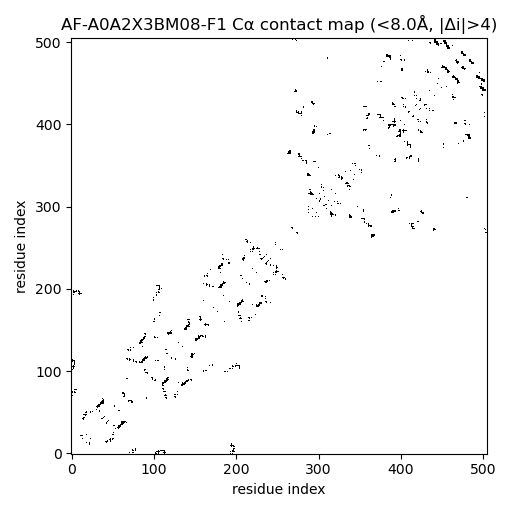5.833 1.00 97.25 380 ALA A O 1
ATOM 2871 N N . ARG A 1 381 ? -1.172 1.213 -25.164 1.00 96.38 381 ARG A N 1
ATOM 2872 C CA . ARG A 1 381 ? -2.281 0.660 -25.963 1.00 96.38 381 ARG A CA 1
ATOM 2873 C C . ARG A 1 381 ? -3.632 1.224 -25.530 1.00 96.38 381 ARG A C 1
ATOM 2875 O O . ARG A 1 381 ? -4.432 1.587 -26.386 1.00 96.38 381 ARG A O 1
ATOM 2882 N N . GLY A 1 382 ? -3.853 1.367 -24.224 1.00 96.12 382 GLY A N 1
ATOM 2883 C CA . GLY A 1 382 ? -5.067 1.967 -23.669 1.00 96.12 382 GLY A CA 1
ATOM 2884 C C . GLY A 1 382 ? -5.264 3.440 -24.038 1.00 96.12 382 GLY A C 1
ATOM 2885 O O . GLY A 1 382 ? -6.371 3.947 -23.904 1.00 96.12 382 GLY A O 1
ATOM 2886 N N . GLN A 1 383 ? -4.224 4.128 -24.527 1.00 95.56 383 GLN A N 1
ATOM 2887 C CA . GLN A 1 383 ? -4.329 5.517 -24.977 1.00 95.56 383 GLN A CA 1
ATOM 2888 C C . GLN A 1 383 ? -4.631 5.663 -26.473 1.00 95.56 383 GLN A C 1
ATOM 2890 O O . GLN A 1 383 ? -4.708 6.794 -26.945 1.00 95.56 383 GLN A O 1
ATOM 2895 N N . ILE A 1 384 ? -4.780 4.583 -27.250 1.00 95.25 384 ILE A N 1
ATOM 2896 C CA . ILE A 1 384 ? -5.113 4.691 -28.680 1.00 95.25 384 ILE A CA 1
ATOM 2897 C C . ILE A 1 384 ? -6.450 5.432 -28.856 1.00 95.25 384 ILE A C 1
ATOM 2899 O O . ILE A 1 384 ? -7.441 5.116 -28.209 1.00 95.25 384 ILE A O 1
ATOM 2903 N N . GLY A 1 385 ? -6.468 6.429 -29.744 1.00 92.62 385 GLY A N 1
ATOM 2904 C CA . GLY A 1 385 ? -7.612 7.313 -29.988 1.00 92.62 385 GLY A CA 1
ATOM 2905 C C . GLY A 1 385 ? -7.624 8.586 -29.137 1.00 92.62 385 GLY A C 1
ATOM 2906 O O . GLY A 1 385 ? -8.346 9.527 -29.464 1.00 92.62 385 GLY A O 1
ATOM 2907 N N . THR A 1 386 ? -6.791 8.672 -28.097 1.00 91.44 386 THR A N 1
ATOM 2908 C CA . THR A 1 386 ? -6.690 9.867 -27.252 1.00 91.44 386 THR A CA 1
ATOM 2909 C C . THR A 1 386 ? -6.238 11.089 -28.058 1.00 91.44 386 THR A C 1
ATOM 2911 O O . THR A 1 386 ? -5.246 10.982 -28.782 1.00 91.44 386 THR A O 1
ATOM 2914 N N . PRO A 1 387 ? -6.898 12.259 -27.930 1.00 88.19 387 PRO A N 1
ATOM 2915 C CA . PRO A 1 387 ? -6.519 13.464 -28.660 1.00 88.19 387 PRO A CA 1
ATOM 2916 C C . PRO A 1 387 ? -5.077 13.913 -28.409 1.00 88.19 387 PRO A C 1
ATOM 2918 O O . PRO A 1 387 ? -4.537 13.782 -27.307 1.00 88.19 387 PRO A O 1
ATOM 2921 N N . TYR A 1 388 ? -4.472 14.508 -29.434 1.00 90.88 388 TYR A N 1
ATOM 2922 C CA . TYR A 1 388 ? -3.164 15.138 -29.311 1.00 90.88 388 TYR A CA 1
ATOM 2923 C C . TYR A 1 388 ? -3.247 16.433 -28.497 1.00 90.88 388 TYR A C 1
ATOM 2925 O O . TYR A 1 388 ? -4.021 17.323 -28.847 1.00 90.88 388 TYR A O 1
ATOM 2933 N N . THR A 1 389 ? -2.392 16.569 -27.477 1.00 90.94 389 THR A N 1
ATOM 2934 C CA . THR A 1 389 ? -2.249 17.808 -26.700 1.00 90.94 389 THR A CA 1
ATOM 2935 C C . THR A 1 389 ? -0.793 18.242 -26.606 1.00 90.94 389 THR A C 1
ATOM 2937 O O . THR A 1 389 ? -0.011 17.585 -25.932 1.00 90.94 389 THR A O 1
ATOM 2940 N N . TRP A 1 390 ? -0.418 19.371 -27.220 1.00 91.31 390 TRP A N 1
ATOM 2941 C CA . TRP A 1 390 ? 0.961 19.885 -27.162 1.00 91.31 390 TRP A CA 1
ATOM 2942 C C . TRP A 1 390 ? 1.391 20.213 -25.718 1.00 91.31 390 TRP A C 1
ATOM 2944 O O . TRP A 1 390 ? 0.738 21.018 -25.048 1.00 91.31 390 TRP A O 1
ATOM 2954 N N . GLY A 1 391 ? 2.486 19.606 -25.240 1.00 91.88 391 GLY A N 1
ATOM 2955 C CA . GLY A 1 391 ? 2.938 19.661 -23.842 1.00 91.88 391 GLY A CA 1
ATOM 2956 C C . GLY A 1 391 ? 2.057 18.872 -22.865 1.00 91.88 391 GLY A C 1
ATOM 2957 O O . GLY A 1 391 ? 2.119 19.098 -21.657 1.00 91.88 391 GLY A O 1
ATOM 2958 N N . GLY A 1 392 ? 1.149 18.036 -23.375 1.00 92.50 392 GLY A N 1
ATOM 2959 C CA . GLY A 1 392 ? 0.183 17.278 -22.590 1.00 92.50 392 GLY A CA 1
ATOM 2960 C C . GLY A 1 392 ? 0.770 15.982 -22.046 1.00 92.50 392 GLY A C 1
ATOM 2961 O O . GLY A 1 392 ? 1.221 15.134 -22.812 1.00 92.50 392 GLY A O 1
ATOM 2962 N N . ALA A 1 393 ? 0.686 15.809 -20.728 1.00 94.31 393 ALA A N 1
ATOM 2963 C CA . ALA A 1 393 ? 0.978 14.568 -20.008 1.00 94.31 393 ALA A CA 1
ATOM 2964 C C . ALA A 1 393 ? -0.090 14.294 -18.929 1.00 94.31 393 ALA A C 1
ATOM 2966 O O . ALA A 1 393 ? 0.232 13.842 -17.837 1.00 94.31 393 ALA A O 1
ATOM 2967 N N . GLY A 1 394 ? -1.350 14.652 -19.204 1.00 86.88 394 GLY A N 1
ATOM 2968 C CA . GLY A 1 394 ? -2.470 14.546 -18.261 1.00 86.88 394 GLY A CA 1
ATOM 2969 C C . GLY A 1 394 ? -3.174 13.180 -18.271 1.00 86.88 394 GLY A C 1
ATOM 2970 O O . GLY A 1 394 ? -2.641 12.214 -18.812 1.00 86.88 394 GLY A O 1
ATOM 2971 N N . PRO A 1 395 ? -4.378 13.066 -17.686 1.00 85.88 395 PRO A N 1
ATOM 2972 C CA . PRO A 1 395 ? -5.227 11.887 -17.867 1.00 85.88 395 PRO A CA 1
ATOM 2973 C C . PRO A 1 395 ? -5.721 11.771 -19.320 1.00 85.88 395 PRO A C 1
ATOM 2975 O O . PRO A 1 395 ? -5.728 12.754 -20.061 1.00 85.88 395 PRO A O 1
ATOM 2978 N N . THR A 1 396 ? -6.211 10.589 -19.709 1.00 84.06 396 THR A N 1
ATOM 2979 C CA . THR A 1 396 ? -6.662 10.248 -21.075 1.00 84.06 396 THR A CA 1
ATOM 2980 C C . THR A 1 396 ? -7.529 11.330 -21.734 1.00 84.06 396 THR A C 1
ATOM 2982 O O . THR A 1 396 ? -7.272 11.721 -22.867 1.00 84.06 396 THR A O 1
ATOM 2985 N N . GLY A 1 397 ? -8.518 11.892 -21.028 1.00 83.25 397 GLY A N 1
ATOM 2986 C CA . GLY A 1 397 ? -9.417 12.918 -21.586 1.00 83.25 397 GLY A CA 1
ATOM 2987 C C . GLY A 1 397 ? -8.767 14.281 -21.885 1.00 83.25 397 GLY A C 1
ATOM 2988 O O . GLY A 1 397 ? -9.330 15.092 -22.629 1.00 83.25 397 GLY A O 1
ATOM 2989 N N . ASP A 1 398 ? -7.582 14.539 -21.329 1.00 86.81 398 ASP A N 1
ATOM 2990 C CA . ASP A 1 398 ? -6.847 15.794 -21.500 1.00 86.81 398 ASP A CA 1
ATOM 2991 C C . ASP A 1 398 ? -5.806 15.733 -22.630 1.00 86.81 398 ASP A C 1
ATOM 2993 O O . ASP A 1 398 ? -5.315 16.776 -23.073 1.00 86.81 398 ASP A O 1
ATOM 2997 N N . GLY A 1 399 ? -5.544 14.538 -23.160 1.00 88.62 399 GLY A N 1
ATOM 2998 C CA . GLY A 1 399 ? -4.674 14.312 -24.306 1.00 88.62 399 GLY A CA 1
ATOM 2999 C C . GLY A 1 399 ? -3.178 14.293 -23.986 1.00 88.62 399 GLY A C 1
ATOM 3000 O O . GLY A 1 399 ? -2.730 14.713 -22.916 1.00 88.62 399 GLY A O 1
ATOM 3001 N N . TYR A 1 400 ? -2.400 13.824 -24.962 1.00 93.31 400 TYR A N 1
ATOM 3002 C CA . TYR A 1 400 ? -0.947 13.663 -24.853 1.00 93.31 400 TYR A CA 1
ATOM 3003 C C . TYR A 1 400 ? -0.219 14.271 -26.045 1.00 93.31 400 TYR A C 1
ATOM 3005 O O . TYR A 1 400 ? -0.726 14.187 -27.164 1.00 93.31 400 TYR A O 1
ATOM 3013 N N . ASP A 1 401 ? 1.000 14.775 -25.852 1.00 94.50 401 ASP A N 1
ATOM 3014 C CA . ASP A 1 401 ? 1.977 14.809 -26.948 1.00 94.50 401 ASP A CA 1
ATOM 3015 C C . ASP A 1 401 ? 2.834 13.538 -26.959 1.00 94.50 401 ASP A C 1
ATOM 3017 O O . ASP A 1 401 ? 2.662 12.636 -26.135 1.00 94.50 401 ASP A O 1
ATOM 3021 N N . CYS A 1 402 ? 3.747 13.434 -27.926 1.00 96.06 402 CYS A N 1
ATOM 3022 C CA . CYS A 1 402 ? 4.583 12.252 -28.097 1.00 96.06 402 CYS A CA 1
ATOM 3023 C C . CYS A 1 402 ? 5.393 11.902 -26.843 1.00 96.06 402 CYS A C 1
ATOM 3025 O O . CYS A 1 402 ? 5.464 10.743 -26.435 1.00 96.06 402 CYS A O 1
ATOM 3027 N N . SER A 1 403 ? 5.974 12.914 -26.206 1.00 97.38 403 SER A N 1
ATOM 3028 C CA . SER A 1 403 ? 6.839 12.758 -25.046 1.00 97.38 403 SER A CA 1
ATOM 3029 C C . SER A 1 403 ? 6.081 12.731 -23.725 1.00 97.38 403 SER A C 1
ATOM 3031 O O . SER A 1 403 ? 6.560 12.096 -22.791 1.00 97.38 403 SER A O 1
ATOM 3033 N N . GLY A 1 404 ? 4.889 13.323 -23.656 1.00 97.50 404 GLY A N 1
ATOM 3034 C CA . GLY A 1 404 ? 3.980 13.162 -22.527 1.00 97.50 404 GLY A CA 1
ATOM 3035 C C . GLY A 1 404 ? 3.373 11.760 -22.451 1.00 97.50 404 GLY A C 1
ATOM 3036 O O . GLY A 1 404 ? 3.302 11.191 -21.363 1.00 97.50 404 GLY A O 1
ATOM 3037 N N . LEU A 1 405 ? 3.035 11.150 -23.598 1.00 98.25 405 LEU A N 1
ATOM 3038 C CA . LEU A 1 405 ? 2.644 9.736 -23.663 1.00 98.25 405 LEU A CA 1
ATOM 3039 C C . LEU A 1 405 ? 3.793 8.828 -23.202 1.00 98.25 405 LEU A C 1
ATOM 3041 O O . LEU A 1 405 ? 3.585 7.939 -22.379 1.00 98.25 405 LEU A O 1
ATOM 3045 N N . ALA A 1 406 ? 5.010 9.071 -23.701 1.00 98.62 406 ALA A N 1
ATOM 3046 C CA . ALA A 1 406 ? 6.192 8.317 -23.287 1.00 98.62 406 ALA A CA 1
ATOM 3047 C C . ALA A 1 406 ? 6.472 8.475 -21.782 1.00 98.62 406 ALA A C 1
ATOM 3049 O O . ALA A 1 406 ? 6.730 7.482 -21.111 1.00 98.62 406 ALA A O 1
ATOM 3050 N N . LEU A 1 407 ? 6.365 9.691 -21.236 1.00 98.69 407 LEU A N 1
ATOM 3051 C CA . LEU A 1 407 ? 6.574 9.961 -19.812 1.00 98.69 407 LEU A CA 1
ATOM 3052 C C . LEU A 1 407 ? 5.580 9.195 -18.926 1.00 98.69 407 LEU A C 1
ATOM 3054 O O . LEU A 1 407 ? 5.991 8.562 -17.959 1.00 98.69 407 LEU A O 1
ATOM 3058 N N . GLN A 1 408 ? 4.291 9.190 -19.273 1.00 98.44 408 GLN A N 1
ATOM 3059 C CA . GLN A 1 408 ? 3.293 8.431 -18.512 1.00 98.44 408 GLN A CA 1
ATOM 3060 C C . GLN A 1 408 ? 3.469 6.913 -18.656 1.00 98.44 408 GLN A C 1
ATOM 3062 O O . GLN A 1 408 ? 3.219 6.176 -17.705 1.00 98.44 408 GLN A O 1
ATOM 3067 N N . ALA A 1 409 ? 3.965 6.434 -19.800 1.00 98.62 409 ALA A N 1
ATOM 3068 C CA . ALA A 1 409 ? 4.314 5.026 -19.970 1.00 98.62 409 ALA A CA 1
ATOM 3069 C C . ALA A 1 409 ? 5.507 4.617 -19.085 1.00 98.62 409 ALA A C 1
ATOM 3071 O O . ALA A 1 409 ? 5.486 3.539 -18.496 1.00 98.62 409 ALA A O 1
ATOM 3072 N N . LEU A 1 410 ? 6.511 5.490 -18.928 1.00 98.75 410 LEU A N 1
ATOM 3073 C CA . LEU A 1 410 ? 7.605 5.285 -17.969 1.00 98.75 410 LEU A CA 1
ATOM 3074 C C . LEU A 1 410 ? 7.082 5.210 -16.532 1.00 98.75 410 LEU A C 1
ATOM 3076 O O . LEU A 1 410 ? 7.451 4.296 -15.796 1.00 98.75 410 LEU A O 1
ATOM 3080 N N . TYR A 1 411 ? 6.170 6.108 -16.157 1.00 98.69 411 TYR A N 1
ATOM 3081 C CA . TYR A 1 411 ? 5.521 6.071 -14.847 1.00 98.69 411 TYR A CA 1
ATOM 3082 C C . TYR A 1 411 ? 4.732 4.780 -14.625 1.00 98.69 411 TYR A C 1
ATOM 3084 O O . TYR A 1 411 ? 4.884 4.152 -13.583 1.00 98.69 411 TYR A O 1
ATOM 3092 N N . ALA A 1 412 ? 3.983 4.314 -15.627 1.00 98.31 412 ALA A N 1
ATOM 3093 C CA . ALA A 1 412 ? 3.291 3.027 -15.574 1.00 98.31 412 ALA A CA 1
ATOM 3094 C C . ALA A 1 412 ? 4.254 1.830 -15.436 1.00 98.31 412 ALA A C 1
ATOM 3096 O O . ALA A 1 412 ? 3.865 0.802 -14.899 1.00 98.31 412 ALA A O 1
ATOM 3097 N N . ALA A 1 413 ? 5.512 1.949 -15.869 1.00 98.19 413 ALA A N 1
ATOM 3098 C CA . ALA A 1 413 ? 6.545 0.927 -15.665 1.00 98.19 413 ALA A CA 1
ATOM 3099 C C . ALA A 1 413 ? 7.223 1.000 -14.278 1.00 98.19 413 ALA A C 1
ATOM 3101 O O . ALA A 1 413 ? 7.950 0.081 -13.882 1.00 98.19 413 ALA A O 1
ATOM 3102 N N . GLY A 1 414 ? 7.026 2.099 -13.543 1.00 98.25 414 GLY A N 1
ATOM 3103 C CA . GLY A 1 414 ? 7.791 2.424 -12.338 1.00 98.25 414 GLY A CA 1
ATOM 3104 C C . GLY A 1 414 ? 9.182 2.971 -12.614 1.00 98.25 414 GLY A C 1
ATOM 3105 O O . GLY A 1 414 ? 10.086 2.722 -11.828 1.00 98.25 414 GLY A O 1
ATOM 3106 N N . ILE A 1 415 ? 9.369 3.702 -13.714 1.00 98.50 415 ILE A N 1
ATOM 3107 C CA . ILE A 1 415 ? 10.601 4.440 -14.004 1.00 98.50 415 ILE A CA 1
ATOM 3108 C C . ILE A 1 415 ? 10.352 5.925 -13.757 1.00 98.50 415 ILE A C 1
ATOM 3110 O O . ILE A 1 415 ? 9.537 6.540 -14.444 1.00 98.50 415 ILE A O 1
ATOM 3114 N N . ASP A 1 416 ? 11.068 6.497 -12.788 1.00 98.38 416 ASP A N 1
ATOM 3115 C CA . ASP A 1 416 ? 10.982 7.912 -12.421 1.00 98.38 416 ASP A CA 1
ATOM 3116 C C . ASP A 1 416 ? 12.215 8.686 -12.932 1.00 98.38 416 ASP A C 1
ATOM 3118 O O . ASP A 1 416 ? 13.289 8.599 -12.335 1.00 98.38 416 ASP A O 1
ATOM 3122 N N . PRO A 1 417 ? 12.110 9.423 -14.055 1.00 98.12 417 PRO A N 1
ATOM 3123 C CA . PRO A 1 417 ? 13.250 10.021 -14.737 1.00 98.12 417 PRO A CA 1
ATOM 3124 C C . PRO A 1 417 ? 13.547 11.447 -14.249 1.00 98.12 417 PRO A C 1
ATOM 3126 O O . PRO A 1 417 ? 13.844 12.325 -15.062 1.00 98.12 417 PRO A O 1
ATOM 3129 N N . GLN A 1 418 ? 13.420 11.719 -12.942 1.00 97.56 418 GLN A N 1
ATOM 3130 C CA . GLN A 1 418 ? 13.670 13.058 -12.394 1.00 97.56 418 GLN A CA 1
ATOM 3131 C C . GLN A 1 418 ? 15.011 13.636 -12.893 1.00 97.56 418 GLN A C 1
ATOM 3133 O O . GLN A 1 418 ? 15.998 12.909 -12.993 1.00 97.56 418 GLN A O 1
ATOM 3138 N N . PRO A 1 419 ? 15.079 14.947 -13.189 1.00 95.94 419 PRO A N 1
ATOM 3139 C CA . PRO A 1 419 ? 14.056 15.973 -12.955 1.00 95.94 419 PRO A CA 1
ATOM 3140 C C . PRO A 1 419 ? 12.988 16.076 -14.064 1.00 95.94 419 PRO A C 1
ATOM 3142 O O . PRO A 1 419 ? 12.230 17.046 -14.097 1.00 95.94 419 PRO A O 1
ATOM 3145 N N . ILE A 1 420 ? 12.921 15.116 -14.995 1.00 98.12 420 ILE A N 1
ATOM 3146 C CA . ILE A 1 420 ? 11.898 15.083 -16.045 1.00 98.12 420 ILE A CA 1
ATOM 3147 C C . ILE A 1 420 ? 10.545 14.734 -15.409 1.00 98.12 420 ILE A C 1
ATOM 3149 O O . ILE A 1 420 ? 10.341 13.633 -14.901 1.00 98.12 420 ILE A O 1
ATOM 3153 N N . ASN A 1 421 ? 9.596 15.670 -15.454 1.00 97.50 421 ASN A N 1
ATOM 3154 C CA . ASN A 1 421 ? 8.269 15.500 -14.862 1.00 97.50 421 ASN A CA 1
ATOM 3155 C C . ASN A 1 421 ? 7.174 16.236 -15.646 1.00 97.50 421 ASN A C 1
ATOM 3157 O O . ASN A 1 421 ? 7.453 16.975 -16.588 1.00 97.50 421 ASN A O 1
ATOM 3161 N N . VAL A 1 422 ? 5.915 16.041 -15.254 1.00 96.75 422 VAL A N 1
ATOM 3162 C CA . VAL A 1 422 ? 4.743 16.608 -15.947 1.00 96.75 422 VAL A CA 1
ATOM 3163 C C . VAL A 1 422 ? 4.710 18.140 -15.978 1.00 96.75 422 VAL A C 1
ATOM 3165 O O . VAL A 1 422 ? 4.184 18.717 -16.927 1.00 96.75 422 VAL A O 1
ATOM 3168 N N . ILE A 1 423 ? 5.328 18.812 -15.000 1.00 96.31 423 ILE A N 1
ATOM 3169 C CA . ILE A 1 423 ? 5.373 20.281 -14.936 1.00 96.31 423 ILE A CA 1
ATOM 3170 C C . ILE A 1 423 ? 6.472 20.834 -15.839 1.00 96.31 423 ILE A C 1
ATOM 3172 O O . ILE A 1 423 ? 6.214 21.723 -16.650 1.00 96.31 423 ILE A O 1
ATOM 3176 N N . SER A 1 424 ? 7.686 20.283 -15.755 1.00 96.00 424 SER A N 1
ATOM 3177 C CA . SER A 1 424 ? 8.776 20.645 -16.673 1.00 96.00 424 SER A CA 1
ATOM 3178 C C . SER A 1 424 ? 8.418 20.315 -18.121 1.00 96.00 424 SER A C 1
ATOM 3180 O O . SER A 1 424 ? 8.722 21.099 -19.013 1.00 96.00 424 SER A O 1
ATOM 3182 N N . HIS A 1 425 ? 7.683 19.228 -18.363 1.00 96.44 425 HIS A N 1
ATOM 3183 C CA . HIS A 1 425 ? 7.182 18.864 -19.686 1.00 96.44 425 HIS A CA 1
ATOM 3184 C C . HIS A 1 425 ? 6.303 19.956 -20.326 1.00 96.44 425 HIS A C 1
ATOM 3186 O O . HIS A 1 425 ? 6.414 20.206 -21.526 1.00 96.44 425 HIS A O 1
ATOM 3192 N N . ALA A 1 426 ? 5.483 20.647 -19.530 1.00 95.44 426 ALA A N 1
ATOM 3193 C CA . ALA A 1 426 ? 4.627 21.740 -19.991 1.00 95.44 426 ALA A CA 1
ATOM 3194 C C . ALA A 1 426 ? 5.362 23.089 -20.143 1.00 95.44 426 ALA A C 1
ATOM 3196 O O . ALA A 1 426 ? 4.819 24.028 -20.745 1.00 95.44 426 ALA A O 1
ATOM 3197 N N . ALA A 1 427 ? 6.578 23.205 -19.600 1.00 94.94 427 ALA A N 1
ATOM 3198 C CA . ALA A 1 427 ? 7.317 24.459 -19.541 1.00 94.94 427 ALA A CA 1
ATOM 3199 C C . ALA A 1 427 ? 7.672 25.001 -20.939 1.00 94.94 427 ALA A C 1
ATOM 3201 O O . ALA A 1 427 ? 7.891 24.230 -21.884 1.00 94.94 427 ALA A O 1
ATOM 3202 N N . PRO A 1 428 ? 7.767 26.335 -21.102 1.00 91.88 428 PRO A N 1
ATOM 3203 C CA . PRO A 1 428 ? 8.280 26.929 -22.328 1.00 91.88 428 PRO A CA 1
ATOM 3204 C C . PRO A 1 428 ? 9.664 26.352 -22.640 1.00 91.88 428 PRO A C 1
ATOM 3206 O O . PRO A 1 428 ? 10.478 26.192 -21.741 1.00 91.88 428 PRO A O 1
ATOM 3209 N N . THR A 1 429 ? 9.914 26.040 -23.914 1.00 88.12 429 THR A N 1
ATOM 3210 C CA . THR A 1 429 ? 11.203 25.550 -24.459 1.00 88.12 429 THR A CA 1
ATOM 3211 C C . THR A 1 429 ? 11.736 24.204 -23.945 1.00 88.12 429 THR A C 1
ATOM 3213 O O . THR A 1 429 ? 12.576 23.615 -24.629 1.00 88.12 429 THR A O 1
ATOM 3216 N N . TYR A 1 430 ? 11.217 23.649 -22.847 1.00 94.06 430 TYR A N 1
ATOM 3217 C CA . TYR A 1 430 ? 11.594 22.317 -22.373 1.00 94.06 430 TYR A CA 1
ATOM 3218 C C . TYR A 1 430 ? 11.160 21.236 -23.372 1.00 94.06 430 TYR A C 1
ATOM 3220 O O . TYR A 1 430 ? 10.107 21.323 -24.010 1.00 94.06 430 TYR A O 1
ATOM 3228 N N . ARG A 1 431 ? 12.005 20.223 -23.577 1.00 94.62 431 ARG A N 1
ATOM 3229 C CA . ARG A 1 431 ? 11.770 19.151 -24.557 1.00 94.62 431 ARG A CA 1
ATOM 3230 C C . ARG A 1 431 ? 12.032 17.800 -23.920 1.00 94.62 431 ARG A C 1
ATOM 3232 O O . ARG A 1 431 ? 13.152 17.297 -23.972 1.00 94.62 431 ARG A O 1
ATOM 3239 N N . THR A 1 432 ? 10.982 17.200 -23.371 1.00 97.56 432 THR A N 1
ATOM 3240 C CA . THR A 1 432 ? 11.041 15.887 -22.717 1.00 97.56 432 THR A CA 1
ATOM 3241 C C . THR A 1 432 ? 11.630 14.811 -23.626 1.00 97.56 432 THR A C 1
ATOM 3243 O O . THR A 1 432 ? 12.460 14.039 -23.169 1.00 97.56 432 THR A O 1
ATOM 3246 N N . SER A 1 433 ? 11.326 14.805 -24.927 1.00 97.00 433 SER A N 1
ATOM 3247 C CA . SER A 1 433 ? 11.950 13.871 -25.880 1.00 97.00 433 SER A CA 1
ATOM 3248 C C . SER A 1 433 ? 13.482 13.990 -25.935 1.00 97.00 433 SER A C 1
ATOM 3250 O O . SER A 1 433 ? 14.171 12.973 -25.927 1.00 97.00 433 SER A O 1
ATOM 3252 N N . LYS A 1 434 ? 14.034 15.213 -25.921 1.00 97.25 434 LYS A N 1
ATOM 3253 C CA . LYS A 1 434 ? 15.490 15.446 -25.853 1.00 97.25 434 LYS A CA 1
ATOM 3254 C C . LYS A 1 434 ? 16.074 14.986 -24.523 1.00 97.25 434 LYS A C 1
ATOM 3256 O O . LYS A 1 434 ? 17.138 14.381 -24.515 1.00 97.25 434 LYS A O 1
ATOM 3261 N N . GLN A 1 435 ? 15.385 15.279 -23.423 1.00 98.25 435 GLN A N 1
ATOM 3262 C CA . GLN A 1 435 ? 15.851 14.954 -22.075 1.00 98.25 435 GLN A CA 1
ATOM 3263 C C . GLN A 1 435 ? 15.840 13.443 -21.832 1.00 98.25 435 GLN A C 1
ATOM 3265 O O . GLN A 1 435 ? 16.845 12.903 -21.391 1.00 98.25 435 GLN A O 1
ATOM 3270 N N . LEU A 1 436 ? 14.775 12.741 -22.233 1.00 98.50 436 LEU A N 1
ATOM 3271 C CA . LEU A 1 436 ? 14.709 11.277 -22.192 1.00 98.50 436 LEU A CA 1
ATOM 3272 C C . LEU A 1 436 ? 15.805 10.643 -23.053 1.00 98.50 436 LEU A C 1
ATOM 3274 O O . LEU A 1 436 ? 16.486 9.729 -22.602 1.00 98.50 436 LEU A O 1
ATOM 3278 N N . TYR A 1 437 ? 16.030 11.164 -24.263 1.00 98.38 437 TYR A N 1
ATOM 3279 C CA . TYR A 1 437 ? 17.120 10.692 -25.113 1.00 98.38 437 TYR A CA 1
ATOM 3280 C C . TYR A 1 437 ? 18.505 10.981 -24.528 1.00 98.38 437 TYR A C 1
ATOM 3282 O O . TYR A 1 437 ? 19.451 10.282 -24.857 1.00 98.38 437 TYR A O 1
ATOM 3290 N N . ALA A 1 438 ? 18.679 12.010 -23.701 1.00 97.81 438 ALA A N 1
ATOM 3291 C CA . ALA A 1 438 ? 19.966 12.371 -23.104 1.00 97.81 438 ALA A CA 1
ATOM 3292 C C . ALA A 1 438 ? 20.178 11.794 -21.693 1.00 97.81 438 ALA A C 1
ATOM 3294 O O . ALA A 1 438 ? 21.287 11.895 -21.175 1.00 97.81 438 ALA A O 1
ATOM 3295 N N . HIS A 1 439 ? 19.151 11.197 -21.086 1.00 98.25 439 HIS A N 1
ATOM 3296 C CA . HIS A 1 439 ? 19.146 10.856 -19.668 1.00 98.25 439 HIS A CA 1
ATOM 3297 C C . HIS A 1 439 ? 20.222 9.806 -19.325 1.00 98.25 439 HIS A C 1
ATOM 3299 O O . HIS A 1 439 ? 20.188 8.709 -19.886 1.00 98.25 439 HIS A O 1
ATOM 3305 N N . PRO A 1 440 ? 21.148 10.084 -18.385 1.00 96.44 440 PRO A N 1
ATOM 3306 C CA . PRO A 1 440 ? 22.262 9.182 -18.081 1.00 96.44 440 PRO A CA 1
ATOM 3307 C C . PRO A 1 440 ? 21.796 7.871 -17.437 1.00 96.44 440 PRO A C 1
ATOM 3309 O O . PRO A 1 440 ? 22.314 6.810 -17.753 1.00 96.44 440 PRO A O 1
ATOM 3312 N N . GLY A 1 441 ? 20.757 7.921 -16.600 1.00 97.06 441 GLY A N 1
ATOM 3313 C CA . GLY A 1 441 ? 20.186 6.730 -15.965 1.00 97.06 441 GLY A CA 1
ATOM 3314 C C . GLY A 1 441 ? 19.299 5.865 -16.873 1.00 97.06 441 GLY A C 1
ATOM 3315 O O . GLY A 1 441 ? 18.715 4.904 -16.387 1.00 97.06 441 GLY A O 1
ATOM 3316 N N . LEU A 1 442 ? 19.151 6.186 -18.164 1.00 98.12 442 LEU A N 1
ATOM 3317 C CA . LEU A 1 442 ? 18.392 5.356 -19.105 1.00 98.12 442 LEU A CA 1
ATOM 3318 C C . LEU A 1 442 ? 19.348 4.671 -20.093 1.00 98.12 442 LEU A C 1
ATOM 3320 O O . LEU A 1 442 ? 20.212 5.318 -20.686 1.00 98.12 442 LEU A O 1
ATOM 3324 N N . GLN A 1 443 ? 19.193 3.359 -20.287 1.00 97.94 443 GLN A N 1
ATOM 3325 C CA . GLN A 1 443 ? 20.110 2.570 -21.111 1.00 97.94 443 GLN A CA 1
ATOM 3326 C C . GLN A 1 443 ? 19.963 2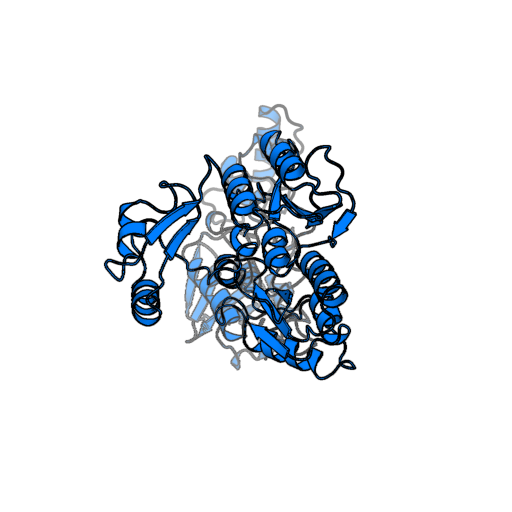.933 -22.592 1.00 97.94 443 GLN A C 1
ATOM 3328 O O . GLN A 1 443 ? 18.869 2.872 -23.151 1.00 97.94 443 GLN A O 1
ATOM 3333 N N . LYS A 1 444 ? 21.074 3.272 -23.251 1.00 97.56 444 LYS A N 1
ATOM 3334 C CA . LYS A 1 444 ? 21.121 3.503 -24.700 1.00 97.56 444 LYS A CA 1
ATOM 3335 C C . LYS A 1 444 ? 21.677 2.291 -25.414 1.00 97.56 444 LYS A C 1
ATOM 3337 O O . LYS A 1 444 ? 22.742 1.800 -25.054 1.00 97.56 444 LYS A O 1
ATOM 3342 N N . LEU A 1 445 ? 20.990 1.855 -26.462 1.00 97.44 445 LEU A N 1
ATOM 3343 C CA . LEU A 1 445 ? 21.450 0.770 -27.327 1.00 97.44 445 LEU A CA 1
ATOM 3344 C C . LEU A 1 445 ? 21.304 1.178 -28.791 1.00 97.44 445 LEU A C 1
ATOM 3346 O O . LEU A 1 445 ? 20.426 1.989 -29.102 1.00 97.44 445 LEU A O 1
ATOM 3350 N N . PRO A 1 446 ? 22.132 0.646 -29.708 1.00 97.69 446 PRO A N 1
ATOM 3351 C CA . PRO A 1 446 ? 21.958 0.903 -31.131 1.00 97.69 446 PRO A CA 1
ATOM 3352 C C . PRO A 1 446 ? 20.545 0.531 -31.588 1.00 97.69 446 PRO A C 1
ATOM 3354 O O . PRO A 1 446 ? 19.958 -0.440 -31.110 1.00 97.69 446 PRO A O 1
ATOM 3357 N N . PHE A 1 447 ? 20.008 1.277 -32.551 1.00 95.69 447 PHE A N 1
ATOM 3358 C CA . PHE A 1 447 ? 18.626 1.140 -33.018 1.00 95.69 447 PHE A CA 1
ATOM 3359 C C . PHE A 1 447 ? 18.210 -0.298 -33.412 1.00 95.69 447 PHE A C 1
ATOM 3361 O O . PHE A 1 447 ? 17.045 -0.691 -33.292 1.00 95.69 447 PHE A O 1
ATOM 3368 N N . ALA A 1 448 ? 19.169 -1.109 -33.866 1.00 92.44 448 ALA A N 1
ATOM 3369 C CA . ALA A 1 448 ? 18.955 -2.505 -34.237 1.00 92.44 448 ALA A CA 1
ATOM 3370 C C . ALA A 1 448 ? 18.520 -3.407 -33.064 1.00 92.44 448 ALA A C 1
ATOM 3372 O O . ALA A 1 448 ? 17.829 -4.390 -33.303 1.00 92.44 448 ALA A O 1
ATOM 3373 N N . TYR A 1 449 ? 18.850 -3.053 -31.816 1.00 95.25 449 TYR A N 1
ATOM 3374 C CA . TYR A 1 449 ? 18.578 -3.861 -30.616 1.00 95.25 449 TYR A CA 1
ATOM 3375 C C . TYR A 1 449 ? 17.188 -3.643 -30.011 1.00 95.25 449 TYR A C 1
ATOM 3377 O O . TYR A 1 449 ? 16.915 -4.137 -28.916 1.00 95.25 449 TYR A O 1
ATOM 3385 N N . ARG A 1 450 ? 16.327 -2.875 -30.685 1.00 96.62 450 ARG A N 1
ATOM 3386 C CA . ARG A 1 450 ? 15.007 -2.507 -30.169 1.00 96.62 450 ARG A CA 1
ATOM 3387 C C . ARG A 1 450 ? 14.141 -3.735 -29.862 1.00 96.62 450 ARG A C 1
ATOM 3389 O O . ARG A 1 450 ? 13.957 -4.607 -30.710 1.00 96.62 450 ARG A O 1
ATOM 3396 N N . ILE A 1 451 ? 13.550 -3.748 -28.677 1.00 95.81 451 ILE A N 1
ATOM 3397 C CA . ILE A 1 451 ? 12.556 -4.727 -28.217 1.00 95.81 451 ILE A CA 1
ATOM 3398 C C . ILE A 1 451 ? 11.328 -3.990 -27.664 1.00 95.81 451 ILE A C 1
ATOM 3400 O O . ILE A 1 451 ? 11.425 -2.791 -27.380 1.00 95.81 451 ILE A O 1
ATOM 3404 N N . PRO A 1 452 ? 10.157 -4.647 -27.548 1.00 96.75 452 PRO A N 1
ATOM 3405 C CA . PRO A 1 452 ? 8.971 -4.015 -26.977 1.00 96.75 452 PRO A CA 1
ATOM 3406 C C . PRO A 1 452 ? 9.267 -3.316 -25.640 1.00 96.75 452 PRO A C 1
ATOM 3408 O O . PRO A 1 452 ? 9.930 -3.883 -24.774 1.00 96.75 452 PRO A O 1
ATOM 3411 N N . GLY A 1 453 ? 8.792 -2.076 -25.497 1.00 95.88 453 GLY A N 1
ATOM 3412 C CA . GLY A 1 453 ? 9.063 -1.208 -24.344 1.00 95.88 453 GLY A CA 1
ATOM 3413 C C . GLY A 1 453 ? 10.219 -0.219 -24.543 1.00 95.88 453 GLY A C 1
ATOM 3414 O O . GLY A 1 453 ? 10.351 0.721 -23.761 1.00 95.88 453 GLY A O 1
ATOM 3415 N N . ASP A 1 454 ? 11.025 -0.360 -25.599 1.00 98.69 454 ASP A N 1
ATOM 3416 C CA . ASP A 1 454 ? 12.056 0.627 -25.928 1.00 98.69 454 ASP A CA 1
ATOM 3417 C C . ASP A 1 454 ? 11.444 1.909 -26.524 1.00 98.69 454 ASP A C 1
ATOM 3419 O O . ASP A 1 454 ? 10.467 1.880 -27.278 1.00 98.69 454 ASP A O 1
ATOM 3423 N N . LEU A 1 455 ? 12.054 3.054 -26.225 1.00 98.75 455 LEU A N 1
ATOM 3424 C CA . LEU A 1 455 ? 11.720 4.345 -26.816 1.00 98.75 455 LEU A CA 1
ATOM 3425 C C . LEU A 1 455 ? 12.534 4.575 -28.094 1.00 98.75 455 LEU A C 1
ATOM 3427 O O . LEU A 1 455 ? 13.763 4.455 -28.105 1.00 98.75 455 LEU A O 1
ATOM 3431 N N . VAL A 1 456 ? 11.842 4.956 -29.165 1.00 98.38 456 VAL A N 1
ATOM 3432 C CA . VAL A 1 456 ? 12.403 5.273 -30.484 1.00 98.38 456 VAL A CA 1
ATOM 3433 C C . VAL A 1 456 ? 12.280 6.768 -30.742 1.00 98.38 456 VAL A C 1
ATOM 3435 O O . VAL A 1 456 ? 11.234 7.353 -30.476 1.00 98.38 456 VAL A O 1
ATOM 3438 N N . PHE A 1 457 ? 13.325 7.388 -31.292 1.00 97.88 457 PHE A N 1
ATOM 3439 C CA . PHE A 1 457 ? 13.406 8.840 -31.447 1.00 97.88 457 PHE A CA 1
ATOM 3440 C C . PHE A 1 457 ? 13.670 9.257 -32.891 1.00 97.88 457 PHE A C 1
ATOM 3442 O O . PHE A 1 457 ? 14.351 8.556 -33.639 1.00 97.88 457 PHE A O 1
ATOM 3449 N N . TRP A 1 458 ? 13.193 10.447 -33.254 1.00 96.44 458 TRP A N 1
ATOM 3450 C CA . TRP A 1 458 ? 13.517 11.100 -34.523 1.00 96.44 458 TRP A CA 1
ATOM 3451 C C . TRP A 1 458 ? 14.270 12.406 -34.283 1.00 96.44 458 TRP A C 1
ATOM 3453 O O . TRP A 1 458 ? 13.985 13.147 -33.335 1.00 96.44 458 TRP A O 1
ATOM 3463 N N . GLN A 1 459 ? 15.223 12.687 -35.171 1.00 94.69 459 GLN A N 1
ATOM 3464 C CA . GLN A 1 459 ? 16.144 13.814 -35.096 1.00 94.69 459 GLN A CA 1
ATOM 3465 C C . GLN A 1 459 ? 16.141 14.667 -36.370 1.00 94.69 459 GLN A C 1
ATOM 3467 O O . GLN A 1 459 ? 15.938 14.175 -37.482 1.00 94.69 459 GLN A O 1
ATOM 3472 N N . GLY A 1 460 ? 16.393 15.963 -36.201 1.00 91.44 460 GLY A N 1
ATOM 3473 C CA . GLY A 1 460 ? 16.580 16.934 -37.281 1.00 91.44 460 GLY A CA 1
ATOM 3474 C C . GLY A 1 460 ? 17.720 17.903 -36.965 1.00 91.44 460 GLY A C 1
ATOM 3475 O O . GLY A 1 460 ? 18.482 17.682 -36.025 1.00 91.44 460 GLY A O 1
ATOM 3476 N N . ARG A 1 461 ? 17.819 19.016 -37.708 1.00 86.06 461 ARG A N 1
ATOM 3477 C CA . ARG A 1 461 ? 18.889 20.024 -37.524 1.00 86.06 461 ARG A CA 1
ATOM 3478 C C . ARG A 1 461 ? 18.979 20.578 -36.092 1.00 86.06 461 ARG A C 1
ATOM 3480 O O . ARG A 1 461 ? 20.056 20.950 -35.653 1.00 86.06 461 ARG A O 1
ATOM 3487 N N . GLY A 1 462 ? 17.862 20.606 -35.359 1.00 83.38 462 GLY A N 1
ATOM 3488 C CA . GLY A 1 462 ? 17.785 21.070 -33.969 1.00 83.38 462 GLY A CA 1
ATOM 3489 C C . GLY A 1 462 ? 17.856 19.969 -32.901 1.00 83.38 462 GLY A C 1
ATOM 3490 O O . GLY A 1 462 ? 17.493 20.240 -31.754 1.00 83.38 462 GLY A O 1
ATOM 3491 N N . GLY A 1 463 ? 18.249 18.738 -33.250 1.00 92.06 463 GLY A N 1
ATOM 3492 C CA . GLY A 1 463 ? 18.292 17.575 -32.350 1.00 92.06 463 GLY A CA 1
ATOM 3493 C C . GLY A 1 463 ? 17.004 16.741 -32.350 1.00 92.06 463 GLY A C 1
ATOM 3494 O O . GLY A 1 463 ? 16.245 16.764 -33.322 1.00 92.06 463 GLY A O 1
ATOM 3495 N N . ILE A 1 464 ? 16.761 15.995 -31.263 1.00 95.81 464 ILE A N 1
ATOM 3496 C CA . ILE A 1 464 ? 15.555 15.162 -31.101 1.00 95.81 464 ILE A CA 1
ATOM 3497 C C . ILE A 1 464 ? 14.298 16.037 -31.095 1.00 95.81 464 ILE A C 1
ATOM 3499 O O . ILE A 1 464 ? 14.237 17.034 -30.370 1.00 95.81 464 ILE A O 1
ATOM 3503 N N . TYR A 1 465 ? 13.291 15.653 -31.880 1.00 93.06 465 TYR A N 1
ATOM 3504 C CA . TYR A 1 465 ? 12.010 16.365 -31.954 1.00 93.06 465 TYR A CA 1
ATOM 3505 C C . TYR A 1 465 ? 10.789 15.472 -31.709 1.00 93.06 465 TYR A C 1
ATOM 3507 O O . TYR A 1 465 ? 9.716 15.999 -31.432 1.00 93.06 465 TYR A O 1
ATOM 3515 N N . HIS A 1 466 ? 10.935 14.146 -31.769 1.00 95.69 466 HIS A N 1
ATOM 3516 C CA . HIS A 1 466 ? 9.824 13.206 -31.600 1.00 95.69 466 HIS A CA 1
ATOM 3517 C C . HIS A 1 466 ? 10.270 11.915 -30.915 1.00 95.69 466 HIS A C 1
ATOM 3519 O O . HIS A 1 466 ? 11.436 11.530 -31.029 1.00 95.69 466 HIS A O 1
ATOM 3525 N N . VAL A 1 467 ? 9.341 11.259 -30.217 1.00 97.88 467 VAL A N 1
ATOM 3526 C CA . VAL A 1 467 ? 9.546 9.977 -29.530 1.00 97.88 467 VAL A CA 1
ATOM 3527 C C . VAL A 1 467 ? 8.312 9.085 -29.681 1.00 97.88 467 VAL A C 1
ATOM 3529 O O . VAL A 1 467 ? 7.187 9.575 -29.690 1.00 97.88 467 VAL A O 1
ATOM 3532 N N . ALA A 1 468 ? 8.519 7.778 -29.794 1.00 98.19 468 ALA A N 1
ATOM 3533 C CA . ALA A 1 468 ? 7.469 6.765 -29.818 1.00 98.19 468 ALA A CA 1
ATOM 3534 C C . ALA A 1 468 ? 7.882 5.543 -28.987 1.00 98.19 468 ALA A C 1
ATOM 3536 O O . ALA A 1 468 ? 9.068 5.331 -28.737 1.00 98.19 468 ALA A O 1
ATOM 3537 N N . ILE A 1 469 ? 6.911 4.728 -28.582 1.00 98.75 469 ILE A N 1
ATOM 3538 C CA . ILE A 1 469 ? 7.130 3.484 -27.837 1.00 98.75 469 ILE A CA 1
ATOM 3539 C C . ILE A 1 469 ? 7.110 2.326 -28.833 1.00 98.75 469 ILE A C 1
ATOM 3541 O O . ILE A 1 469 ? 6.125 2.140 -29.547 1.00 98.75 469 ILE A O 1
ATOM 3545 N N . TYR A 1 470 ? 8.182 1.541 -28.901 1.00 98.44 470 TYR A N 1
ATOM 3546 C CA . TYR A 1 470 ? 8.241 0.354 -29.746 1.00 98.44 470 TYR A CA 1
ATOM 3547 C C . TYR A 1 470 ? 7.435 -0.789 -29.127 1.00 98.44 470 TYR A C 1
ATOM 3549 O O . TYR A 1 470 ? 7.586 -1.094 -27.945 1.00 98.44 470 TYR A O 1
ATOM 3557 N N . VAL A 1 471 ? 6.585 -1.438 -29.927 1.00 96.75 471 VAL A N 1
ATOM 3558 C CA . VAL A 1 471 ? 5.674 -2.503 -29.457 1.00 96.75 471 VAL A CA 1
ATOM 3559 C C . VAL A 1 471 ? 5.927 -3.860 -30.123 1.00 96.75 471 VAL A C 1
ATOM 3561 O O . VAL A 1 471 ? 5.123 -4.775 -29.974 1.00 96.75 471 VAL A O 1
ATOM 3564 N N . GLY A 1 472 ? 7.053 -4.006 -30.830 1.00 92.69 472 GLY A N 1
ATOM 3565 C CA . GLY A 1 472 ? 7.401 -5.222 -31.574 1.00 92.69 472 GLY A CA 1
ATOM 3566 C C . GLY A 1 472 ? 6.916 -5.196 -33.023 1.00 92.69 472 GLY A C 1
ATOM 3567 O O . GLY A 1 472 ? 6.244 -4.261 -33.445 1.00 92.69 472 GLY A O 1
ATOM 3568 N N . SER A 1 473 ? 7.307 -6.202 -33.811 1.00 92.62 473 SER A N 1
ATOM 3569 C CA . SER A 1 473 ? 6.863 -6.397 -35.207 1.00 92.62 473 SER A CA 1
ATOM 3570 C C . SER A 1 473 ? 6.957 -5.148 -36.095 1.00 92.62 473 SER A C 1
ATOM 3572 O O . SER A 1 473 ? 6.097 -4.893 -36.936 1.00 92.62 473 SER A O 1
ATOM 3574 N N . ASN A 1 474 ? 8.004 -4.341 -35.892 1.00 93.38 474 ASN A N 1
ATOM 3575 C CA . ASN A 1 474 ? 8.200 -3.068 -36.580 1.00 93.38 474 ASN A CA 1
ATOM 3576 C C . ASN A 1 474 ? 7.040 -2.061 -36.401 1.00 93.38 474 ASN A C 1
ATOM 3578 O O . ASN A 1 474 ? 6.779 -1.257 -37.291 1.00 93.38 474 ASN A O 1
ATOM 3582 N N . GLN A 1 475 ? 6.349 -2.098 -35.261 1.00 97.12 475 GLN A N 1
ATOM 3583 C CA . GLN A 1 475 ? 5.257 -1.197 -34.895 1.00 97.12 475 GLN A CA 1
ATOM 3584 C C . GLN A 1 475 ? 5.668 -0.281 -33.740 1.00 97.12 475 GLN A C 1
ATOM 3586 O O . GLN A 1 475 ? 6.456 -0.654 -32.864 1.00 97.12 475 GLN A O 1
ATOM 3591 N N . VAL A 1 476 ? 5.088 0.915 -33.721 1.00 98.12 476 VAL A N 1
ATOM 3592 C CA . VAL A 1 476 ? 5.223 1.880 -32.629 1.00 98.12 476 VAL A CA 1
ATOM 3593 C C . VAL A 1 476 ? 3.860 2.415 -32.207 1.00 98.12 476 VAL A C 1
ATOM 3595 O O . VAL A 1 476 ? 2.939 2.499 -33.021 1.00 98.12 476 VAL A O 1
ATOM 3598 N N . ILE A 1 477 ? 3.752 2.809 -30.941 1.00 98.25 477 ILE A N 1
ATOM 3599 C CA . ILE A 1 477 ? 2.666 3.642 -30.429 1.00 98.25 477 ILE A CA 1
ATOM 3600 C C . ILE A 1 477 ? 3.217 5.036 -30.158 1.00 98.25 477 ILE A C 1
ATOM 3602 O O . ILE A 1 477 ? 4.251 5.202 -29.511 1.00 98.25 477 ILE A O 1
ATOM 3606 N N . GLU A 1 478 ? 2.517 6.050 -30.646 1.00 96.31 478 GLU A N 1
ATOM 3607 C CA . GLU A 1 478 ? 2.881 7.448 -30.444 1.00 96.31 478 GLU A CA 1
ATOM 3608 C C . GLU A 1 478 ? 1.638 8.327 -30.348 1.00 96.31 478 GLU A C 1
ATOM 3610 O O . GLU A 1 478 ? 0.596 7.999 -30.919 1.00 96.31 478 GLU A O 1
ATOM 3615 N N . SER A 1 479 ? 1.793 9.498 -29.733 1.00 94.25 479 SER A N 1
ATOM 3616 C CA . SER A 1 479 ? 0.876 10.616 -29.934 1.00 94.25 479 SER A CA 1
ATOM 3617 C C . SER A 1 479 ? 1.497 11.624 -30.893 1.00 94.25 479 SER A C 1
ATOM 3619 O O . SER A 1 479 ? 2.612 12.100 -30.697 1.00 94.25 479 SER A O 1
ATOM 3621 N N . SER A 1 480 ? 0.785 11.935 -31.967 1.00 87.81 480 SER A N 1
ATOM 3622 C CA . SER A 1 480 ? 1.189 12.903 -32.993 1.00 87.81 480 SER A CA 1
ATOM 3623 C C . SER A 1 480 ? -0.056 13.644 -33.484 1.00 87.81 480 SER A C 1
ATOM 3625 O O . SER A 1 480 ? -1.152 13.317 -33.036 1.00 87.81 480 SER A O 1
ATOM 3627 N N . TYR A 1 481 ? 0.089 14.642 -34.366 1.00 80.50 481 TYR A N 1
ATOM 3628 C CA . TYR A 1 481 ? -1.030 15.490 -34.803 1.00 80.50 481 TYR A CA 1
ATOM 3629 C C . TYR A 1 481 ? -2.320 14.689 -35.060 1.00 80.50 481 TYR A C 1
ATOM 3631 O O . TYR A 1 481 ? -2.342 13.765 -35.882 1.00 80.50 481 TYR A O 1
ATOM 3639 N N . GLY A 1 482 ? -3.373 15.054 -34.322 1.00 85.06 482 GLY A N 1
ATOM 3640 C CA . GLY A 1 482 ? -4.659 14.363 -34.286 1.00 85.06 482 GLY A CA 1
ATOM 3641 C C . GLY A 1 482 ? -4.865 13.585 -32.989 1.00 85.06 482 GLY A C 1
ATOM 3642 O O . GLY A 1 482 ? -5.601 14.040 -32.116 1.00 85.06 482 GLY A O 1
ATOM 3643 N N . TYR A 1 483 ? -4.245 12.411 -32.875 1.00 91.62 483 TYR A N 1
ATOM 3644 C CA . TYR A 1 483 ? -4.509 11.459 -31.797 1.00 91.62 483 TYR A CA 1
ATOM 3645 C C . TYR A 1 483 ? -3.374 10.437 -31.623 1.00 91.62 483 TYR A C 1
ATOM 3647 O O . TYR A 1 483 ? -2.528 10.250 -32.506 1.00 91.62 483 TYR A O 1
ATOM 3655 N N . THR A 1 484 ? -3.384 9.744 -30.487 1.00 95.19 484 THR A N 1
ATOM 3656 C CA . THR A 1 484 ? -2.519 8.599 -30.197 1.00 95.19 484 THR A CA 1
ATOM 3657 C C . THR A 1 484 ? -2.890 7.398 -31.054 1.00 95.19 484 THR A C 1
ATOM 3659 O O . THR A 1 484 ? -4.047 6.984 -31.091 1.00 95.19 484 THR A O 1
ATOM 3662 N N . ARG A 1 485 ? -1.910 6.784 -31.713 1.00 96.12 485 ARG A N 1
ATOM 3663 C CA . ARG A 1 485 ? -2.135 5.665 -32.635 1.00 96.12 485 ARG A CA 1
ATOM 3664 C C . ARG A 1 485 ? -1.019 4.639 -32.568 1.00 96.12 485 ARG A C 1
ATOM 3666 O O . ARG A 1 485 ? 0.131 4.982 -32.304 1.00 96.12 485 ARG A O 1
ATOM 3673 N N . GLN A 1 486 ? -1.368 3.399 -32.892 1.00 97.19 486 GLN A N 1
ATOM 3674 C CA . GLN A 1 486 ? -0.402 2.373 -33.262 1.00 97.19 486 GLN A CA 1
ATOM 3675 C C . GLN A 1 486 ? -0.211 2.392 -34.779 1.00 97.19 486 GLN A C 1
ATOM 3677 O O . GLN A 1 486 ? -1.191 2.454 -35.521 1.00 97.19 486 GLN A O 1
ATOM 3682 N N . ARG A 1 487 ? 1.036 2.355 -35.250 1.00 95.12 487 ARG A N 1
ATOM 3683 C CA . ARG A 1 487 ? 1.335 2.290 -36.685 1.00 95.12 487 ARG A CA 1
ATOM 3684 C C . ARG A 1 487 ? 2.689 1.641 -36.982 1.00 95.12 487 ARG A C 1
ATOM 3686 O O . ARG A 1 487 ? 3.536 1.573 -36.085 1.00 95.12 487 ARG A O 1
ATOM 3693 N N . PRO A 1 488 ? 2.933 1.220 -38.241 1.00 95.75 488 PRO A N 1
ATOM 3694 C CA . PRO A 1 488 ? 4.253 0.778 -38.662 1.00 95.75 488 PRO A CA 1
ATOM 3695 C C . PRO A 1 488 ? 5.301 1.854 -38.401 1.00 95.75 488 PRO A C 1
ATOM 3697 O O . PRO A 1 488 ? 5.055 3.041 -38.621 1.00 95.75 488 PRO A O 1
ATOM 3700 N N . LEU A 1 489 ? 6.484 1.430 -37.970 1.00 91.44 489 LEU A N 1
ATOM 3701 C CA . LEU A 1 489 ? 7.649 2.287 -37.861 1.00 91.44 489 LEU A CA 1
ATOM 3702 C C . LEU A 1 489 ? 7.955 2.898 -39.236 1.00 91.44 489 LEU A C 1
ATOM 3704 O O . LEU A 1 489 ? 8.108 2.192 -40.232 1.00 91.44 489 LEU A O 1
ATOM 3708 N N . TYR A 1 490 ? 8.078 4.219 -39.270 1.00 86.62 490 TYR A N 1
ATOM 3709 C CA . TYR A 1 490 ? 8.178 5.003 -40.494 1.00 86.62 490 TYR A CA 1
ATOM 3710 C C . TYR A 1 490 ? 9.437 5.881 -40.477 1.00 86.62 490 TYR A C 1
ATOM 3712 O O . TYR A 1 490 ? 9.864 6.395 -39.440 1.00 86.62 490 TYR A O 1
ATOM 3720 N N . LYS A 1 491 ? 10.027 6.095 -41.656 1.00 74.50 491 LYS A N 1
ATOM 3721 C CA . LYS A 1 491 ? 11.186 6.979 -41.855 1.00 74.50 491 LYS A CA 1
ATOM 3722 C C . LYS A 1 491 ? 10.741 8.387 -42.269 1.00 74.50 491 LYS A C 1
ATOM 3724 O O . LYS A 1 491 ? 11.032 8.835 -43.372 1.00 74.50 491 LYS A O 1
ATOM 3729 N N . TRP A 1 492 ? 9.993 9.083 -41.414 1.00 57.53 492 TRP A N 1
ATOM 3730 C CA . TRP A 1 492 ? 9.767 10.520 -41.613 1.00 57.53 492 TRP A CA 1
ATOM 3731 C C . TRP A 1 492 ? 10.940 11.284 -40.995 1.00 57.53 492 TRP A C 1
ATOM 3733 O O . TRP A 1 492 ? 11.066 11.352 -39.777 1.00 57.53 492 TRP A O 1
ATOM 3743 N N . GLY A 1 493 ? 11.850 11.792 -41.825 1.00 69.12 493 GLY A N 1
ATOM 3744 C CA . GLY A 1 493 ? 13.133 12.322 -41.353 1.00 69.12 493 GLY A CA 1
ATOM 3745 C C . GLY A 1 493 ? 14.076 11.231 -40.824 1.00 69.12 493 GLY A C 1
ATOM 3746 O O . GLY A 1 493 ? 13.901 10.044 -41.105 1.00 69.12 493 GLY A O 1
ATOM 3747 N N . ASN A 1 494 ? 15.093 11.634 -40.057 1.00 88.50 494 ASN A N 1
ATOM 3748 C CA . ASN A 1 494 ? 16.138 10.724 -39.588 1.00 88.50 494 ASN A CA 1
ATOM 3749 C C . ASN A 1 494 ? 15.757 10.106 -38.239 1.00 88.50 494 ASN A C 1
ATOM 3751 O O . ASN A 1 494 ? 15.620 10.820 -37.246 1.00 88.50 494 ASN A O 1
ATOM 3755 N N . ILE A 1 495 ? 15.617 8.780 -38.190 1.00 94.06 495 ILE A N 1
ATOM 3756 C CA . ILE A 1 495 ? 15.557 8.036 -36.925 1.00 94.06 495 ILE A CA 1
ATOM 3757 C C . ILE A 1 495 ? 16.913 8.195 -36.222 1.00 94.06 495 ILE A C 1
ATOM 3759 O O . ILE A 1 495 ?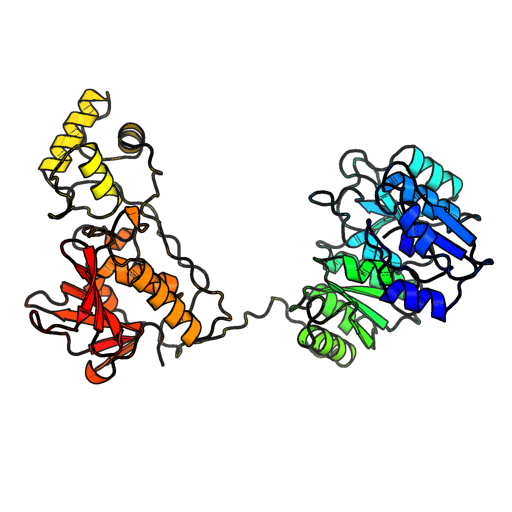 17.962 8.135 -36.866 1.00 94.06 495 ILE A O 1
ATOM 3763 N N . ALA A 1 496 ? 16.894 8.445 -34.914 1.00 95.56 496 ALA A N 1
ATOM 3764 C CA . ALA A 1 496 ? 18.107 8.565 -34.117 1.00 95.56 496 ALA A CA 1
ATOM 3765 C C . ALA A 1 496 ? 18.871 7.222 -34.075 1.00 95.56 496 ALA A C 1
ATOM 3767 O O . ALA A 1 496 ? 18.248 6.159 -34.087 1.00 95.56 496 ALA A O 1
ATOM 3768 N N . PRO A 1 497 ? 20.214 7.235 -34.000 1.00 95.25 497 PRO A N 1
ATOM 3769 C CA . PRO A 1 497 ? 21.019 6.010 -34.060 1.00 95.25 497 PRO A CA 1
ATOM 3770 C C . PRO A 1 497 ? 20.837 5.081 -32.850 1.00 95.25 497 PRO A C 1
ATOM 3772 O O . PRO A 1 497 ? 21.157 3.894 -32.943 1.00 95.25 497 PRO A O 1
ATOM 3775 N N . TYR A 1 498 ? 20.313 5.598 -31.735 1.00 97.50 498 TYR A N 1
ATOM 3776 C CA . TYR A 1 498 ? 20.095 4.846 -30.504 1.00 97.50 498 TYR A CA 1
ATOM 3777 C C . TYR A 1 498 ? 18.611 4.806 -30.127 1.00 97.50 498 TYR A C 1
ATOM 3779 O O . TYR A 1 498 ? 17.887 5.790 -30.300 1.00 97.50 498 TYR A O 1
ATOM 3787 N N . ILE A 1 499 ? 18.176 3.678 -29.568 1.00 98.06 499 ILE A N 1
ATOM 3788 C CA . ILE A 1 499 ? 16.970 3.617 -28.739 1.00 98.06 499 ILE A CA 1
ATOM 3789 C C . ILE A 1 499 ? 17.321 3.924 -27.287 1.00 98.06 499 ILE A C 1
ATOM 3791 O O . ILE A 1 499 ? 18.491 3.885 -26.892 1.00 98.06 499 ILE A O 1
ATOM 3795 N N . VAL A 1 500 ? 16.292 4.195 -26.490 1.00 98.69 500 VAL A N 1
ATOM 3796 C CA . VAL A 1 500 ? 16.399 4.225 -25.031 1.00 98.69 500 VAL A CA 1
ATOM 3797 C C . VAL A 1 500 ? 15.584 3.077 -24.453 1.00 98.69 500 VAL A C 1
ATOM 3799 O O . VAL A 1 500 ? 14.390 2.991 -24.718 1.00 98.69 500 VAL A O 1
ATOM 3802 N N . ARG A 1 501 ? 16.222 2.220 -23.658 1.00 98.44 501 ARG A N 1
ATOM 3803 C CA . ARG A 1 501 ? 15.613 1.104 -22.935 1.00 98.44 501 ARG A CA 1
ATOM 3804 C C . ARG A 1 501 ? 15.374 1.506 -21.478 1.00 98.44 501 ARG A C 1
ATOM 3806 O O . ARG A 1 501 ? 16.340 1.610 -20.721 1.00 98.44 501 ARG A O 1
ATOM 3813 N N . PRO A 1 502 ? 14.116 1.737 -21.061 1.00 97.88 502 PRO A N 1
ATOM 3814 C CA . PRO A 1 502 ? 13.836 2.163 -19.692 1.00 97.88 502 PRO A CA 1
ATOM 3815 C C . PRO A 1 502 ? 14.084 1.072 -18.656 1.00 97.88 502 PRO A C 1
ATOM 3817 O O . PRO A 1 502 ? 14.690 1.314 -17.619 1.00 97.88 502 PRO A O 1
ATOM 3820 N N . LEU A 1 503 ? 13.645 -0.146 -18.968 1.00 97.06 503 LEU A N 1
ATOM 3821 C CA . LEU A 1 503 ? 13.844 -1.325 -18.134 1.00 97.06 503 LEU A CA 1
ATOM 3822 C C . LEU A 1 503 ? 15.144 -2.004 -18.569 1.00 97.06 503 LEU A C 1
ATOM 3824 O O . LEU A 1 503 ? 15.120 -2.947 -19.367 1.00 97.06 503 LEU A O 1
ATOM 3828 N N . ALA A 1 504 ? 16.271 -1.452 -18.118 1.00 94.38 504 ALA A N 1
ATOM 3829 C CA . ALA A 1 504 ? 17.609 -1.883 -18.511 1.00 94.38 504 ALA A CA 1
ATOM 3830 C C . ALA A 1 504 ? 17.856 -3.389 -18.287 1.00 94.38 504 ALA A C 1
ATOM 3832 O O . ALA A 1 504 ? 17.296 -4.010 -17.378 1.00 94.38 504 ALA A O 1
ATOM 3833 N N . THR A 1 505 ? 18.686 -3.963 -19.155 1.00 85.94 505 THR A N 1
ATOM 3834 C CA . THR A 1 505 ? 19.125 -5.370 -19.127 1.00 85.94 505 THR A CA 1
ATOM 3835 C C . THR A 1 505 ? 20.624 -5.462 -19.003 1.00 85.94 505 THR A C 1
ATOM 3837 O O . THR A 1 505 ? 21.286 -4.630 -19.676 1.00 85.94 505 THR A O 1
#

Radius of gyration: 32.58 Å; Cα contacts (8 Å, |Δi|>4): 1110; chains: 1; bounding box: 56×80×85 Å

Solvent-accessible surface area (backbone atoms only — not comparable to full-atom values): 26504 Å² total; per-residue (Å²): 76,42,61,13,43,36,75,92,52,81,44,80,84,66,53,61,86,41,61,47,68,71,54,48,53,50,41,58,72,70,58,56,62,65,48,73,43,82,42,37,57,91,58,48,24,65,80,31,57,60,63,66,54,68,50,96,71,31,44,79,48,73,46,51,31,99,46,74,48,46,21,17,47,46,46,35,49,70,58,33,76,91,34,30,56,32,36,34,36,26,50,52,46,50,65,97,72,44,55,44,60,42,46,50,28,49,19,38,44,85,70,35,36,39,39,44,20,27,58,80,71,9,60,48,71,67,52,50,49,49,43,58,71,26,57,43,79,39,40,36,26,37,37,72,72,61,30,33,88,59,79,59,79,45,72,34,48,30,99,44,66,44,36,16,16,42,41,42,34,53,50,40,36,69,80,36,75,84,46,29,35,34,38,36,24,28,60,86,58,60,72,59,53,47,42,51,20,12,69,47,85,62,34,30,36,38,39,27,49,32,86,42,66,46,38,64,39,43,50,44,37,32,69,70,64,28,61,44,57,43,71,42,59,54,60,85,29,40,20,67,68,36,48,51,50,51,33,47,28,26,71,34,61,85,63,81,65,57,84,61,84,81,82,61,64,45,41,77,37,63,88,76,36,52,52,68,33,55,65,68,81,76,71,98,65,63,81,66,46,30,80,54,24,28,7,40,62,29,45,51,55,25,62,73,65,68,52,65,77,71,73,70,54,86,34,47,24,41,72,68,44,31,52,48,43,23,54,49,23,55,77,69,78,42,83,63,76,33,55,45,44,72,74,52,40,63,72,68,40,92,68,65,86,57,58,48,64,45,72,46,73,25,51,57,48,55,44,38,62,63,61,26,40,48,37,20,50,51,50,55,60,73,39,53,71,28,40,27,19,49,39,2,35,33,54,71,95,54,10,24,19,24,39,28,45,50,51,42,24,34,23,20,35,10,43,68,64,73,88,63,43,54,55,54,37,14,35,56,93,48,52,50,42,41,48,62,75,63,36,80,41,40,42,73,43,55,49,88,73,68,49,63,61,20,36,43,38,30,35,56,99,87,41,56,78,42,34,31,38,29,67,41,96,64,27,26,38,34,24,46,91,60,32,18,42,76,44,70,68,73,81,80,67,42,68,41,71,44,27,38,32,64,82,50,129

Organism: NCBI:txid2051

Secondary structure (DSSP, 8-state):
-GGGG--SS------SS---HHHHHHHHHH--SEEEEES-TTTS-HHHHGGG--STT-EEEEE--SSHHHHHHHHHHHH-TT--SEEEEEESS-BTTBPPTHHHHGGG--SS-EEEEBTTTBS-HHHHHHHHHTT-SEEEEESSS--TT---SEEE--SSHHHHHHHHHHHHHHH-TT--EEEEEESS--HHHHHHTTS--SEEEEEEBTTB--HHHHHHHHHTT--EEEE-S-TTTS-HHHHHHHHHHHH-TTSPPPSS-----S----TTSPPB-SSPPPPSS-----TT--SHHHHHHHHHTT-SSSTTS--S--HHHHHHHHHHHHHTTS---SS--HHHHHHH-SS-TTGGG--PPPPPTT--HHHHHHHHHHHHHHTTTPBB-TT-BS-GGG-B-HHHHHHHHHHHHTB--TT--HHHHHSTT--HHHHHHH-TTSEEEEGGG--TT-EEEEEETTEEEEEEEEEETTEEEEE-SSBEEEEE---SSEEPSEEEESS--

Sequence (505 aa):
MAAGSLRDGPVLLTASHNLHAAVKAYLQEIKPEKVIALGGTGSIPEKVLEQAKVSETTELERIAGADRFETANEIAKYAFPDGSNIVYVTDGTGSQGVIGPDALTGASLRNGPILFGSRQNGLSADTLDVISHLGAKEIVQLGSNQLGSYKPTRYLAGPHRYATAVEVSKQVMKDHPEVHIAYLTNGLVLADSVAAGGRLDDGSVLLTEPDWLPYAVCEHIRTSGIKKVIALGGDSTVTPEVLNAANEYAQNPAKPCLQTRPVVRGWVAPGYYLQAVDKITPPPGTVVPQSGWNGTKVREVRARLGVGVPLNASMTFDRATRNAVVRFQRRSGLPASGVVDYATWVRLTGRPWNMDNFQMQPPPLKANREQRIDAMLSFARGQIGTPYTWGGAGPTGDGYDCSGLALQALYAAGIDPQPINVISHAAPTYRTSKQLYAHPGLQKLPFAYRIPGDLVFWQGRGGIYHVAIYVGSNQVIESSYGYTRQRPLYKWGNIAPYIVRPLAT

Foldseek 3Di:
DLLLLAQPDFDDDQALPARDPVLLVVCLVVVDQEDEAQEDCNGHNPVRQVSSNNDPRYHYYYQYDPDPQSSSLSSQCVSQVVAAQEEEEEACCPPPRDGACLLLLCSLPHRYGYGYAHLAAARDPSRVVSCVVSVHPFYEYQEDRDRHPDDGPYYQYDPDSQLSSLSSQLVSCVVPVQAQEEEEWARPDCPQSVRVSRHPPRYGYGHAHLQGRAQNNLLSLLPVNRQAYHYRDDSNTHNPVRRVSSNVSNVDSPDHDDNDDDQQAQAAFDPQAFGFDQDADFAPDADWAAAQFFALVLLLLCVLLVHDPVQQPGSGCHPSSLVSLLVQCVVVVHPSPSICDPVSVVVSDPDDRRQLRDAAGEDGRSDHLVSLLCQLVVQLVVLFQQFDTQLYLGPSVSHYAFLSNLRNSCRSSRGHQPPDHSRLSRHRPRDSQQCLVVRSNWDKDFPVPDDFQKKKFAADPVGTDGIWGDHDPQWTWGADRTGIHIDHNDCPHHIDRIITHNSHD

pLDDT: mean 90.81, std 9.4, range [51.53, 98.75]

InterPro domains:
  IPR000064 Endopeptidase, NLPC/P60 domain [PF00877] (385-487)
  IPR000064 Endopeptidase, NLPC/P60 domain [PS51935] (370-505)
  IPR002477 Peptidoglycan binding-like [PF01471] (305-348)
  IPR007253 Cell wall binding repeat 2 [PF04122] (62-126)
  IPR007253 Cell wall binding repeat 2 [PF04122] (156-242)
  IPR036365 PGBD-like superfamily [SSF47090] (282-348)
  IPR036366 PGBD superfamily [G3DSA:1.10.101.10] (281-350)
  IPR038765 Papain-like cysteine peptidase superfamily [SSF54001] (364-483)
  IPR051794 Peptidoglycan endopeptidase RipA/RipB-like [PTHR47359] (366-480)